Protein AF-A0A9E0TWB9-F1 (afdb_monomer_lite)

Radius of gyration: 27.04 Å; chains: 1; bounding box: 64×50×82 Å

Sequence (435 aa):
MATITLNRIALSAQNINKALKDGFDVDKARQEAKQLYQDGACLIKAELKHEPLIKEVVDPVVDELDKAISSRSIQHNFPLHRTLSKAYRVYIELMWYQCWRQRQLATDKGTRNDLINHAKKNLSILPRDSLIAIKFEYRCAQQAAKCLKPSESVWNDYLKSGLKIGESISGKNIPGMILGLGELIQQLRLNFVRPWYPDVHTLRWDSTRIQTEQDFNQLFKTKVENFLKKGHNYTLCLAVICKELIKNKQVDGKARDLAFDHLIRLLDLEDLNIADHKHLSRVFDSFPLSKLKKLAKKLDRYYETRILTIKFLGTLSRKNKYANLRAECLNALKKYASKPRFEPVKKFLESKFAQMQETSEREEALEDVIAALSEQAKSEANEEKLRKAQSEYQAIQEQKEMYKTLKQELLTIESEENKQLDSFLLCDQARSSKA

Secondary structure (DSSP, 8-state):
-PPP-HHHHHHHHHHHHHHHHHS--HHHHHHHHHHHHHHHHHHHHHHHTT--S--S--HHHHHHHHHHHT-GGGTT-HHHHHHHHHHHHHHHHHHHHHHHHHSS-PPPHHHHHHHHHHHHHHHHHS-TTS-HHHHHHHHHHHHHHHTSPPPHHHHHHHHHHHHHHHHHHSSS-HHHHHHHHHHHHHHHHHHPPPTHHHHHHHHHHHHTT--SHHHHIIIIIHHHHHHHHH-HHHHHHHHHHHHHHHH-TTS-HHHHHHHHHHHHHGGG---GGGS-HHHHHHHHTT--GGGHHHHHHHH-TTHHHHHHHHHHHHHHHH-GGGGGGHHHHH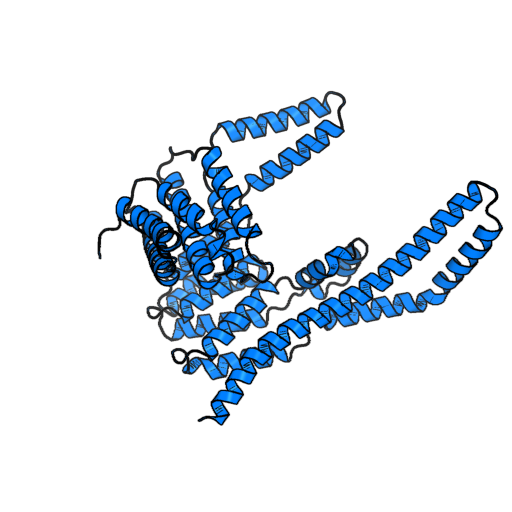HHHHHHHTS-TTHHHHHHHHHHHHHHHTTHHHHHHHHHHHHHHHHT--SHHHHHHHHHHHHHHHHHHHHHHHHHHHHHHHHHHHHHHHHHHHHHHHHHHHHHT--

pLDDT: mean 75.11, std 14.83, range [35.28, 95.12]

Structure (mmCIF, N/CA/C/O backbone):
data_AF-A0A9E0TWB9-F1
#
_entry.id   AF-A0A9E0TWB9-F1
#
loop_
_atom_site.group_PDB
_atom_site.id
_atom_site.type_symbol
_atom_site.label_atom_id
_atom_site.label_alt_id
_atom_site.label_comp_id
_atom_site.label_asym_id
_atom_site.label_entity_id
_atom_site.label_seq_id
_atom_site.pdbx_PDB_ins_code
_atom_site.Cartn_x
_atom_site.Cartn_y
_atom_site.Cartn_z
_atom_site.occupancy
_atom_site.B_iso_or_equiv
_atom_site.auth_seq_id
_atom_site.auth_comp_id
_atom_site.auth_asym_id
_atom_site.auth_atom_id
_atom_site.pdbx_PDB_model_num
ATOM 1 N N . MET A 1 1 ? 15.028 -3.484 -28.469 1.00 47.78 1 MET A N 1
ATOM 2 C CA . MET A 1 1 ? 14.525 -2.529 -27.451 1.00 47.78 1 MET A CA 1
ATOM 3 C C . MET A 1 1 ? 15.349 -1.259 -27.566 1.00 47.78 1 MET A C 1
ATOM 5 O O . MET A 1 1 ? 16.552 -1.385 -27.736 1.00 47.78 1 MET A O 1
ATOM 9 N N . ALA A 1 2 ? 14.739 -0.072 -27.520 1.00 56.88 2 ALA A N 1
ATOM 10 C CA . ALA A 1 2 ? 15.496 1.183 -27.527 1.00 56.88 2 ALA A CA 1
ATOM 11 C C . ALA A 1 2 ? 16.378 1.283 -26.271 1.00 56.88 2 ALA A C 1
ATOM 13 O O . ALA A 1 2 ? 15.889 1.041 -25.163 1.00 56.88 2 ALA A O 1
ATOM 14 N N . THR A 1 3 ? 17.650 1.646 -26.443 1.00 80.81 3 THR A N 1
ATOM 15 C CA . THR A 1 3 ? 18.624 1.793 -25.353 1.00 80.81 3 THR A CA 1
ATOM 16 C C . THR A 1 3 ? 18.101 2.774 -24.298 1.00 80.81 3 THR A C 1
ATOM 18 O O . THR A 1 3 ? 17.630 3.869 -24.623 1.00 80.81 3 THR A O 1
ATOM 21 N N . ILE A 1 4 ? 18.112 2.364 -23.026 1.00 85.00 4 ILE A N 1
ATOM 22 C CA . ILE A 1 4 ? 17.744 3.228 -21.897 1.00 85.00 4 ILE A CA 1
ATOM 23 C C . ILE A 1 4 ? 19.004 3.999 -21.492 1.00 85.00 4 ILE A C 1
ATOM 25 O O . ILE A 1 4 ? 19.999 3.385 -21.125 1.00 85.00 4 ILE A O 1
ATOM 29 N N . THR A 1 5 ? 18.967 5.328 -21.573 1.00 89.06 5 THR A N 1
ATOM 30 C CA . THR A 1 5 ? 20.076 6.224 -21.195 1.00 89.06 5 THR A CA 1
ATOM 31 C C . THR A 1 5 ? 19.599 7.245 -20.167 1.00 89.06 5 THR A C 1
ATOM 33 O O . THR A 1 5 ? 18.399 7.537 -20.119 1.00 89.06 5 THR A O 1
ATOM 36 N N . LEU A 1 6 ? 20.516 7.824 -19.376 1.00 88.44 6 LEU A N 1
ATOM 37 C CA . LEU A 1 6 ? 20.178 8.858 -18.386 1.00 88.44 6 LEU A CA 1
ATOM 38 C C . LEU A 1 6 ? 19.462 10.051 -19.038 1.00 88.44 6 LEU A C 1
ATOM 40 O O . LEU A 1 6 ? 18.417 10.481 -18.557 1.00 88.44 6 LEU A O 1
ATOM 44 N N . ASN A 1 7 ? 19.961 10.522 -20.185 1.00 90.06 7 ASN A N 1
ATOM 45 C CA . ASN A 1 7 ? 19.353 11.633 -20.921 1.00 90.06 7 ASN A CA 1
ATOM 46 C C . ASN A 1 7 ? 17.900 11.343 -21.317 1.00 90.06 7 ASN A C 1
ATOM 48 O O . ASN A 1 7 ? 17.045 12.218 -21.205 1.00 90.06 7 ASN A O 1
ATOM 52 N N . ARG A 1 8 ? 17.591 10.106 -21.730 1.00 92.00 8 ARG A N 1
ATOM 53 C CA . ARG A 1 8 ? 16.229 9.717 -22.118 1.00 92.00 8 ARG A CA 1
ATOM 54 C C . ARG A 1 8 ? 15.262 9.757 -20.936 1.00 92.00 8 ARG A C 1
ATOM 56 O O . ARG A 1 8 ? 14.158 10.288 -21.061 1.00 92.00 8 ARG A O 1
ATOM 63 N N . ILE A 1 9 ? 15.658 9.186 -19.798 1.00 93.50 9 ILE A N 1
ATOM 64 C CA . ILE A 1 9 ? 14.805 9.140 -18.600 1.00 93.50 9 ILE A CA 1
ATOM 65 C C . ILE A 1 9 ? 14.682 10.524 -17.946 1.00 93.50 9 ILE A C 1
ATOM 67 O O . ILE A 1 9 ? 13.595 10.886 -17.504 1.00 93.50 9 ILE A O 1
ATOM 71 N N . ALA A 1 10 ? 15.735 11.346 -17.973 1.00 91.94 10 ALA A N 1
ATOM 72 C CA . ALA A 1 10 ? 15.674 12.734 -17.520 1.00 91.94 10 ALA A CA 1
ATOM 73 C C . ALA A 1 10 ? 14.731 13.569 -18.400 1.00 91.94 10 ALA A C 1
ATOM 75 O O . ALA A 1 10 ? 13.865 14.269 -17.879 1.00 91.94 10 ALA A O 1
ATOM 76 N N . LEU A 1 11 ? 14.819 13.428 -19.729 1.00 92.25 11 LEU A N 1
ATOM 77 C CA . LEU A 1 11 ? 13.909 14.096 -20.661 1.00 92.25 11 LEU A CA 1
ATOM 78 C C . LEU A 1 11 ? 12.453 13.658 -20.451 1.00 92.25 11 LEU A C 1
ATOM 80 O O . LEU A 1 11 ? 11.554 14.494 -20.447 1.00 92.25 11 LEU A O 1
ATOM 84 N N . SER A 1 12 ? 12.214 12.364 -20.219 1.00 92.44 12 SER A N 1
ATOM 85 C CA . SER A 1 12 ? 10.867 11.849 -19.932 1.00 92.44 12 SER A CA 1
ATOM 86 C C . SER A 1 12 ? 10.297 12.458 -18.640 1.00 92.44 12 SER A C 1
ATOM 88 O O . SER A 1 12 ? 9.124 12.821 -18.591 1.00 92.44 12 SER A O 1
ATOM 90 N N . ALA A 1 13 ? 11.123 12.652 -17.605 1.00 93.81 13 ALA A N 1
ATOM 91 C CA . ALA A 1 13 ? 10.706 13.327 -16.372 1.00 93.81 13 ALA A CA 1
ATOM 92 C C . ALA A 1 13 ? 10.434 14.826 -16.580 1.00 93.81 13 ALA A C 1
ATOM 94 O O . ALA A 1 13 ? 9.417 15.337 -16.111 1.00 93.81 13 ALA A O 1
ATOM 95 N N . GLN A 1 14 ? 11.265 15.515 -17.365 1.00 93.00 14 GLN A N 1
ATOM 96 C CA . GLN A 1 14 ? 11.017 16.906 -17.758 1.00 93.00 14 GLN A CA 1
ATOM 97 C C . GLN A 1 14 ? 9.724 17.051 -18.570 1.00 93.00 14 GLN A C 1
ATOM 99 O O . GLN A 1 14 ? 8.978 18.010 -18.376 1.00 93.00 14 GLN A O 1
ATOM 104 N N . ASN A 1 15 ? 9.417 16.093 -19.450 1.00 93.12 15 ASN A N 1
ATOM 105 C CA . ASN A 1 15 ? 8.194 16.098 -20.253 1.00 93.12 15 ASN A CA 1
ATOM 106 C C . ASN A 1 15 ? 6.925 16.011 -19.399 1.00 93.12 15 ASN A C 1
ATOM 108 O O . ASN A 1 15 ? 5.909 16.581 -19.791 1.00 93.12 15 ASN A O 1
ATOM 112 N N . ILE A 1 16 ? 6.973 15.372 -18.224 1.00 93.00 16 ILE A N 1
ATOM 113 C CA . ILE A 1 16 ? 5.868 15.410 -17.253 1.00 93.00 16 ILE A CA 1
ATOM 114 C C . ILE A 1 16 ? 5.643 16.850 -16.795 1.00 93.00 16 ILE A C 1
ATOM 116 O O . ILE A 1 16 ? 4.522 17.345 -16.864 1.00 93.00 16 ILE A O 1
ATOM 120 N N . ASN A 1 17 ? 6.700 17.542 -16.362 1.00 90.56 17 ASN A N 1
ATOM 121 C CA . ASN A 1 17 ? 6.595 18.932 -15.920 1.00 90.56 17 ASN A CA 1
ATOM 122 C C . ASN A 1 17 ? 6.136 19.861 -17.049 1.00 90.56 17 ASN A C 1
ATOM 124 O O . ASN A 1 17 ? 5.262 20.691 -16.812 1.00 90.56 17 ASN A O 1
ATOM 128 N N . LYS A 1 18 ? 6.655 19.693 -18.272 1.00 90.12 18 LYS A N 1
ATOM 129 C CA . LYS A 1 18 ? 6.198 20.443 -19.454 1.00 90.12 18 LYS A CA 1
ATOM 130 C C . LYS A 1 18 ? 4.722 20.193 -19.745 1.00 90.12 18 LYS A C 1
ATOM 132 O O . LYS A 1 18 ? 3.962 21.140 -19.896 1.00 90.12 18 LYS A O 1
ATOM 137 N N . ALA A 1 19 ? 4.280 18.934 -19.738 1.00 90.44 19 ALA A N 1
ATOM 138 C CA . ALA A 1 19 ? 2.872 18.598 -19.936 1.00 90.44 19 ALA A CA 1
ATOM 139 C C . ALA A 1 19 ? 1.975 19.262 -18.879 1.00 90.44 19 ALA A C 1
ATOM 141 O O . ALA A 1 19 ? 0.900 19.747 -19.211 1.00 90.44 19 ALA A O 1
ATOM 142 N N . LEU A 1 20 ? 2.430 19.354 -17.627 1.00 88.12 20 LEU A N 1
ATOM 143 C CA . LEU A 1 20 ? 1.677 19.993 -16.546 1.00 88.12 20 LEU A CA 1
ATOM 144 C C . LEU A 1 20 ? 1.726 21.530 -16.559 1.00 88.12 20 LEU A C 1
ATOM 146 O O . LEU A 1 20 ? 0.799 22.143 -16.035 1.00 88.12 20 LEU A O 1
ATOM 150 N N . LYS A 1 21 ? 2.777 22.150 -17.110 1.00 84.81 21 LYS A N 1
ATOM 151 C CA . LYS A 1 21 ? 2.979 23.612 -17.101 1.00 84.81 21 LYS A CA 1
ATOM 152 C C . LYS A 1 21 ? 2.543 24.304 -18.391 1.00 84.81 21 LYS A C 1
ATOM 154 O O . LYS A 1 21 ? 1.916 25.352 -18.313 1.00 84.81 21 LYS A O 1
ATOM 159 N N . ASP A 1 22 ? 2.838 23.709 -19.543 1.00 77.06 22 ASP A N 1
ATOM 160 C CA . ASP A 1 22 ? 2.750 24.390 -20.842 1.00 77.06 22 ASP A CA 1
ATOM 161 C C . ASP A 1 22 ? 1.414 24.123 -21.559 1.00 77.06 22 ASP A C 1
ATOM 163 O O . ASP A 1 22 ? 1.030 24.866 -22.456 1.00 77.06 22 ASP A O 1
ATOM 167 N N . GLY A 1 23 ? 0.678 23.079 -21.157 1.00 63.12 23 GLY A N 1
ATOM 168 C CA . GLY A 1 23 ? -0.626 22.736 -21.749 1.00 63.12 23 GLY A CA 1
ATOM 169 C C . GLY A 1 23 ? -1.606 22.009 -20.824 1.00 63.12 23 GLY A C 1
ATOM 170 O O . GLY A 1 23 ? -2.678 21.619 -21.272 1.00 63.12 23 GLY A O 1
ATOM 171 N N . PHE A 1 24 ? -1.237 21.803 -19.555 1.00 83.50 24 PHE A N 1
ATOM 172 C CA . PHE A 1 24 ? -1.971 21.003 -18.564 1.00 83.50 24 PHE A CA 1
ATOM 173 C C . PHE A 1 24 ? -2.550 19.680 -19.117 1.00 83.50 24 PHE A C 1
ATOM 175 O O . PHE A 1 24 ? -3.709 19.327 -18.900 1.00 83.50 24 PHE A O 1
ATOM 182 N N . ASP A 1 25 ? -1.716 18.911 -19.816 1.00 90.06 25 ASP A N 1
ATOM 183 C CA . ASP A 1 25 ? -2.067 17.607 -20.376 1.00 90.06 25 ASP A CA 1
ATOM 184 C C . ASP A 1 25 ? -1.760 16.485 -19.371 1.00 90.06 25 ASP A C 1
ATOM 186 O O . ASP A 1 25 ? -0.666 15.909 -19.307 1.00 90.06 25 ASP A O 1
ATOM 190 N N . VAL A 1 26 ? -2.760 16.186 -18.542 1.00 90.31 26 VAL A N 1
ATOM 191 C CA . VAL A 1 26 ? -2.694 15.145 -17.509 1.00 90.31 26 VAL A CA 1
ATOM 192 C C . VAL A 1 26 ? -2.464 13.756 -18.106 1.00 90.31 26 VAL A C 1
ATOM 194 O O . VAL A 1 26 ? -1.771 12.938 -17.493 1.00 90.31 26 VAL A O 1
ATOM 197 N N . ASP A 1 27 ? -3.054 13.456 -19.261 1.00 91.12 27 ASP A N 1
ATOM 198 C CA . ASP A 1 27 ? -2.976 12.120 -19.849 1.00 91.12 27 ASP A CA 1
ATOM 199 C C . ASP A 1 27 ? -1.587 11.860 -20.423 1.00 91.12 27 ASP A C 1
ATOM 201 O O . ASP A 1 27 ? -1.004 10.804 -20.145 1.00 91.12 27 ASP A O 1
ATOM 205 N N . LYS A 1 28 ? -0.998 12.854 -21.093 1.00 93.19 28 LYS A N 1
ATOM 206 C CA . LYS A 1 28 ? 0.404 12.810 -21.512 1.00 93.19 28 LYS A CA 1
ATOM 207 C C . LYS A 1 28 ? 1.341 12.693 -20.315 1.00 93.19 28 LYS A C 1
ATOM 209 O O . LYS A 1 28 ? 2.172 11.786 -20.286 1.00 93.19 28 LYS A O 1
ATOM 214 N N . ALA A 1 29 ? 1.160 13.516 -19.277 1.00 93.50 29 ALA A N 1
ATOM 215 C CA . ALA A 1 29 ? 1.951 13.425 -18.045 1.00 93.50 29 ALA A CA 1
ATOM 216 C C . ALA A 1 29 ? 1.862 12.027 -17.405 1.00 93.50 29 ALA A C 1
ATOM 218 O O . ALA A 1 29 ? 2.852 11.462 -16.933 1.00 93.50 29 ALA A O 1
ATOM 219 N N . ARG A 1 30 ? 0.672 11.420 -17.421 1.00 93.94 30 ARG A N 1
ATOM 220 C CA . ARG A 1 30 ? 0.445 10.072 -16.897 1.00 93.94 30 ARG A CA 1
ATOM 221 C C . ARG A 1 30 ? 1.089 8.993 -17.765 1.00 93.94 30 ARG A C 1
ATOM 223 O O . ARG A 1 30 ? 1.542 7.985 -17.215 1.00 93.94 30 ARG A O 1
ATOM 230 N N . GLN A 1 31 ? 1.101 9.161 -19.083 1.00 94.31 31 GLN A N 1
ATOM 231 C CA . GLN A 1 31 ? 1.743 8.238 -20.015 1.00 94.31 31 GLN A CA 1
ATOM 232 C C . GLN A 1 31 ? 3.266 8.261 -19.846 1.00 94.31 31 GLN A C 1
ATOM 234 O O . GLN A 1 31 ? 3.862 7.197 -19.683 1.00 94.31 31 GLN A O 1
ATOM 239 N N . GLU A 1 32 ? 3.861 9.450 -19.752 1.00 94.56 32 GLU A N 1
ATOM 240 C CA . GLU A 1 32 ? 5.289 9.645 -19.466 1.00 94.56 32 GLU A CA 1
ATOM 241 C C . GLU A 1 32 ? 5.673 9.052 -18.101 1.00 94.56 32 GLU A C 1
ATOM 243 O O . GLU A 1 32 ? 6.597 8.246 -17.993 1.00 94.56 32 GLU A O 1
ATOM 248 N N . ALA A 1 33 ? 4.888 9.323 -17.052 1.00 95.12 33 ALA A N 1
ATOM 249 C CA . ALA A 1 33 ? 5.110 8.733 -15.729 1.00 95.12 33 ALA A CA 1
ATOM 250 C C . ALA A 1 33 ? 5.015 7.195 -15.741 1.00 95.12 33 ALA A C 1
ATOM 252 O O . ALA A 1 33 ? 5.714 6.507 -14.993 1.00 95.12 33 ALA A O 1
ATOM 253 N N . LYS A 1 34 ? 4.139 6.630 -16.581 1.00 93.75 34 LYS A N 1
ATOM 254 C CA . LYS A 1 34 ? 4.005 5.177 -16.734 1.00 93.75 34 LYS A CA 1
ATOM 255 C C . LYS A 1 34 ? 5.223 4.592 -17.447 1.00 93.75 34 LYS A C 1
ATOM 257 O O . LYS A 1 34 ? 5.677 3.527 -17.032 1.00 93.75 34 LYS A O 1
ATOM 262 N N . GLN A 1 35 ? 5.734 5.275 -18.470 1.00 93.81 35 GLN A N 1
ATOM 263 C CA . GLN A 1 35 ? 6.949 4.872 -19.170 1.00 93.81 35 GLN A CA 1
ATOM 264 C C . GLN A 1 35 ? 8.156 4.917 -18.229 1.00 93.81 35 GLN A C 1
ATOM 266 O O . GLN A 1 35 ? 8.859 3.920 -18.110 1.00 93.81 35 GLN A O 1
ATOM 271 N N . LEU A 1 36 ? 8.318 5.996 -17.458 1.00 94.94 36 LEU A N 1
ATOM 272 C CA . LEU A 1 36 ? 9.350 6.103 -16.422 1.00 94.94 36 LEU A CA 1
ATOM 273 C C . LEU A 1 36 ? 9.280 4.967 -15.403 1.00 94.94 36 LEU A C 1
ATOM 275 O O . LEU A 1 36 ? 10.297 4.377 -15.053 1.00 94.94 36 LEU A O 1
ATOM 279 N N . TYR A 1 37 ? 8.083 4.612 -14.933 1.00 93.06 37 TYR A N 1
ATOM 280 C CA . TYR A 1 37 ? 7.929 3.462 -14.043 1.00 93.06 37 TYR A CA 1
ATOM 281 C C . TYR A 1 37 ? 8.412 2.151 -14.693 1.00 93.06 37 TYR A C 1
ATOM 283 O O . TYR A 1 37 ? 9.052 1.339 -14.023 1.00 93.06 37 TYR A O 1
ATOM 291 N N . GLN A 1 38 ? 8.111 1.932 -15.976 1.00 90.50 38 GLN A N 1
ATOM 292 C CA . GLN A 1 38 ? 8.542 0.737 -16.709 1.00 90.50 38 GLN A CA 1
ATOM 293 C C . GLN A 1 38 ? 10.059 0.716 -16.926 1.00 90.50 38 GLN A C 1
ATOM 295 O O . GLN A 1 38 ? 10.692 -0.310 -16.672 1.00 90.50 38 GLN A O 1
ATOM 300 N N . ASP A 1 39 ? 10.636 1.848 -17.325 1.00 91.88 39 ASP A N 1
ATOM 301 C CA . ASP A 1 39 ? 12.073 2.013 -17.530 1.00 91.88 39 ASP A CA 1
ATOM 302 C C . ASP A 1 39 ? 12.834 1.817 -16.220 1.00 91.88 39 ASP A C 1
ATOM 304 O O . ASP A 1 39 ? 13.734 0.985 -16.145 1.00 91.88 39 ASP A O 1
ATOM 308 N N . GLY A 1 40 ? 12.415 2.493 -15.148 1.00 88.31 40 GLY A N 1
ATOM 309 C CA . GLY A 1 40 ? 13.005 2.336 -13.823 1.00 88.31 40 GLY A CA 1
ATOM 310 C C . GLY A 1 40 ? 12.915 0.901 -13.291 1.00 88.31 40 GLY A C 1
ATOM 311 O O . GLY A 1 40 ? 13.869 0.399 -12.701 1.00 88.31 40 GLY A O 1
ATOM 312 N N . ALA A 1 41 ? 11.809 0.190 -13.543 1.00 86.06 41 ALA A N 1
ATOM 313 C CA . ALA A 1 41 ? 11.694 -1.221 -13.173 1.00 86.06 41 ALA A CA 1
ATOM 314 C C . ALA A 1 41 ? 12.667 -2.114 -13.964 1.00 86.06 41 ALA A C 1
ATOM 316 O O . ALA A 1 41 ? 13.191 -3.080 -13.411 1.00 86.06 41 ALA A O 1
ATOM 317 N N . CYS A 1 42 ? 12.924 -1.801 -15.237 1.00 85.56 42 CYS A N 1
ATOM 318 C CA . CYS A 1 42 ? 13.945 -2.477 -16.035 1.00 85.56 42 CYS A CA 1
ATOM 319 C C . CYS A 1 42 ? 15.353 -2.209 -15.479 1.00 85.56 42 CYS A C 1
ATOM 321 O O . CYS A 1 42 ? 16.116 -3.154 -15.283 1.00 85.56 42 CYS A O 1
ATOM 323 N N . LEU A 1 43 ? 15.653 -0.953 -15.136 1.00 85.06 43 LEU A N 1
ATOM 324 C CA . LEU A 1 43 ? 16.933 -0.545 -14.554 1.00 85.06 43 LEU A CA 1
ATOM 325 C C . LEU A 1 43 ? 17.209 -1.239 -13.212 1.00 85.06 43 LEU A C 1
ATOM 327 O O . LEU A 1 43 ? 18.293 -1.785 -13.030 1.00 85.06 43 LEU A O 1
ATOM 331 N N . ILE A 1 44 ? 16.225 -1.316 -12.307 1.00 79.69 44 ILE A N 1
ATOM 332 C CA . ILE A 1 44 ? 16.392 -2.043 -11.036 1.00 79.69 44 ILE A CA 1
ATOM 333 C C . ILE A 1 44 ? 16.651 -3.531 -11.265 1.00 79.69 44 ILE A C 1
ATOM 335 O O . ILE A 1 44 ? 17.515 -4.108 -10.610 1.00 79.69 44 ILE A O 1
ATOM 339 N N . LYS A 1 45 ? 15.933 -4.173 -12.196 1.00 73.12 45 LYS A N 1
ATOM 340 C CA . LYS A 1 45 ? 16.186 -5.586 -12.522 1.00 73.12 45 LYS A CA 1
ATOM 341 C C . LYS A 1 45 ? 17.614 -5.807 -13.020 1.00 73.12 45 LYS A C 1
ATOM 343 O O . LYS A 1 45 ? 18.192 -6.844 -12.716 1.00 73.12 45 LYS A O 1
ATOM 348 N N . ALA A 1 46 ? 18.152 -4.861 -13.783 1.00 76.75 46 ALA A N 1
ATOM 349 C CA . ALA A 1 46 ? 19.513 -4.919 -14.293 1.00 76.75 46 ALA A CA 1
ATOM 350 C C . ALA A 1 46 ? 20.550 -4.735 -13.166 1.00 76.75 46 ALA A C 1
ATOM 352 O O . ALA A 1 46 ? 21.476 -5.534 -13.046 1.00 76.75 46 ALA A O 1
ATOM 353 N N . GLU A 1 47 ? 20.332 -3.775 -12.259 1.00 73.19 47 GLU A N 1
ATOM 354 C CA . GLU A 1 47 ? 21.156 -3.599 -11.049 1.00 73.19 47 GLU A CA 1
ATOM 355 C C . GLU A 1 47 ? 21.137 -4.850 -10.151 1.00 73.19 47 GLU A C 1
ATOM 357 O O . GLU A 1 47 ? 22.184 -5.308 -9.697 1.00 73.19 47 GLU A O 1
ATOM 362 N N . LEU A 1 48 ? 19.967 -5.470 -9.958 1.00 66.56 48 LEU A N 1
ATOM 363 C CA . LEU A 1 48 ? 19.807 -6.719 -9.198 1.00 66.56 48 LEU A CA 1
ATOM 364 C C . LEU A 1 48 ? 20.538 -7.921 -9.814 1.00 66.56 48 LEU A C 1
ATOM 366 O O . LEU A 1 48 ? 20.837 -8.876 -9.102 1.00 66.56 48 LEU A O 1
ATOM 370 N N . LYS A 1 49 ? 20.802 -7.888 -11.123 1.00 68.25 49 LYS A N 1
ATOM 371 C CA . LYS A 1 49 ? 21.590 -8.897 -11.844 1.00 68.25 49 LYS A CA 1
ATOM 372 C C . LYS A 1 49 ? 23.079 -8.557 -11.917 1.00 68.25 49 LYS A C 1
ATOM 374 O O . LYS A 1 49 ? 23.826 -9.299 -12.538 1.00 68.25 49 LYS A O 1
ATOM 379 N N . HIS A 1 50 ? 23.506 -7.455 -11.300 1.00 66.69 50 HIS A N 1
ATOM 380 C CA . HIS A 1 50 ? 24.863 -6.918 -11.413 1.00 66.69 50 HIS A CA 1
ATOM 381 C C . HIS A 1 50 ? 25.267 -6.520 -12.848 1.00 66.69 50 HIS A C 1
ATOM 383 O O . HIS A 1 50 ? 26.452 -6.427 -13.157 1.00 66.69 50 HIS A O 1
ATOM 389 N N . GLU A 1 51 ? 24.288 -6.197 -13.699 1.00 82.50 51 GLU A N 1
ATOM 390 C CA . GLU A 1 51 ? 24.467 -5.766 -15.092 1.00 82.50 51 GLU A CA 1
ATOM 391 C C . GLU A 1 51 ? 23.869 -4.357 -15.296 1.00 82.50 51 GLU A C 1
ATOM 393 O O . GLU A 1 51 ? 22.854 -4.199 -15.977 1.00 82.50 51 GLU A O 1
ATOM 398 N N . PRO A 1 52 ? 24.424 -3.299 -14.673 1.00 80.06 52 PRO A N 1
ATOM 399 C CA . PRO A 1 52 ? 23.820 -1.969 -14.704 1.00 80.06 52 PRO A CA 1
ATOM 400 C C . PRO A 1 52 ? 23.775 -1.392 -16.127 1.00 80.06 52 PRO A C 1
ATOM 402 O O . PRO A 1 52 ? 24.807 -1.257 -16.785 1.00 80.06 52 PRO A O 1
ATOM 405 N N . LEU A 1 53 ? 22.582 -0.983 -16.574 1.00 84.38 53 LEU A N 1
ATOM 406 C CA . LEU A 1 53 ? 22.389 -0.333 -17.881 1.00 84.38 53 LEU A CA 1
ATOM 407 C C . LEU A 1 53 ? 22.773 1.155 -17.871 1.00 84.38 53 LEU A C 1
ATOM 409 O O . LEU A 1 53 ? 23.127 1.702 -18.909 1.00 84.38 53 LEU A O 1
ATOM 413 N N . ILE A 1 54 ? 22.693 1.806 -16.706 1.00 82.81 54 ILE A N 1
ATOM 414 C CA . ILE A 1 54 ? 23.100 3.199 -16.481 1.00 82.81 54 ILE A CA 1
ATOM 415 C C . ILE A 1 54 ? 24.052 3.205 -15.290 1.00 82.81 54 ILE A C 1
ATOM 417 O O . ILE A 1 54 ? 23.724 2.673 -14.227 1.00 82.81 54 ILE A O 1
ATOM 421 N N . LYS A 1 55 ? 25.235 3.797 -15.462 1.00 80.44 55 LYS A N 1
ATOM 422 C CA . LYS A 1 55 ? 26.245 3.865 -14.397 1.00 80.44 55 LYS A CA 1
ATOM 423 C C . LYS A 1 55 ? 26.116 5.151 -13.584 1.00 80.44 55 LYS A C 1
ATOM 425 O O . LYS A 1 55 ? 26.509 5.165 -12.424 1.00 80.44 55 LYS A O 1
ATOM 430 N N . GLU A 1 56 ? 25.572 6.195 -14.185 1.00 82.75 56 GLU A N 1
ATOM 431 C CA . GLU A 1 56 ? 25.368 7.524 -13.628 1.00 82.75 56 GLU A CA 1
ATOM 432 C C . GLU A 1 56 ? 24.207 7.553 -12.625 1.00 82.75 56 GLU A C 1
ATOM 434 O O . GLU A 1 56 ? 23.222 6.825 -12.771 1.00 82.75 56 GLU A O 1
ATOM 439 N N . VAL A 1 57 ? 24.308 8.419 -11.613 1.00 80.56 57 VAL A N 1
ATOM 440 C CA . VAL A 1 57 ? 23.258 8.579 -10.599 1.00 80.56 57 VAL A CA 1
ATOM 441 C C . VAL A 1 57 ? 22.016 9.204 -11.231 1.00 80.56 57 VAL A C 1
ATOM 443 O O . VAL A 1 57 ? 22.095 10.209 -11.934 1.00 80.56 57 VAL A O 1
ATOM 446 N N . VAL A 1 58 ? 20.849 8.631 -10.948 1.00 87.44 58 VAL A N 1
ATOM 447 C CA . VAL A 1 58 ? 19.557 9.085 -11.498 1.00 87.44 58 VAL A CA 1
ATOM 448 C C . VAL A 1 58 ? 18.919 10.264 -10.745 1.00 87.44 58 VAL A C 1
ATOM 450 O O . VAL A 1 58 ? 17.727 10.516 -10.908 1.00 87.44 58 VAL A O 1
ATOM 453 N N . ASP A 1 59 ? 19.697 10.998 -9.949 1.00 85.62 59 ASP A N 1
ATOM 454 C CA . ASP A 1 59 ? 19.245 12.125 -9.116 1.00 85.62 59 ASP A CA 1
ATOM 455 C C . ASP A 1 59 ? 18.420 13.175 -9.895 1.00 85.62 59 ASP A C 1
ATOM 457 O O . ASP A 1 59 ? 17.300 13.476 -9.474 1.00 85.62 59 ASP A O 1
ATOM 461 N N . PRO A 1 60 ? 18.821 13.604 -11.117 1.00 87.75 60 PRO A N 1
ATOM 462 C CA . PRO A 1 60 ? 18.033 14.571 -11.891 1.00 87.75 60 PRO A CA 1
ATOM 463 C C . PRO A 1 60 ? 16.618 14.086 -12.237 1.00 87.75 60 PRO A C 1
ATOM 465 O O . PRO A 1 60 ? 15.701 14.883 -12.423 1.00 87.75 60 PRO A O 1
ATOM 468 N N . VAL A 1 61 ? 16.417 12.768 -12.338 1.00 90.81 61 VAL A N 1
ATOM 469 C CA . VAL A 1 61 ? 15.097 12.178 -12.602 1.00 90.81 61 VAL A CA 1
ATOM 470 C C . VAL A 1 61 ? 14.213 12.282 -11.361 1.00 90.81 61 VAL A C 1
ATOM 472 O O . VAL A 1 61 ? 13.013 12.537 -11.475 1.00 90.81 61 VAL A O 1
ATOM 475 N N . VAL A 1 62 ? 14.794 12.091 -10.175 1.00 89.81 62 VAL A N 1
ATOM 476 C CA . VAL A 1 62 ? 14.074 12.171 -8.900 1.00 89.81 62 VAL A CA 1
ATOM 477 C C . VAL A 1 62 ? 13.650 13.605 -8.604 1.00 89.81 62 VAL A C 1
ATOM 479 O O . VAL A 1 62 ? 12.495 13.813 -8.228 1.00 89.81 62 VAL A O 1
ATOM 482 N N . ASP A 1 63 ? 14.519 14.578 -8.872 1.00 88.31 63 ASP A N 1
ATOM 483 C CA . ASP A 1 63 ? 14.207 16.004 -8.742 1.00 88.31 63 ASP A CA 1
ATOM 484 C C . ASP A 1 63 ? 13.037 16.430 -9.631 1.00 88.31 63 ASP A C 1
ATOM 486 O O . ASP A 1 63 ? 12.102 17.097 -9.183 1.00 88.31 63 ASP A O 1
ATOM 490 N N . GLU A 1 64 ? 13.046 16.022 -10.901 1.00 91.69 64 GLU A N 1
ATOM 491 C CA . GLU A 1 64 ? 11.961 16.346 -11.828 1.00 91.69 64 GLU A CA 1
ATOM 492 C C . GLU A 1 64 ? 10.637 15.681 -11.424 1.00 91.69 64 GLU A C 1
ATOM 494 O O . GLU A 1 64 ? 9.577 16.314 -11.490 1.00 91.69 64 GLU A O 1
ATOM 499 N N . LEU A 1 65 ? 10.678 14.437 -10.939 1.00 91.69 65 LEU A N 1
ATOM 500 C CA . LEU A 1 65 ? 9.493 13.770 -10.398 1.00 91.69 65 LEU A CA 1
ATOM 501 C C . LEU A 1 65 ? 8.956 14.480 -9.149 1.00 91.69 65 LEU A C 1
ATOM 503 O O . LEU A 1 65 ? 7.736 14.603 -9.012 1.00 91.69 65 LEU A O 1
ATOM 507 N N . ASP A 1 66 ? 9.822 14.969 -8.259 1.00 88.88 66 ASP A N 1
ATOM 508 C CA . ASP A 1 66 ? 9.381 15.697 -7.068 1.00 88.88 66 ASP A CA 1
ATOM 509 C C . ASP A 1 66 ? 8.737 17.045 -7.416 1.00 88.88 66 ASP A C 1
ATOM 511 O O . ASP A 1 66 ? 7.668 17.368 -6.888 1.00 88.88 66 ASP A O 1
ATOM 515 N N . LYS A 1 67 ? 9.302 17.783 -8.383 1.00 88.69 67 LYS A N 1
ATOM 516 C CA . LYS A 1 67 ? 8.690 19.010 -8.926 1.00 88.69 67 LYS A CA 1
ATOM 517 C C . LYS A 1 67 ? 7.283 18.744 -9.462 1.00 88.69 67 LYS A C 1
ATOM 519 O O . LYS A 1 67 ? 6.361 19.502 -9.152 1.00 88.69 67 LYS A O 1
ATOM 524 N N . ALA A 1 68 ? 7.103 17.651 -10.207 1.00 89.38 68 ALA A N 1
ATOM 525 C CA . ALA A 1 68 ? 5.802 17.278 -10.752 1.00 89.38 68 ALA A CA 1
ATOM 526 C C . ALA A 1 68 ? 4.802 16.936 -9.637 1.00 89.38 68 ALA A C 1
ATOM 528 O O . ALA A 1 68 ? 3.672 17.424 -9.650 1.00 89.38 68 ALA A O 1
ATOM 529 N N . ILE A 1 69 ? 5.218 16.136 -8.647 1.00 88.50 69 ILE A N 1
ATOM 530 C CA . ILE A 1 69 ? 4.370 15.702 -7.523 1.00 88.50 69 ILE A CA 1
ATOM 531 C C . ILE A 1 69 ? 3.967 16.874 -6.623 1.00 88.50 69 ILE A C 1
ATOM 533 O O . ILE A 1 69 ? 2.823 16.931 -6.169 1.00 88.50 69 ILE A O 1
ATOM 537 N N . SER A 1 70 ? 4.891 17.802 -6.378 1.00 83.50 70 SER A N 1
ATOM 538 C CA . SER A 1 70 ? 4.673 18.984 -5.542 1.00 83.50 70 SER A CA 1
ATOM 539 C C . SER A 1 70 ? 3.756 20.028 -6.190 1.00 83.50 70 SER A C 1
ATOM 541 O O . SER A 1 70 ? 3.368 20.995 -5.525 1.00 83.50 70 SER A O 1
ATOM 543 N N . SER A 1 71 ? 3.389 19.863 -7.465 1.00 82.75 71 SER A N 1
ATOM 544 C CA . SER A 1 71 ? 2.508 20.805 -8.146 1.00 82.75 71 SER A CA 1
ATOM 545 C C . SER A 1 71 ? 1.112 20.827 -7.517 1.00 82.75 71 SER A C 1
ATOM 547 O O . SER A 1 71 ? 0.415 19.813 -7.436 1.00 82.75 71 SER A O 1
ATOM 549 N N . ARG A 1 72 ? 0.656 22.025 -7.126 1.00 77.75 72 ARG A N 1
ATOM 550 C CA . ARG A 1 72 ? -0.702 22.233 -6.593 1.00 77.75 72 ARG A CA 1
ATOM 551 C C . ARG A 1 72 ? -1.784 21.808 -7.587 1.00 77.75 72 ARG A C 1
ATOM 553 O O . ARG A 1 72 ? -2.829 21.317 -7.172 1.00 77.75 72 ARG A O 1
ATOM 560 N N . SER A 1 73 ? -1.514 21.941 -8.886 1.00 75.50 73 SER A N 1
ATOM 561 C CA . SER A 1 73 ? -2.485 21.670 -9.948 1.00 75.50 73 SER A CA 1
ATOM 562 C C . SER A 1 73 ? -2.875 20.194 -10.073 1.00 75.50 73 SER A C 1
ATOM 564 O O . SER A 1 73 ? -3.921 19.889 -10.639 1.00 75.50 73 SER A O 1
ATOM 566 N N . ILE A 1 74 ? -2.088 19.269 -9.512 1.00 80.00 74 ILE A N 1
ATOM 567 C CA . ILE A 1 74 ? -2.367 17.831 -9.613 1.00 80.00 74 ILE A CA 1
ATOM 568 C C . ILE A 1 74 ? -2.860 17.194 -8.311 1.00 80.00 74 ILE A C 1
ATOM 570 O O . ILE A 1 74 ? -3.194 16.012 -8.335 1.00 80.00 74 ILE A O 1
ATOM 574 N N . GLN A 1 75 ? -2.985 17.952 -7.211 1.00 75.50 75 GLN A N 1
ATOM 575 C CA . GLN A 1 75 ? -3.303 17.426 -5.868 1.00 75.50 75 GLN A CA 1
ATOM 576 C C . GLN A 1 75 ? -4.576 16.566 -5.816 1.00 75.50 75 GLN A C 1
ATOM 578 O O . GLN A 1 75 ? -4.663 15.601 -5.052 1.00 75.50 75 GLN A O 1
ATOM 583 N N . HIS A 1 76 ? -5.560 16.886 -6.659 1.00 78.31 76 HIS A N 1
ATOM 584 C CA . HIS A 1 76 ? -6.826 16.155 -6.758 1.00 78.31 76 HIS A CA 1
ATOM 585 C C . HIS A 1 76 ? -6.841 15.097 -7.877 1.00 78.31 76 HIS A C 1
ATOM 587 O O . HIS A 1 76 ? -7.788 14.317 -7.988 1.00 78.31 76 HIS A O 1
ATOM 593 N N . ASN A 1 77 ? -5.781 14.997 -8.685 1.00 85.62 77 ASN A N 1
ATOM 594 C CA . ASN A 1 77 ? -5.673 14.027 -9.768 1.00 85.62 77 ASN A CA 1
ATOM 595 C C . ASN A 1 77 ? -5.089 12.689 -9.281 1.00 85.62 77 ASN A C 1
ATOM 597 O O . ASN A 1 77 ? -3.924 12.346 -9.505 1.00 85.62 77 ASN A O 1
ATOM 601 N N . PHE A 1 78 ? -5.920 11.893 -8.603 1.00 83.31 78 PHE A N 1
ATOM 602 C CA . PHE A 1 78 ? -5.503 10.594 -8.063 1.00 83.31 78 PHE A CA 1
ATOM 603 C C . PHE A 1 78 ? -4.936 9.611 -9.107 1.00 83.31 78 PHE A C 1
ATOM 605 O O . PHE A 1 78 ? -3.991 8.888 -8.769 1.00 83.31 78 PHE A O 1
ATOM 612 N N . PRO A 1 79 ? -5.466 9.521 -10.348 1.00 85.44 79 PRO A N 1
ATOM 613 C CA . PRO A 1 79 ? -4.887 8.658 -11.375 1.00 85.44 79 PRO A CA 1
ATOM 614 C C . PRO A 1 79 ? -3.442 9.014 -11.733 1.00 85.44 79 PRO A C 1
ATOM 616 O O . PRO A 1 79 ? -2.629 8.096 -11.868 1.00 85.44 79 PRO A O 1
ATOM 619 N N . LEU A 1 80 ? -3.120 10.305 -11.858 1.00 89.25 80 LEU A N 1
ATOM 620 C CA . LEU A 1 80 ? -1.763 10.773 -12.129 1.00 89.25 80 LEU A CA 1
ATOM 621 C C . LEU A 1 80 ? -0.852 10.560 -10.915 1.00 89.25 80 LEU A C 1
ATOM 623 O O . LEU A 1 80 ? 0.193 9.924 -11.055 1.00 89.25 80 LEU A O 1
ATOM 627 N N . HIS A 1 81 ? -1.283 10.965 -9.712 1.00 88.62 81 HIS A N 1
ATOM 628 C CA . HIS A 1 81 ? -0.522 10.739 -8.476 1.00 88.62 81 HIS A CA 1
ATOM 629 C C . HIS A 1 81 ? -0.175 9.267 -8.258 1.00 88.62 81 HIS A C 1
ATOM 631 O O . HIS A 1 81 ? 0.930 8.952 -7.832 1.00 88.62 81 HIS A O 1
ATOM 637 N N . ARG A 1 82 ? -1.090 8.348 -8.586 1.00 87.56 82 ARG A N 1
ATOM 638 C CA . ARG A 1 82 ? -0.835 6.906 -8.492 1.00 87.56 82 ARG A CA 1
ATOM 639 C C . ARG A 1 82 ? 0.305 6.447 -9.395 1.00 87.56 82 ARG A C 1
ATOM 641 O O . ARG A 1 82 ? 1.014 5.510 -9.036 1.00 87.56 82 ARG A O 1
ATOM 648 N N . THR A 1 83 ? 0.433 7.024 -10.583 1.00 90.81 83 THR A N 1
ATOM 649 C CA . THR A 1 83 ? 1.517 6.672 -11.503 1.00 90.81 83 THR A CA 1
ATOM 650 C C . THR A 1 83 ? 2.822 7.334 -11.065 1.00 90.81 83 THR A C 1
ATOM 652 O O . THR A 1 83 ? 3.841 6.652 -10.978 1.00 90.81 83 THR A O 1
ATOM 655 N N . LEU A 1 84 ? 2.776 8.620 -10.701 1.00 92.88 84 LEU A N 1
ATOM 656 C CA . LEU A 1 84 ? 3.939 9.369 -10.225 1.00 92.88 84 LEU A CA 1
ATOM 657 C C . LEU A 1 84 ? 4.533 8.774 -8.947 1.00 92.88 84 LEU A C 1
ATOM 659 O O . LEU A 1 84 ? 5.741 8.594 -8.873 1.00 92.88 84 LEU A O 1
ATOM 663 N N . SER A 1 85 ? 3.709 8.393 -7.966 1.00 92.44 85 SER A N 1
ATOM 664 C CA . SER A 1 85 ? 4.194 7.813 -6.707 1.00 92.44 85 SER A CA 1
ATOM 665 C C . SER A 1 85 ? 4.947 6.497 -6.927 1.00 92.44 85 SER A C 1
ATOM 667 O O . SER A 1 85 ? 5.935 6.222 -6.248 1.00 92.44 85 SER A O 1
ATOM 669 N N . LYS A 1 86 ? 4.514 5.694 -7.909 1.00 92.50 86 LYS A N 1
ATOM 670 C CA . LYS A 1 86 ? 5.212 4.470 -8.315 1.00 92.50 86 LYS A CA 1
ATOM 671 C C . LYS A 1 86 ? 6.546 4.769 -8.989 1.00 92.50 86 LYS A C 1
ATOM 673 O O . LYS A 1 86 ? 7.530 4.127 -8.630 1.00 92.50 86 LYS A O 1
ATOM 678 N N . ALA A 1 87 ? 6.565 5.697 -9.950 1.00 94.88 87 ALA A N 1
ATOM 679 C CA . ALA A 1 87 ? 7.787 6.105 -10.640 1.00 94.88 87 ALA A CA 1
ATOM 680 C C . ALA A 1 87 ? 8.803 6.672 -9.639 1.00 94.88 87 ALA A C 1
ATOM 682 O O . ALA A 1 87 ? 9.916 6.169 -9.545 1.00 94.88 87 ALA A O 1
ATOM 683 N N . TYR A 1 88 ? 8.377 7.613 -8.798 1.00 94.62 88 TYR A N 1
ATOM 684 C CA . TYR A 1 88 ? 9.197 8.240 -7.762 1.00 94.62 88 TYR A CA 1
ATOM 685 C C . TYR A 1 88 ? 9.849 7.223 -6.821 1.00 94.62 88 TYR A C 1
ATOM 687 O O . TYR A 1 88 ? 11.066 7.217 -6.657 1.00 94.62 88 TYR A O 1
ATOM 695 N N . ARG A 1 89 ? 9.063 6.286 -6.270 1.00 93.94 89 ARG A N 1
ATOM 696 C CA . ARG A 1 89 ? 9.599 5.199 -5.438 1.00 93.94 89 ARG A CA 1
ATOM 697 C C . ARG A 1 89 ? 10.658 4.378 -6.180 1.00 93.94 89 ARG A C 1
ATOM 699 O O . ARG A 1 89 ? 11.693 4.081 -5.599 1.00 93.94 89 ARG A O 1
ATOM 706 N N . VAL A 1 90 ? 10.386 3.989 -7.429 1.00 91.25 90 VAL A N 1
ATOM 707 C CA . VAL A 1 90 ? 11.313 3.178 -8.235 1.00 91.25 90 VAL A CA 1
ATOM 708 C C . VAL A 1 90 ? 12.635 3.908 -8.449 1.00 91.25 90 VAL A C 1
ATOM 710 O O . VAL A 1 90 ? 13.678 3.294 -8.290 1.00 91.25 90 VAL A O 1
ATOM 713 N N . TYR A 1 91 ? 12.628 5.204 -8.753 1.00 92.06 91 TYR A N 1
ATOM 714 C CA . TYR A 1 91 ? 13.884 5.927 -8.957 1.00 92.06 91 TYR A CA 1
ATOM 715 C C . TYR A 1 91 ? 14.670 6.152 -7.657 1.00 92.06 91 TYR A C 1
ATOM 717 O O . TYR A 1 91 ? 15.893 6.071 -7.687 1.00 92.06 91 TYR A O 1
ATOM 725 N N . ILE A 1 92 ? 14.008 6.300 -6.503 1.00 90.00 92 ILE A N 1
ATOM 726 C CA . ILE A 1 92 ? 14.704 6.307 -5.201 1.00 90.00 92 ILE A CA 1
ATOM 727 C C . ILE A 1 92 ? 15.316 4.932 -4.888 1.00 90.00 92 ILE A C 1
ATOM 729 O O . ILE A 1 92 ? 16.449 4.851 -4.417 1.00 90.00 92 ILE A O 1
ATOM 733 N N . GLU A 1 93 ? 14.594 3.838 -5.150 1.00 83.44 93 GLU A N 1
ATOM 734 C CA . GLU A 1 93 ? 15.135 2.479 -5.000 1.00 83.44 93 GLU A CA 1
ATOM 735 C C . GLU A 1 93 ? 16.324 2.248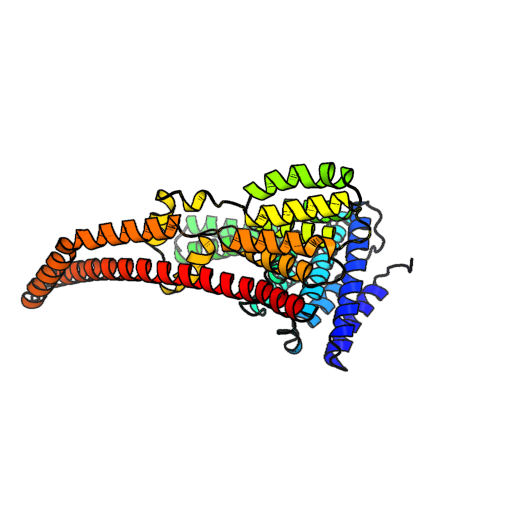 -5.950 1.00 83.44 93 GLU A C 1
ATOM 737 O O . GLU A 1 93 ? 17.323 1.657 -5.550 1.00 83.44 93 GLU A O 1
ATOM 742 N N . LEU A 1 94 ? 16.266 2.774 -7.177 1.00 84.75 94 LEU A N 1
ATOM 743 C CA . LEU A 1 94 ? 17.371 2.712 -8.132 1.00 84.75 94 LEU A CA 1
ATOM 744 C C . LEU A 1 94 ? 18.603 3.480 -7.633 1.00 84.75 94 LEU A C 1
ATOM 746 O O . LEU A 1 94 ? 19.698 2.922 -7.655 1.00 84.75 94 LEU A O 1
ATOM 750 N N . MET A 1 95 ? 18.432 4.704 -7.118 1.00 84.62 95 MET A N 1
ATOM 751 C CA . MET A 1 95 ? 19.525 5.445 -6.471 1.00 84.62 95 MET A CA 1
ATOM 752 C C . MET A 1 95 ? 20.143 4.641 -5.323 1.00 84.62 95 MET A C 1
ATOM 754 O O . MET A 1 95 ? 21.364 4.585 -5.199 1.00 84.62 95 MET A O 1
ATOM 758 N N . TRP A 1 96 ? 19.317 3.971 -4.510 1.00 80.00 96 TRP A N 1
ATOM 759 C CA . TRP A 1 96 ? 19.806 3.109 -3.435 1.00 80.00 96 TRP A CA 1
ATOM 760 C C . TRP A 1 96 ? 20.710 1.986 -3.960 1.00 80.00 96 TRP A C 1
ATOM 762 O O . TRP A 1 96 ? 21.817 1.807 -3.441 1.00 80.00 96 TRP A O 1
ATOM 772 N N . TYR A 1 97 ? 20.300 1.281 -5.015 1.00 73.00 97 TYR A N 1
ATOM 773 C CA . TYR A 1 97 ? 21.128 0.245 -5.632 1.00 73.00 97 TYR A CA 1
ATOM 774 C C . TYR A 1 97 ? 22.426 0.792 -6.240 1.00 73.00 97 TYR A C 1
ATOM 776 O O . TYR A 1 97 ? 23.486 0.196 -6.034 1.00 73.00 97 TYR A O 1
ATOM 784 N N . GLN A 1 98 ? 22.371 1.940 -6.920 1.00 74.75 98 GLN A N 1
ATOM 785 C CA . GLN A 1 98 ? 23.549 2.588 -7.507 1.00 74.75 98 GLN A CA 1
ATOM 786 C C . GLN A 1 98 ? 24.579 2.965 -6.431 1.00 74.75 98 GLN A C 1
ATOM 788 O O . GLN A 1 98 ? 25.751 2.595 -6.543 1.00 74.75 98 GLN A O 1
ATOM 793 N N . CYS A 1 99 ? 24.133 3.589 -5.334 1.00 71.38 99 CYS A N 1
ATOM 794 C CA . CYS A 1 99 ? 24.985 3.914 -4.188 1.00 71.38 99 CYS A CA 1
ATOM 795 C C . CYS A 1 99 ? 25.588 2.661 -3.534 1.00 71.38 99 CYS A C 1
ATOM 797 O O . CYS A 1 99 ? 26.766 2.658 -3.168 1.00 71.38 99 CYS A O 1
ATOM 799 N N . TRP A 1 100 ? 24.808 1.581 -3.396 1.00 66.44 100 TRP A N 1
ATOM 800 C CA . TRP A 1 100 ? 25.307 0.326 -2.830 1.00 66.44 100 TRP A CA 1
ATOM 801 C C . TRP A 1 100 ? 26.392 -0.311 -3.707 1.00 66.44 100 TRP A C 1
ATOM 803 O O . TRP A 1 100 ? 27.458 -0.669 -3.199 1.00 66.44 100 TRP A O 1
ATOM 813 N N . ARG A 1 101 ? 26.156 -0.398 -5.023 1.00 67.12 101 ARG A N 1
ATOM 814 C CA . ARG A 1 101 ? 27.103 -0.957 -5.999 1.00 67.12 101 ARG A CA 1
ATOM 815 C C . ARG A 1 101 ? 28.415 -0.181 -6.033 1.00 67.12 101 ARG A C 1
ATOM 817 O O . ARG A 1 101 ? 29.481 -0.786 -6.081 1.00 67.12 101 ARG A O 1
ATOM 824 N N . GLN A 1 102 ? 28.347 1.147 -6.018 1.00 64.81 102 GLN A N 1
ATOM 825 C CA . GLN A 1 102 ? 29.518 1.999 -6.234 1.00 64.81 102 GLN A CA 1
ATOM 826 C C . GLN A 1 102 ? 30.428 2.128 -5.013 1.00 64.81 102 GLN A C 1
ATOM 828 O O . GLN A 1 102 ? 31.520 2.664 -5.164 1.00 64.81 102 GLN A O 1
ATOM 833 N N . ARG A 1 103 ? 30.020 1.644 -3.826 1.00 54.72 103 ARG A N 1
ATOM 834 C CA . ARG A 1 103 ? 30.771 1.633 -2.544 1.00 54.72 103 ARG A CA 1
ATOM 835 C C . ARG A 1 103 ? 31.396 2.974 -2.089 1.00 54.72 103 ARG A C 1
ATOM 837 O O . ARG A 1 103 ? 31.908 3.028 -0.975 1.00 54.72 103 ARG A O 1
ATOM 844 N N . GLN A 1 104 ? 31.310 4.040 -2.888 1.00 47.12 104 GLN A N 1
ATOM 845 C CA . GLN A 1 104 ? 32.003 5.324 -2.731 1.00 47.12 104 GLN A CA 1
ATOM 846 C C . GLN A 1 104 ? 31.073 6.542 -2.828 1.00 47.12 104 GLN A C 1
ATOM 848 O O . GLN A 1 104 ? 31.399 7.588 -2.279 1.00 47.12 104 GLN A O 1
ATOM 853 N N . LEU A 1 105 ? 29.896 6.427 -3.455 1.00 50.06 105 LEU A N 1
ATOM 854 C CA . LEU A 1 105 ? 28.913 7.513 -3.458 1.00 50.06 105 LEU A CA 1
ATOM 855 C C . LEU A 1 105 ? 28.103 7.462 -2.164 1.00 50.06 105 LEU A C 1
ATOM 857 O O . LEU A 1 105 ? 27.001 6.911 -2.115 1.00 50.06 105 LEU A O 1
ATOM 861 N N . ALA A 1 106 ? 28.672 8.023 -1.096 1.00 51.62 106 ALA A N 1
ATOM 862 C CA . ALA A 1 106 ? 27.838 8.543 -0.026 1.00 51.62 106 ALA A CA 1
ATOM 863 C C . ALA A 1 106 ? 26.878 9.547 -0.672 1.00 51.62 106 ALA A C 1
ATOM 865 O O . ALA A 1 106 ? 27.317 10.504 -1.309 1.00 51.62 106 ALA A O 1
ATOM 866 N N . THR A 1 107 ? 25.574 9.305 -0.571 1.00 57.47 107 THR A N 1
ATOM 867 C CA . THR A 1 107 ? 24.618 10.358 -0.899 1.00 57.47 107 THR A CA 1
ATOM 868 C C . THR A 1 107 ? 24.852 11.469 0.117 1.00 57.47 107 THR A C 1
ATOM 870 O O . THR A 1 107 ? 24.959 11.176 1.314 1.00 57.47 107 THR A O 1
ATOM 873 N N . ASP A 1 108 ? 24.960 12.721 -0.331 1.00 61.97 108 ASP A N 1
ATOM 874 C CA . ASP A 1 108 ? 25.063 13.828 0.612 1.00 61.97 108 ASP A CA 1
ATOM 875 C C . ASP A 1 108 ? 23.890 13.760 1.612 1.00 61.97 108 ASP A C 1
ATOM 877 O O . ASP A 1 108 ? 22.754 13.396 1.274 1.00 61.97 108 ASP A O 1
ATOM 881 N N . LYS A 1 109 ? 24.185 14.063 2.881 1.00 61.78 109 LYS A N 1
ATOM 882 C CA . LYS A 1 109 ? 23.209 14.086 3.975 1.00 61.78 109 LYS A CA 1
ATOM 883 C C . LYS A 1 109 ? 22.028 14.994 3.615 1.00 61.78 109 LYS A C 1
ATOM 885 O O . LYS A 1 109 ? 20.907 14.666 4.010 1.00 61.78 109 LYS A O 1
ATOM 890 N N . GLY A 1 110 ? 22.279 16.078 2.868 1.00 65.12 110 GLY A N 1
ATOM 891 C CA . GLY A 1 110 ? 21.264 16.957 2.281 1.00 65.12 110 GLY A CA 1
ATOM 892 C C . GLY A 1 110 ? 20.281 16.173 1.417 1.00 65.12 110 GLY A C 1
ATOM 893 O O . GLY A 1 110 ? 19.153 15.939 1.845 1.00 65.12 110 GLY A O 1
ATOM 894 N N . THR A 1 111 ? 20.749 15.623 0.296 1.00 70.56 111 THR A N 1
ATOM 895 C CA . THR A 1 111 ? 19.927 14.861 -0.659 1.00 70.56 111 THR A CA 1
ATOM 896 C C . THR A 1 111 ? 19.130 13.735 0.009 1.00 70.56 111 THR A C 1
ATOM 898 O O . THR A 1 111 ? 17.928 13.605 -0.210 1.00 70.56 111 THR A O 1
ATOM 901 N N . ARG A 1 112 ? 19.736 12.930 0.897 1.00 75.81 112 ARG A N 1
ATOM 902 C CA . ARG A 1 112 ? 19.006 11.860 1.611 1.00 75.81 112 ARG A CA 1
ATOM 903 C C . ARG A 1 112 ? 17.857 12.410 2.462 1.00 75.81 112 ARG A C 1
ATOM 905 O O . ARG A 1 112 ? 16.752 11.858 2.449 1.00 75.81 112 ARG A O 1
ATOM 912 N N . ASN A 1 113 ? 18.122 13.449 3.250 1.00 77.75 113 ASN A N 1
ATOM 913 C CA . ASN A 1 113 ? 17.115 14.042 4.126 1.00 77.75 113 ASN A CA 1
ATOM 914 C C . ASN A 1 113 ? 16.030 14.758 3.326 1.00 77.75 113 ASN A C 1
ATOM 916 O O . ASN A 1 113 ? 14.856 14.654 3.690 1.00 77.75 113 ASN A O 1
ATOM 920 N N . ASP A 1 114 ? 16.401 15.400 2.224 1.00 81.38 114 ASP A N 1
ATOM 921 C CA . ASP A 1 114 ? 15.478 16.048 1.302 1.00 81.38 114 ASP A CA 1
ATOM 922 C C . ASP A 1 114 ? 14.527 15.021 0.702 1.00 81.38 114 ASP A C 1
ATOM 924 O O . ASP A 1 114 ? 13.318 15.189 0.818 1.00 81.38 114 ASP A O 1
ATOM 928 N N . LEU A 1 115 ? 15.018 13.870 0.234 1.00 83.88 115 LEU A N 1
ATOM 929 C CA . LEU A 1 115 ? 14.161 12.778 -0.244 1.00 83.88 115 LEU A CA 1
ATOM 930 C C . LEU A 1 115 ? 13.210 12.244 0.840 1.00 83.88 115 LEU A C 1
ATOM 932 O O . LEU A 1 115 ? 12.026 12.002 0.580 1.00 83.88 115 LEU A O 1
ATOM 936 N N . ILE A 1 116 ? 13.683 12.087 2.083 1.00 83.06 116 ILE A N 1
ATOM 937 C CA . ILE A 1 116 ? 12.824 11.682 3.211 1.00 83.06 116 ILE A CA 1
ATOM 938 C C . ILE A 1 116 ? 11.741 12.738 3.473 1.00 83.06 116 ILE A C 1
ATOM 940 O O . ILE A 1 116 ? 10.585 12.387 3.739 1.00 83.06 116 ILE A O 1
ATOM 944 N N . ASN A 1 117 ? 12.104 14.018 3.436 1.00 84.62 117 ASN A N 1
ATOM 945 C CA . ASN A 1 117 ? 11.206 15.134 3.706 1.00 84.62 117 ASN A CA 1
ATOM 946 C C . ASN A 1 117 ? 10.211 15.349 2.563 1.00 84.62 117 ASN A C 1
ATOM 948 O O . ASN A 1 117 ? 9.026 15.531 2.834 1.00 84.62 117 ASN A O 1
ATOM 952 N N . HIS A 1 118 ? 10.641 15.211 1.314 1.00 85.50 118 HIS A N 1
ATOM 953 C CA . HIS A 1 118 ? 9.804 15.218 0.121 1.00 85.50 118 HIS A CA 1
ATOM 954 C C . HIS A 1 118 ? 8.783 14.083 0.169 1.00 85.50 118 HIS A C 1
ATOM 956 O O . HIS A 1 118 ? 7.585 14.335 0.075 1.00 85.50 118 HIS A O 1
ATOM 962 N N . ALA A 1 119 ? 9.193 12.847 0.474 1.00 83.75 119 ALA A N 1
ATOM 963 C CA . ALA A 1 119 ? 8.250 11.741 0.645 1.00 83.75 119 ALA A CA 1
ATOM 964 C C . ALA A 1 119 ? 7.216 12.004 1.764 1.00 83.75 119 ALA A C 1
ATOM 966 O O . ALA A 1 119 ? 6.033 11.690 1.603 1.00 83.75 119 ALA A O 1
ATOM 967 N N . LYS A 1 120 ? 7.624 12.615 2.889 1.00 85.06 120 LYS A N 1
ATOM 968 C CA . LYS A 1 120 ? 6.703 13.023 3.972 1.00 85.06 120 LYS A CA 1
ATOM 969 C C . LYS A 1 120 ? 5.756 14.149 3.550 1.00 85.06 120 LYS A C 1
ATOM 971 O O . LYS A 1 120 ? 4.578 14.101 3.897 1.00 85.06 120 LYS A O 1
ATOM 976 N N . LYS A 1 121 ? 6.257 15.146 2.824 1.00 85.38 121 LYS A N 1
ATOM 977 C CA . LYS A 1 121 ? 5.479 16.274 2.305 1.00 85.38 121 LYS A CA 1
ATOM 978 C C . LYS A 1 121 ? 4.459 15.788 1.275 1.00 85.38 121 LYS A C 1
ATOM 980 O O . LYS A 1 121 ? 3.280 16.104 1.363 1.00 85.38 121 LYS A O 1
ATOM 985 N N . ASN A 1 122 ? 4.872 14.909 0.372 1.00 83.44 122 ASN A N 1
ATOM 986 C CA . ASN A 1 122 ? 3.991 14.290 -0.613 1.00 83.44 122 ASN A CA 1
ATOM 987 C C . ASN A 1 122 ? 2.900 13.447 0.070 1.00 83.44 122 ASN A C 1
ATOM 989 O O . ASN A 1 122 ? 1.753 13.459 -0.364 1.00 83.44 122 ASN A O 1
ATOM 993 N N . LEU A 1 123 ? 3.199 12.796 1.203 1.00 81.75 123 LEU A N 1
ATOM 994 C CA . LEU A 1 123 ? 2.183 12.148 2.043 1.00 81.75 123 LEU A CA 1
ATOM 995 C C . LEU A 1 123 ? 1.190 13.128 2.686 1.00 81.75 123 LEU A C 1
ATOM 997 O O . LEU A 1 123 ? 0.027 12.757 2.852 1.00 81.75 123 LEU A O 1
ATOM 1001 N N . SER A 1 124 ? 1.626 14.327 3.087 1.00 78.69 124 SER A N 1
ATOM 1002 C CA . SER A 1 124 ? 0.777 15.303 3.785 1.00 78.69 124 SER A CA 1
ATOM 1003 C C . SER A 1 124 ? -0.107 16.126 2.851 1.00 78.69 124 SER A C 1
ATOM 1005 O O . SER A 1 124 ? -1.169 16.571 3.278 1.00 78.69 124 SER A O 1
ATOM 1007 N N . ILE A 1 125 ? 0.305 16.304 1.594 1.00 74.50 125 ILE A N 1
ATOM 1008 C CA . ILE A 1 125 ? -0.450 17.048 0.575 1.00 74.50 125 ILE A CA 1
ATOM 1009 C C . ILE A 1 125 ? -1.657 16.246 0.062 1.00 74.50 125 ILE A C 1
ATOM 1011 O O . ILE A 1 125 ? -2.652 16.818 -0.379 1.00 74.50 125 ILE A O 1
ATOM 1015 N N . LEU A 1 126 ? -1.598 14.915 0.120 1.00 71.94 126 LEU A N 1
ATOM 1016 C CA . LEU A 1 126 ? -2.684 14.085 -0.379 1.00 71.94 126 LEU A CA 1
ATOM 1017 C C . LEU A 1 126 ? -3.955 14.237 0.487 1.00 71.94 126 LEU A C 1
ATOM 1019 O O . LEU A 1 126 ? -3.872 14.111 1.714 1.00 71.94 126 LEU A O 1
ATOM 1023 N N . PRO A 1 127 ? -5.150 14.390 -0.124 1.00 64.88 127 PRO A N 1
ATOM 1024 C CA . PRO A 1 127 ? -6.429 14.426 0.590 1.00 64.88 127 PRO A CA 1
ATOM 1025 C C . PRO A 1 127 ? -6.580 13.266 1.580 1.00 64.88 127 PRO A C 1
ATOM 1027 O O . PRO A 1 127 ? -6.053 12.179 1.345 1.00 64.88 127 PRO A O 1
ATOM 1030 N N . ARG A 1 128 ? -7.332 13.418 2.676 1.00 56.97 128 ARG A N 1
ATOM 1031 C CA . ARG A 1 128 ? -7.494 12.320 3.657 1.00 56.97 128 ARG A CA 1
ATOM 1032 C C . ARG A 1 128 ? -8.048 11.039 3.016 1.00 56.97 128 ARG A C 1
ATOM 1034 O O . ARG A 1 128 ? -7.557 9.957 3.351 1.00 56.97 128 ARG A O 1
ATOM 1041 N N . ASP A 1 129 ? -8.908 11.189 2.010 1.00 53.81 129 ASP A N 1
ATOM 1042 C CA . ASP A 1 129 ? -9.540 10.103 1.243 1.00 53.81 129 ASP A CA 1
ATOM 1043 C C . ASP A 1 129 ? -8.688 9.585 0.074 1.00 53.81 129 ASP A C 1
ATOM 1045 O O . ASP A 1 129 ? -9.089 8.664 -0.647 1.00 53.81 129 ASP A O 1
ATOM 1049 N N . SER A 1 130 ? -7.494 10.157 -0.119 1.00 56.72 130 SER A N 1
ATOM 1050 C CA . SER A 1 130 ? -6.555 9.710 -1.144 1.00 56.72 130 SER A CA 1
ATOM 1051 C C . SER A 1 130 ? -6.283 8.210 -1.031 1.00 56.72 130 SER A C 1
ATOM 1053 O O . SER A 1 130 ? -6.184 7.625 0.053 1.00 56.72 130 SER A O 1
ATOM 1055 N N . LEU A 1 131 ? -6.193 7.577 -2.202 1.00 75.06 131 LEU A N 1
ATOM 1056 C CA . LEU A 1 131 ? -6.152 6.128 -2.351 1.00 75.06 131 LEU A CA 1
ATOM 1057 C C . LEU A 1 131 ? -4.996 5.537 -1.531 1.00 75.06 131 LEU A C 1
ATOM 1059 O O . LEU A 1 131 ? -3.837 5.851 -1.781 1.00 75.06 131 LEU A O 1
ATOM 1063 N N . ILE A 1 132 ? -5.319 4.633 -0.603 1.00 84.50 132 ILE A N 1
ATOM 1064 C CA . ILE A 1 132 ? -4.396 3.880 0.272 1.00 84.50 132 ILE A CA 1
ATOM 1065 C C . ILE A 1 132 ? -3.136 3.393 -0.465 1.00 84.50 132 ILE A C 1
ATOM 1067 O O . ILE A 1 132 ? -2.031 3.502 0.056 1.00 84.50 132 ILE A O 1
ATOM 1071 N N . ALA A 1 133 ? -3.284 2.945 -1.717 1.00 84.00 133 ALA A N 1
ATOM 1072 C CA . ALA A 1 133 ? -2.162 2.549 -2.567 1.00 84.00 133 ALA A CA 1
ATOM 1073 C C . ALA A 1 133 ? -1.127 3.666 -2.788 1.00 84.00 133 ALA A C 1
ATOM 1075 O O . ALA A 1 133 ? 0.062 3.397 -2.724 1.00 84.00 133 ALA A O 1
ATOM 1076 N N . ILE A 1 134 ? -1.555 4.906 -3.031 1.00 87.94 134 ILE A N 1
ATOM 1077 C CA . ILE A 1 134 ? -0.656 6.049 -3.260 1.00 87.94 134 ILE A CA 1
ATOM 1078 C C . ILE A 1 134 ? 0.153 6.326 -1.989 1.00 87.94 134 ILE A C 1
ATOM 1080 O O . ILE A 1 134 ? 1.377 6.428 -2.041 1.00 87.94 134 ILE A O 1
ATOM 1084 N N . LYS A 1 135 ? -0.523 6.365 -0.832 1.00 88.00 135 LYS A N 1
ATOM 1085 C CA . LYS A 1 135 ? 0.137 6.537 0.471 1.00 88.00 135 LYS A CA 1
ATOM 1086 C C . LYS A 1 135 ? 1.140 5.418 0.733 1.00 88.00 135 LYS A C 1
ATOM 1088 O O . LYS A 1 135 ? 2.230 5.683 1.229 1.00 88.00 135 LYS A O 1
ATOM 1093 N N . PHE A 1 136 ? 0.795 4.182 0.385 1.00 90.19 136 PHE A N 1
ATOM 1094 C CA . PHE A 1 136 ? 1.703 3.050 0.519 1.00 90.19 136 PHE A CA 1
ATOM 1095 C C . PHE A 1 136 ? 2.970 3.216 -0.334 1.00 90.19 136 PHE A C 1
ATOM 1097 O O . PHE A 1 136 ? 4.064 3.010 0.185 1.00 90.19 136 PHE A O 1
ATOM 1104 N N . GLU A 1 137 ? 2.856 3.678 -1.586 1.00 92.50 137 GLU A N 1
ATOM 1105 C CA . GLU A 1 137 ? 4.035 3.949 -2.425 1.00 92.50 137 GLU A CA 1
ATOM 1106 C C . GLU A 1 137 ? 4.949 5.021 -1.817 1.00 92.50 137 GLU A C 1
ATOM 1108 O O . GLU A 1 137 ? 6.161 4.826 -1.770 1.00 92.50 137 GLU A O 1
ATOM 1113 N N . TYR A 1 138 ? 4.396 6.114 -1.279 1.00 91.69 138 TYR A N 1
ATOM 1114 C CA . TYR A 1 138 ? 5.214 7.145 -0.630 1.00 91.69 138 TYR A CA 1
ATOM 1115 C C . TYR A 1 138 ? 5.815 6.686 0.707 1.00 91.69 138 TYR A C 1
ATOM 1117 O O . TYR A 1 138 ? 6.953 7.039 1.014 1.00 91.69 138 TYR A O 1
ATOM 1125 N N . ARG A 1 139 ? 5.111 5.848 1.488 1.00 90.75 139 ARG A N 1
ATOM 1126 C CA . ARG A 1 139 ? 5.692 5.187 2.674 1.00 90.75 139 ARG A CA 1
ATOM 1127 C C . ARG A 1 139 ? 6.900 4.333 2.269 1.00 90.75 139 ARG A C 1
ATOM 1129 O O . ARG A 1 139 ? 7.919 4.384 2.952 1.00 90.75 139 ARG A O 1
ATOM 1136 N N . CYS A 1 140 ? 6.802 3.584 1.166 1.00 90.00 140 CYS A N 1
ATOM 1137 C CA . CYS A 1 140 ? 7.916 2.816 0.605 1.00 90.00 140 CYS A CA 1
ATOM 1138 C C . CYS A 1 140 ? 9.053 3.722 0.115 1.00 90.00 140 CYS A C 1
ATOM 1140 O O . CYS A 1 140 ? 10.191 3.467 0.480 1.00 90.00 140 CYS A O 1
ATOM 1142 N N . ALA A 1 141 ? 8.760 4.796 -0.625 1.00 91.38 141 ALA A N 1
ATOM 1143 C CA . ALA A 1 141 ? 9.761 5.763 -1.087 1.00 91.38 141 ALA A CA 1
ATOM 1144 C C . ALA A 1 141 ? 10.539 6.381 0.085 1.00 91.38 141 ALA A C 1
ATOM 1146 O O . ALA A 1 141 ? 11.763 6.464 0.058 1.00 91.38 141 ALA A O 1
ATOM 1147 N N . GLN A 1 142 ? 9.837 6.721 1.169 1.00 91.12 142 GLN A N 1
ATOM 1148 C CA . GLN A 1 142 ? 10.463 7.192 2.399 1.00 91.12 142 GLN A CA 1
ATOM 1149 C C . GLN A 1 142 ? 11.407 6.143 3.005 1.00 91.12 142 GLN A C 1
ATOM 1151 O O . GLN A 1 142 ? 12.473 6.501 3.495 1.00 91.12 142 GLN A O 1
ATOM 1156 N N . GLN A 1 143 ? 11.021 4.861 3.031 1.00 86.44 143 GLN A N 1
ATOM 1157 C CA . GLN A 1 143 ? 11.910 3.812 3.544 1.00 86.44 143 GLN A CA 1
ATOM 1158 C C . GLN A 1 143 ? 13.089 3.542 2.602 1.00 86.44 143 GLN A C 1
ATOM 1160 O O . GLN A 1 143 ? 14.191 3.348 3.098 1.00 86.44 143 GLN A O 1
ATOM 1165 N N . ALA A 1 144 ? 12.887 3.617 1.285 1.00 84.00 144 ALA A N 1
ATOM 1166 C CA . ALA A 1 144 ? 13.944 3.508 0.283 1.00 84.00 144 ALA A CA 1
ATOM 1167 C C . ALA A 1 144 ? 15.011 4.596 0.475 1.00 84.00 144 ALA A C 1
ATOM 1169 O O . ALA A 1 144 ? 16.196 4.295 0.556 1.00 84.00 144 ALA A O 1
ATOM 1170 N N . ALA A 1 145 ? 14.587 5.852 0.658 1.00 86.69 145 ALA A N 1
ATOM 1171 C CA . ALA A 1 145 ? 15.494 6.970 0.913 1.00 86.69 145 ALA A CA 1
ATOM 1172 C C . ALA A 1 145 ? 16.316 6.767 2.198 1.00 86.69 145 ALA A C 1
ATOM 1174 O O . ALA A 1 145 ? 17.489 7.122 2.265 1.00 86.69 145 ALA A O 1
ATOM 1175 N N . LYS A 1 146 ? 15.743 6.128 3.224 1.00 80.88 146 LYS A N 1
ATOM 1176 C CA . LYS A 1 146 ? 16.486 5.795 4.448 1.00 80.88 146 LYS A CA 1
ATOM 1177 C C . LYS A 1 146 ? 17.571 4.748 4.239 1.00 80.88 146 LYS A C 1
ATOM 1179 O O . LYS A 1 146 ? 18.527 4.759 5.014 1.00 80.88 146 LYS A O 1
ATOM 1184 N N . CYS A 1 147 ? 17.426 3.882 3.237 1.00 73.19 147 CYS A N 1
ATOM 1185 C CA . CYS A 1 147 ? 18.434 2.895 2.871 1.00 73.19 147 CYS A CA 1
ATOM 1186 C C . CYS A 1 147 ? 19.660 3.512 2.172 1.00 73.19 147 CYS A C 1
ATOM 1188 O O . CYS A 1 147 ? 20.686 2.842 2.067 1.00 73.19 147 CYS A O 1
ATOM 1190 N N . LEU A 1 148 ? 19.585 4.772 1.720 1.00 74.19 148 LEU A N 1
ATOM 1191 C CA . LEU A 1 148 ? 20.747 5.510 1.221 1.00 74.19 148 LEU A CA 1
ATOM 1192 C C . LEU A 1 148 ? 21.761 5.697 2.359 1.00 74.19 148 LEU A C 1
ATOM 1194 O O . LEU A 1 148 ? 21.389 6.096 3.469 1.00 74.19 148 LEU A O 1
ATOM 1198 N N . LYS A 1 149 ? 23.035 5.373 2.093 1.00 61.91 149 LYS A N 1
ATOM 1199 C CA . LYS A 1 149 ? 24.113 5.409 3.091 1.00 61.91 149 LYS A CA 1
ATOM 1200 C C . LYS A 1 149 ? 24.317 6.863 3.550 1.00 61.91 149 LYS A C 1
ATOM 1202 O O . LYS A 1 149 ? 24.633 7.698 2.705 1.00 61.91 149 LYS A O 1
ATOM 1207 N N . PRO A 1 150 ? 24.143 7.191 4.845 1.00 51.09 150 PRO A N 1
ATOM 1208 C CA . PRO A 1 150 ? 24.507 8.512 5.344 1.00 51.09 150 PRO A CA 1
ATOM 1209 C C . PRO A 1 150 ? 26.024 8.727 5.243 1.00 51.09 150 PRO A C 1
ATOM 1211 O O . PRO A 1 150 ? 26.794 7.771 5.358 1.00 51.09 150 PRO A O 1
ATOM 1214 N N . SER A 1 151 ? 26.455 9.976 5.070 1.00 48.44 151 SER A N 1
ATOM 1215 C CA . SER A 1 151 ? 27.862 10.373 5.195 1.00 48.44 151 SER A CA 1
ATOM 1216 C C . SER A 1 151 ? 28.432 10.002 6.577 1.00 48.44 151 SER A C 1
ATOM 1218 O O . SER A 1 151 ? 27.700 9.964 7.570 1.00 48.44 151 SER A O 1
ATOM 1220 N N . GLU A 1 152 ? 29.747 9.769 6.673 1.00 45.81 152 GLU A N 1
ATOM 1221 C CA . GLU A 1 152 ? 30.447 9.451 7.938 1.00 45.81 152 GLU A CA 1
ATOM 1222 C C . GLU A 1 152 ? 30.207 10.505 9.039 1.00 45.81 152 GLU A C 1
ATOM 1224 O O . GLU A 1 152 ? 30.135 10.179 10.224 1.00 45.81 152 GLU A O 1
ATOM 1229 N N . SER A 1 153 ? 29.952 11.759 8.652 1.00 41.88 153 SER A N 1
ATOM 1230 C CA . SER A 1 153 ? 29.589 12.852 9.560 1.00 41.88 153 SER A CA 1
ATOM 1231 C C . SER A 1 153 ? 28.315 12.601 10.380 1.00 41.88 153 SER A C 1
ATOM 1233 O O . SER A 1 153 ? 28.216 13.103 11.493 1.00 41.88 153 SER A O 1
ATOM 1235 N N . VAL A 1 154 ? 27.365 11.789 9.902 1.00 40.03 154 VAL A N 1
ATOM 1236 C CA . VAL A 1 154 ? 26.125 11.464 10.638 1.00 40.03 154 VAL A CA 1
ATOM 1237 C C . VAL A 1 154 ? 26.383 10.511 11.804 1.00 40.03 154 VAL A C 1
ATOM 1239 O O . VAL A 1 154 ? 25.729 10.624 12.838 1.00 40.03 154 VAL A O 1
ATOM 1242 N N . TRP A 1 155 ? 27.342 9.590 11.669 1.00 45.72 155 TRP A N 1
ATOM 1243 C CA . TRP A 1 155 ? 27.779 8.752 12.789 1.00 45.72 155 TRP A CA 1
ATOM 1244 C C . TRP A 1 155 ? 28.538 9.579 13.820 1.00 45.72 155 TRP A C 1
ATOM 1246 O O . TRP A 1 155 ? 28.334 9.391 15.015 1.00 45.72 155 TRP A O 1
ATOM 1256 N N . ASN A 1 156 ? 29.318 10.562 13.366 1.00 48.72 156 ASN A N 1
ATOM 1257 C CA . ASN A 1 156 ? 29.945 11.534 14.256 1.00 48.72 156 ASN A CA 1
ATOM 1258 C C . ASN A 1 156 ? 28.909 12.417 14.966 1.00 48.72 156 ASN A C 1
ATOM 1260 O O . ASN A 1 156 ? 29.069 12.677 16.153 1.00 48.72 156 ASN A O 1
ATOM 1264 N N . ASP A 1 157 ? 27.825 12.828 14.302 1.00 49.44 157 ASP A N 1
ATOM 1265 C CA . ASP A 1 157 ? 26.715 13.550 14.940 1.00 49.44 157 ASP A CA 1
ATOM 1266 C C . ASP A 1 157 ? 25.970 12.664 15.952 1.00 49.44 157 ASP A C 1
ATOM 1268 O O . ASP A 1 157 ? 25.647 13.122 17.042 1.00 49.44 157 ASP A O 1
ATOM 1272 N N . TYR A 1 158 ? 25.761 11.381 15.637 1.00 45.00 158 TYR A N 1
ATOM 1273 C CA . TYR A 1 158 ? 25.165 10.394 16.544 1.00 45.00 158 TYR A CA 1
ATOM 1274 C C . TYR A 1 158 ? 26.027 10.164 17.794 1.00 45.00 158 TYR A C 1
ATOM 1276 O O . TYR A 1 158 ? 25.514 10.180 18.912 1.00 45.00 158 TYR A O 1
ATOM 1284 N N . LEU A 1 159 ? 27.343 10.011 17.615 1.00 48.56 159 LEU A N 1
ATOM 1285 C CA . LEU A 1 159 ? 28.310 9.883 18.705 1.00 48.56 159 LEU A CA 1
ATOM 1286 C C . LEU A 1 159 ? 28.394 11.174 19.529 1.00 48.56 159 LEU A C 1
ATOM 1288 O O . LEU A 1 159 ? 28.395 11.103 20.753 1.00 48.56 159 LEU A O 1
ATOM 1292 N N . LYS A 1 160 ? 28.366 12.353 18.892 1.00 49.75 160 LYS A N 1
ATOM 1293 C CA . LYS A 1 160 ? 28.316 13.660 19.573 1.00 49.75 160 LYS A CA 1
ATOM 1294 C C . LYS A 1 160 ? 27.017 13.864 20.354 1.00 49.75 160 LYS A C 1
ATOM 1296 O O . LYS A 1 160 ? 27.057 14.388 21.460 1.00 49.75 160 LYS A O 1
ATOM 1301 N N . SER A 1 161 ? 25.870 13.445 19.823 1.00 46.44 161 SER A N 1
ATOM 1302 C CA . SER A 1 161 ? 24.585 13.488 20.534 1.00 46.44 161 SER A CA 1
ATOM 1303 C C . SER A 1 161 ? 24.537 12.488 21.696 1.00 46.44 161 SER A C 1
ATOM 1305 O O . SER A 1 161 ? 24.006 12.821 22.751 1.00 46.44 161 SER A O 1
ATOM 1307 N N . GLY A 1 162 ? 25.141 11.303 21.548 1.00 41.84 162 GLY A N 1
ATOM 1308 C CA . GLY A 1 162 ? 25.347 10.352 22.646 1.00 41.84 162 GLY A CA 1
ATOM 1309 C C . GLY A 1 162 ? 26.283 10.891 23.736 1.00 41.84 162 GLY A C 1
ATOM 1310 O O . GLY A 1 162 ? 25.980 10.755 24.920 1.00 41.84 162 GLY A O 1
ATOM 1311 N N . LEU A 1 163 ? 27.360 11.582 23.346 1.00 43.84 163 LEU A N 1
ATOM 1312 C CA . LEU A 1 163 ? 28.286 12.272 24.252 1.00 43.84 163 LEU A CA 1
ATOM 1313 C C . LEU A 1 163 ? 27.601 13.419 25.010 1.00 43.84 163 LEU A C 1
ATOM 1315 O O . LEU A 1 163 ? 27.739 13.484 26.223 1.00 43.84 163 LEU A O 1
ATOM 1319 N N . LYS A 1 164 ? 26.768 14.240 24.354 1.00 43.06 164 LYS A N 1
ATOM 1320 C CA . LYS A 1 164 ? 25.974 15.300 25.013 1.00 43.06 164 LYS A CA 1
ATOM 1321 C C . LYS A 1 164 ? 24.990 14.763 26.061 1.00 43.06 164 LYS A C 1
ATOM 1323 O O . LYS A 1 164 ? 24.740 15.422 27.070 1.00 43.06 164 LYS A O 1
ATOM 1328 N N . ILE A 1 165 ? 24.428 13.570 25.843 1.00 42.62 165 ILE A N 1
ATOM 1329 C CA . ILE A 1 165 ? 23.585 12.875 26.832 1.00 42.62 165 ILE A CA 1
ATOM 1330 C C . ILE A 1 165 ? 24.442 12.389 28.012 1.00 42.62 165 ILE A C 1
ATOM 1332 O O . ILE A 1 165 ? 24.032 12.552 29.158 1.00 42.62 165 ILE A O 1
ATOM 1336 N N . GLY A 1 166 ? 25.643 11.862 27.746 1.00 35.28 166 GLY A N 1
ATOM 1337 C CA . GLY A 1 166 ? 26.615 11.482 28.778 1.00 35.28 166 GLY A CA 1
ATOM 1338 C C . GLY A 1 166 ? 27.110 12.666 29.619 1.00 35.28 166 GLY A C 1
ATOM 1339 O O . GLY A 1 166 ? 27.135 12.582 30.843 1.00 35.28 166 GLY A O 1
ATOM 1340 N N . GLU A 1 167 ? 27.404 13.803 28.987 1.00 42.94 167 GLU A N 1
ATOM 1341 C CA . GLU A 1 167 ? 27.796 15.054 29.654 1.00 42.94 167 GLU A CA 1
ATOM 1342 C C . GLU A 1 167 ? 26.640 15.650 30.481 1.00 42.94 167 GLU A C 1
ATOM 1344 O O . GLU A 1 167 ? 26.855 16.147 31.585 1.00 42.94 167 GLU A O 1
ATOM 1349 N N . SER A 1 168 ? 25.388 15.517 30.028 1.00 42.31 168 SER A N 1
ATOM 1350 C CA . SER A 1 168 ? 24.205 15.984 30.777 1.00 42.31 168 SER A CA 1
ATOM 1351 C C . SER A 1 168 ? 23.906 15.148 32.032 1.00 42.31 168 SER A C 1
ATOM 1353 O O . SER A 1 168 ? 23.347 15.670 32.998 1.00 42.31 168 SER A O 1
ATOM 1355 N N . ILE A 1 169 ? 24.304 13.869 32.047 1.00 42.22 169 ILE A N 1
ATOM 1356 C CA . ILE A 1 169 ? 24.256 12.998 33.237 1.00 42.22 169 ILE A CA 1
ATOM 1357 C C . ILE A 1 169 ? 25.350 13.398 34.245 1.00 42.22 169 ILE A C 1
ATOM 1359 O O . ILE A 1 169 ? 25.184 13.189 35.445 1.00 42.22 169 ILE A O 1
ATOM 1363 N N . SER A 1 170 ? 26.423 14.050 33.781 1.00 41.28 170 SER A N 1
ATOM 1364 C CA . SER A 1 170 ? 27.516 14.537 34.632 1.00 41.28 170 SER A CA 1
ATOM 1365 C C . SER A 1 170 ? 27.283 15.921 35.266 1.00 41.28 170 SER A C 1
ATOM 1367 O O . SER A 1 170 ? 28.049 16.313 36.144 1.00 41.28 170 SER A O 1
ATOM 1369 N N . GLY A 1 171 ? 26.212 16.651 34.915 1.00 43.03 171 GLY A N 1
ATOM 1370 C CA . GLY A 1 171 ? 25.913 17.936 35.563 1.00 43.03 171 GLY A CA 1
ATOM 1371 C C . GLY A 1 171 ? 24.695 18.705 35.030 1.00 43.03 171 GLY A C 1
ATOM 1372 O O . GLY A 1 171 ? 24.784 19.410 34.035 1.00 43.03 171 GLY A O 1
ATOM 1373 N N . LYS A 1 172 ? 23.572 18.617 35.763 1.00 48.59 172 LYS A N 1
ATOM 1374 C CA . LYS A 1 172 ? 22.425 19.558 35.850 1.00 48.59 172 LYS A CA 1
ATOM 1375 C C . LYS A 1 172 ? 21.914 20.225 34.549 1.00 48.59 172 LYS A C 1
ATOM 1377 O O . LYS A 1 172 ? 22.083 21.428 34.375 1.00 48.59 172 LYS A O 1
ATOM 1382 N N . ASN A 1 173 ? 21.127 19.507 33.731 1.00 43.03 173 ASN A N 1
ATOM 1383 C CA . ASN A 1 173 ? 20.007 20.119 32.979 1.00 43.03 173 ASN A CA 1
ATOM 1384 C C . ASN A 1 173 ? 18.993 19.082 32.431 1.00 43.03 173 ASN A C 1
ATOM 1386 O O . ASN A 1 173 ? 19.090 18.613 31.297 1.00 43.03 173 ASN A O 1
ATOM 1390 N N . ILE A 1 174 ? 17.974 18.738 33.230 1.00 44.62 174 ILE A N 1
ATOM 1391 C CA . ILE A 1 174 ? 16.896 17.787 32.871 1.00 44.62 174 ILE A CA 1
ATOM 1392 C C . ILE A 1 174 ? 16.134 18.194 31.583 1.00 44.62 174 ILE A C 1
ATOM 1394 O O . ILE A 1 174 ? 15.870 17.319 30.754 1.00 44.62 174 ILE A O 1
ATOM 1398 N N . PRO A 1 175 ? 15.842 19.487 31.321 1.00 48.88 175 PRO A N 1
ATOM 1399 C CA . PRO A 1 175 ? 15.238 19.908 30.052 1.00 48.88 175 PRO A CA 1
ATOM 1400 C C . PRO A 1 175 ? 16.139 19.651 28.831 1.00 48.88 175 PRO A C 1
ATOM 1402 O O . PRO A 1 175 ? 15.645 19.257 27.776 1.00 48.88 175 PRO A O 1
ATOM 1405 N N . GLY A 1 176 ? 17.460 19.802 28.982 1.00 39.06 176 GLY A N 1
ATOM 1406 C CA . GLY A 1 176 ? 18.446 19.509 27.933 1.00 39.06 176 GLY A CA 1
ATOM 1407 C C . GLY A 1 176 ? 18.541 18.016 27.605 1.00 39.06 176 GLY A C 1
ATOM 1408 O O . GLY A 1 176 ? 18.674 17.647 26.441 1.00 39.06 176 GLY A O 1
ATOM 1409 N N . MET A 1 177 ? 18.363 17.149 28.607 1.00 37.50 177 MET A N 1
ATOM 1410 C CA . MET A 1 177 ? 18.287 15.696 28.427 1.00 37.50 177 MET A CA 1
ATOM 1411 C C . MET A 1 177 ? 17.012 15.273 27.680 1.00 37.50 177 MET A C 1
ATOM 1413 O O . MET A 1 177 ? 17.083 14.441 26.780 1.00 37.50 177 MET A O 1
ATOM 1417 N N . ILE A 1 178 ? 15.853 15.868 27.991 1.00 45.00 178 ILE A N 1
ATOM 1418 C CA . ILE A 1 178 ? 14.577 15.588 27.304 1.00 45.00 178 ILE A CA 1
ATOM 1419 C C . ILE A 1 178 ? 14.610 16.075 25.850 1.00 45.00 178 ILE A C 1
ATOM 1421 O O . ILE A 1 178 ? 14.174 15.350 24.953 1.00 45.00 178 ILE A O 1
ATOM 1425 N N . LEU A 1 179 ? 15.160 17.267 25.598 1.00 50.06 179 LEU A N 1
ATOM 1426 C CA . LEU A 1 179 ? 15.369 17.783 24.243 1.00 50.06 179 LEU A CA 1
ATOM 1427 C C . LEU A 1 179 ? 16.367 16.912 23.466 1.00 50.06 179 LEU A C 1
ATOM 1429 O O . LEU A 1 179 ? 16.058 16.498 22.352 1.00 50.06 179 LEU A O 1
ATOM 1433 N N . GLY A 1 180 ? 17.486 16.521 24.084 1.00 36.62 180 GLY A N 1
ATOM 1434 C CA . GLY A 1 180 ? 18.483 15.625 23.490 1.00 36.62 180 GLY A CA 1
ATOM 1435 C C . GLY A 1 180 ? 17.953 14.216 23.195 1.00 36.62 180 GLY A C 1
ATOM 1436 O O . GLY A 1 180 ? 18.254 13.654 22.145 1.00 36.62 180 GLY A O 1
ATOM 1437 N N . LEU A 1 181 ? 17.096 13.654 24.056 1.00 43.66 181 LEU A N 1
ATOM 1438 C CA . LEU A 1 181 ? 16.374 12.399 23.801 1.00 43.66 181 LEU A CA 1
ATOM 1439 C C . LEU A 1 181 ? 15.313 12.559 22.710 1.00 43.66 181 LEU A C 1
ATOM 1441 O O . LEU A 1 181 ? 15.137 11.658 21.893 1.00 43.66 181 LEU A O 1
ATOM 1445 N N . GLY A 1 182 ? 14.614 13.693 22.665 1.00 46.50 182 GLY A N 1
ATOM 1446 C CA . GLY A 1 182 ? 13.676 14.027 21.596 1.00 46.50 182 GLY A CA 1
ATOM 1447 C C . GLY A 1 182 ? 14.370 14.100 20.237 1.00 46.50 182 GLY A C 1
ATOM 1448 O O . GLY A 1 182 ? 13.912 13.475 19.278 1.00 46.50 182 GLY A O 1
ATOM 1449 N N . GLU A 1 183 ? 15.508 14.789 20.172 1.00 51.94 183 GLU A N 1
ATOM 1450 C CA . GLU A 1 183 ? 16.378 14.880 19.000 1.00 51.94 183 GLU A CA 1
ATOM 1451 C C . GLU A 1 183 ? 16.961 13.514 18.627 1.00 51.94 183 GLU A C 1
ATOM 1453 O O . GLU A 1 183 ? 16.882 13.127 17.463 1.00 51.94 183 GLU A O 1
ATOM 1458 N N . LEU A 1 184 ? 17.434 12.721 19.593 1.00 42.88 184 LEU A N 1
ATOM 1459 C CA . LEU A 1 184 ? 17.925 11.359 19.367 1.00 42.88 184 LEU A CA 1
ATOM 1460 C C . LEU A 1 184 ? 16.816 10.448 18.829 1.00 42.88 184 LEU A C 1
ATOM 1462 O O . LEU A 1 184 ? 17.016 9.758 17.837 1.00 42.88 184 LEU A O 1
ATOM 1466 N N . ILE A 1 185 ? 15.615 10.464 19.411 1.00 52.59 185 ILE A N 1
ATOM 1467 C CA . ILE A 1 185 ? 14.466 9.682 18.930 1.00 52.59 185 ILE A CA 1
ATOM 1468 C C . ILE A 1 185 ? 14.053 10.139 17.527 1.00 52.59 185 ILE A C 1
ATOM 1470 O O . ILE A 1 185 ? 13.700 9.303 16.690 1.00 52.59 185 ILE A O 1
ATOM 1474 N N . GLN A 1 186 ? 14.091 11.440 17.235 1.00 58.59 186 GLN A N 1
ATOM 1475 C CA . GLN A 1 186 ? 13.840 11.954 15.890 1.00 58.59 186 GLN A CA 1
ATOM 1476 C C . GLN A 1 186 ? 14.921 11.500 14.903 1.00 58.59 186 GLN A C 1
ATOM 1478 O O . GLN A 1 186 ? 14.572 11.004 13.832 1.00 58.59 186 GLN A O 1
ATOM 1483 N N . GLN A 1 187 ? 16.202 11.567 15.268 1.00 50.25 187 GLN A N 1
ATOM 1484 C CA . GLN A 1 187 ? 17.320 11.113 14.440 1.00 50.25 187 GLN A CA 1
ATOM 1485 C C . GLN A 1 187 ? 17.314 9.590 14.235 1.00 50.25 187 GLN A C 1
ATOM 1487 O O . GLN A 1 187 ? 17.471 9.125 13.108 1.00 50.25 187 GLN A O 1
ATOM 1492 N N . LEU A 1 188 ? 17.007 8.796 15.262 1.00 54.16 188 LEU A N 1
ATOM 1493 C CA . LEU A 1 188 ? 16.775 7.351 15.160 1.00 54.16 188 LEU A CA 1
ATOM 1494 C C . LEU A 1 188 ? 15.592 7.060 14.222 1.00 54.16 188 LEU A C 1
ATOM 1496 O O . LEU A 1 188 ? 15.680 6.234 13.315 1.00 54.16 188 LEU A O 1
ATOM 1500 N N . ARG A 1 189 ? 14.477 7.787 14.356 1.00 59.88 189 ARG A N 1
ATOM 1501 C CA . ARG A 1 189 ? 13.328 7.649 13.443 1.00 59.88 189 ARG A CA 1
ATOM 1502 C C . ARG A 1 189 ? 13.648 8.071 12.012 1.00 59.88 189 ARG A C 1
ATOM 1504 O O . ARG A 1 189 ? 12.994 7.557 11.102 1.00 59.88 189 ARG A O 1
ATOM 1511 N N . LEU A 1 190 ? 14.584 8.993 11.800 1.00 62.00 190 LEU A N 1
ATOM 1512 C CA . LEU A 1 190 ? 15.051 9.418 10.480 1.00 62.00 190 LEU A CA 1
ATOM 1513 C C . LEU A 1 190 ? 16.011 8.395 9.868 1.00 62.00 190 LEU A C 1
ATOM 1515 O O . LEU A 1 190 ? 15.890 8.117 8.682 1.00 62.00 190 LEU A O 1
ATOM 1519 N N . ASN A 1 191 ? 16.872 7.767 10.670 1.00 61.59 191 ASN A N 1
ATOM 1520 C CA . ASN A 1 191 ? 17.941 6.901 10.175 1.00 61.59 191 ASN A CA 1
ATOM 1521 C C . ASN A 1 191 ? 17.571 5.416 10.070 1.00 61.59 191 ASN A C 1
ATOM 1523 O O . ASN A 1 191 ? 18.135 4.722 9.230 1.00 61.59 191 ASN A O 1
ATOM 1527 N N . PHE A 1 192 ? 16.613 4.924 10.862 1.00 69.31 192 PHE A N 1
ATOM 1528 C CA . PHE A 1 192 ? 16.247 3.507 10.847 1.00 69.31 192 PHE A CA 1
ATOM 1529 C C . PHE A 1 192 ? 15.180 3.187 9.795 1.00 69.31 192 PHE A C 1
ATOM 1531 O O . PHE A 1 192 ? 14.068 3.742 9.799 1.00 69.31 192 PHE A O 1
ATOM 1538 N N . VAL A 1 193 ? 15.518 2.241 8.918 1.00 70.69 193 VAL A N 1
ATOM 1539 C CA . VAL A 1 193 ? 14.585 1.574 8.004 1.00 70.69 193 VAL A CA 1
ATOM 1540 C C . VAL A 1 193 ? 13.615 0.741 8.838 1.00 70.69 193 VAL A C 1
ATOM 1542 O O . VAL A 1 193 ? 14.013 0.013 9.747 1.00 70.69 193 VAL A O 1
ATOM 1545 N N . ARG A 1 194 ? 12.312 0.864 8.572 1.00 78.44 194 ARG A N 1
ATOM 1546 C CA . ARG A 1 194 ? 11.310 0.085 9.309 1.00 78.44 194 ARG A CA 1
ATOM 1547 C C . ARG A 1 194 ? 11.479 -1.416 9.010 1.00 78.44 194 ARG A C 1
ATOM 1549 O O . ARG A 1 194 ? 11.608 -1.756 7.836 1.00 78.44 194 ARG A O 1
ATOM 1556 N N . PRO A 1 195 ? 11.340 -2.312 10.010 1.00 71.69 195 PRO A N 1
ATOM 1557 C CA . PRO A 1 195 ? 11.579 -3.751 9.828 1.00 71.69 195 PRO A CA 1
ATOM 1558 C C . PRO A 1 195 ? 10.763 -4.416 8.711 1.00 71.69 195 PRO A C 1
ATOM 1560 O O . PRO A 1 195 ? 11.195 -5.403 8.138 1.00 71.69 195 PRO A O 1
ATOM 1563 N N . TRP A 1 196 ? 9.588 -3.871 8.381 1.00 79.50 196 TRP A N 1
ATOM 1564 C CA . TRP A 1 196 ? 8.725 -4.420 7.332 1.00 79.50 196 TRP A CA 1
ATOM 1565 C C . TRP A 1 196 ? 9.189 -4.123 5.908 1.00 79.50 196 TRP A C 1
ATOM 1567 O O . TRP A 1 196 ? 8.761 -4.806 4.979 1.00 79.50 196 TRP A O 1
ATOM 1577 N N . TYR A 1 197 ? 10.001 -3.084 5.706 1.00 78.62 197 TYR A N 1
ATOM 1578 C CA . TYR A 1 197 ? 10.310 -2.606 4.363 1.00 78.62 197 TYR A CA 1
ATOM 1579 C C . TYR A 1 197 ? 11.220 -3.548 3.567 1.00 78.62 197 TYR A C 1
ATOM 1581 O O . TYR A 1 197 ? 10.852 -3.824 2.427 1.00 78.62 197 TYR A O 1
ATOM 1589 N N . PRO A 1 198 ? 12.321 -4.099 4.123 1.00 74.56 198 PRO A N 1
ATOM 1590 C CA . PRO A 1 198 ? 13.166 -5.048 3.394 1.00 74.56 198 PRO A CA 1
ATOM 1591 C C . PRO A 1 198 ? 12.378 -6.248 2.855 1.00 74.56 198 PRO A C 1
ATOM 1593 O O . PRO A 1 198 ? 12.450 -6.550 1.667 1.00 74.56 198 PRO A O 1
ATOM 1596 N N . ASP A 1 199 ? 11.537 -6.857 3.693 1.00 72.06 199 ASP A N 1
ATOM 1597 C CA . ASP A 1 199 ? 10.671 -7.974 3.309 1.00 72.06 199 ASP A CA 1
ATOM 1598 C C . ASP A 1 199 ? 9.713 -7.587 2.167 1.00 72.06 199 ASP A C 1
ATOM 1600 O O . ASP A 1 199 ? 9.631 -8.271 1.143 1.00 72.06 199 ASP A O 1
ATOM 1604 N N . VAL A 1 200 ? 8.986 -6.474 2.331 1.00 82.88 200 VAL A N 1
ATOM 1605 C CA . VAL A 1 200 ? 8.025 -5.956 1.341 1.00 82.88 200 VAL A CA 1
ATOM 1606 C C . VAL A 1 200 ? 8.698 -5.631 0.010 1.00 82.88 200 VAL A C 1
ATOM 1608 O O . VAL A 1 200 ? 8.131 -5.907 -1.049 1.00 82.88 200 VAL A O 1
ATOM 1611 N N . HIS A 1 201 ? 9.888 -5.045 0.065 1.00 80.25 201 HIS A N 1
ATOM 1612 C CA . HIS A 1 201 ? 10.689 -4.695 -1.094 1.00 80.25 201 HIS A CA 1
ATOM 1613 C C . HIS A 1 201 ? 11.139 -5.944 -1.860 1.00 80.25 201 HIS A C 1
ATOM 1615 O O . HIS A 1 201 ? 10.881 -6.043 -3.060 1.00 80.25 201 HIS A O 1
ATOM 1621 N N . THR A 1 202 ? 11.708 -6.932 -1.164 1.00 75.69 202 THR A N 1
ATOM 1622 C CA . THR A 1 202 ? 12.120 -8.206 -1.768 1.00 75.69 202 THR A CA 1
ATOM 1623 C C . THR A 1 202 ? 10.938 -8.915 -2.421 1.00 75.69 202 THR A C 1
ATOM 1625 O O . THR A 1 202 ? 11.010 -9.267 -3.596 1.00 75.69 202 THR A O 1
ATOM 1628 N N . LEU A 1 203 ? 9.807 -9.057 -1.715 1.00 79.94 203 LEU A N 1
ATOM 1629 C CA . LEU A 1 203 ? 8.620 -9.712 -2.275 1.00 79.94 203 LEU A CA 1
ATOM 1630 C C . LEU A 1 203 ? 8.110 -9.009 -3.540 1.00 79.94 203 LEU A C 1
ATOM 1632 O O . LEU A 1 203 ? 7.681 -9.657 -4.494 1.00 79.94 203 LEU A O 1
ATOM 1636 N N . ARG A 1 204 ? 8.157 -7.675 -3.565 1.00 82.56 204 ARG A N 1
ATOM 1637 C CA . ARG A 1 204 ? 7.705 -6.902 -4.719 1.00 82.56 204 ARG A CA 1
ATOM 1638 C C . ARG A 1 204 ? 8.565 -7.175 -5.944 1.00 82.56 204 ARG A C 1
ATOM 1640 O O . ARG A 1 204 ? 8.005 -7.384 -7.018 1.00 82.56 204 ARG A O 1
ATOM 1647 N N . TRP A 1 205 ? 9.885 -7.198 -5.804 1.00 78.81 205 TRP A N 1
ATOM 1648 C CA . TRP A 1 205 ? 10.772 -7.473 -6.933 1.00 78.81 205 TRP A CA 1
ATOM 1649 C C . TRP A 1 205 ? 10.730 -8.936 -7.363 1.00 78.81 205 TRP A C 1
ATOM 1651 O O . TRP A 1 205 ? 10.675 -9.204 -8.565 1.00 78.81 205 TRP A O 1
ATOM 1661 N N . ASP A 1 206 ? 10.610 -9.865 -6.416 1.00 77.12 206 ASP A N 1
ATOM 1662 C CA . ASP A 1 206 ? 10.368 -11.278 -6.711 1.00 77.12 206 ASP A CA 1
ATOM 1663 C C . ASP A 1 206 ? 9.100 -11.471 -7.537 1.00 77.12 206 ASP A C 1
ATOM 1665 O O . ASP A 1 206 ? 9.113 -12.201 -8.527 1.00 77.12 206 ASP A O 1
ATOM 1669 N N . SER A 1 207 ? 8.033 -10.734 -7.212 1.00 81.00 207 SER A N 1
ATOM 1670 C CA . SER A 1 207 ? 6.765 -10.844 -7.936 1.00 81.00 207 SER A CA 1
ATOM 1671 C C . SER A 1 207 ? 6.861 -10.468 -9.416 1.00 81.00 207 SER A C 1
ATOM 1673 O O . SER A 1 207 ? 6.076 -10.941 -10.230 1.00 81.00 207 SER A O 1
ATOM 1675 N N . THR A 1 208 ? 7.860 -9.667 -9.802 1.00 79.31 208 THR A N 1
ATOM 1676 C CA . THR A 1 208 ? 8.082 -9.284 -11.204 1.00 79.31 208 THR A CA 1
ATOM 1677 C C . THR A 1 208 ? 8.657 -10.401 -12.077 1.00 79.31 208 THR A C 1
ATOM 1679 O O . THR A 1 208 ? 8.794 -10.196 -13.288 1.00 79.31 208 THR A O 1
ATOM 1682 N N . ARG A 1 209 ? 9.041 -11.529 -11.464 1.00 79.38 209 ARG A N 1
ATOM 1683 C CA . ARG A 1 209 ? 9.533 -12.745 -12.124 1.00 79.38 209 ARG A CA 1
ATOM 1684 C C . ARG A 1 209 ? 8.448 -13.808 -12.282 1.00 79.38 209 ARG A C 1
ATOM 1686 O O . ARG A 1 209 ? 8.674 -14.770 -12.996 1.00 79.38 209 ARG A O 1
ATOM 1693 N N . ILE A 1 210 ? 7.292 -13.629 -11.646 1.00 84.75 210 ILE A N 1
ATOM 1694 C CA . ILE A 1 210 ? 6.188 -14.582 -11.732 1.00 84.75 210 ILE A CA 1
ATOM 1695 C C . ILE A 1 210 ? 5.573 -14.496 -13.126 1.00 84.75 210 ILE A C 1
ATOM 1697 O O . ILE A 1 210 ? 5.048 -13.445 -13.498 1.00 84.75 210 ILE A O 1
ATOM 1701 N N . GLN A 1 211 ? 5.640 -15.592 -13.877 1.00 90.69 211 GLN A N 1
ATOM 1702 C CA . GLN A 1 211 ? 4.954 -15.765 -15.160 1.00 90.69 211 GLN A CA 1
ATOM 1703 C C . GLN A 1 211 ? 4.044 -16.996 -15.143 1.00 90.69 211 GLN A C 1
ATOM 1705 O O . GLN A 1 211 ? 3.013 -16.991 -15.810 1.00 90.69 211 GLN A O 1
ATOM 1710 N N . THR A 1 212 ? 4.391 -18.006 -14.346 1.00 93.06 212 THR A N 1
ATOM 1711 C CA . THR A 1 212 ? 3.708 -19.300 -14.281 1.00 93.06 212 THR A CA 1
ATOM 1712 C C . THR A 1 212 ? 3.194 -19.640 -12.881 1.00 93.06 212 THR A C 1
ATOM 1714 O O . THR A 1 212 ? 3.600 -19.038 -11.880 1.00 93.06 212 THR A O 1
ATOM 1717 N N . GLU A 1 213 ? 2.326 -20.653 -12.793 1.00 94.06 213 GLU A N 1
ATOM 1718 C CA . GLU A 1 213 ? 1.905 -21.268 -11.523 1.00 94.06 213 GLU A CA 1
ATOM 1719 C C . GLU A 1 213 ? 3.104 -21.703 -10.657 1.00 94.06 213 GLU A C 1
ATOM 1721 O O . GLU A 1 213 ? 3.110 -21.509 -9.436 1.00 94.06 213 GLU A O 1
ATOM 1726 N N . GLN A 1 214 ? 4.141 -22.272 -11.276 1.00 91.69 214 GLN A N 1
ATOM 1727 C CA . GLN A 1 214 ? 5.329 -22.734 -10.563 1.00 91.69 214 GLN A CA 1
ATOM 1728 C C . GLN A 1 214 ? 6.089 -21.563 -9.927 1.00 91.69 214 GLN A C 1
ATOM 1730 O O . GLN A 1 214 ? 6.424 -21.630 -8.741 1.00 91.69 214 GLN A O 1
ATOM 1735 N N . ASP A 1 215 ? 6.288 -20.468 -10.669 1.00 88.50 215 ASP A N 1
ATOM 1736 C CA . ASP A 1 215 ? 6.932 -19.261 -10.139 1.00 88.50 215 ASP A CA 1
ATOM 1737 C C . ASP A 1 215 ? 6.148 -18.695 -8.955 1.00 88.50 215 ASP A C 1
ATOM 1739 O O . ASP A 1 215 ? 6.728 -18.276 -7.951 1.00 88.50 215 ASP A O 1
ATOM 1743 N N . PHE A 1 216 ? 4.814 -18.697 -9.054 1.00 90.44 216 PHE A N 1
ATOM 1744 C CA . PHE A 1 216 ? 3.938 -18.228 -7.988 1.00 90.44 216 PHE A CA 1
ATOM 1745 C C . PHE A 1 216 ? 4.128 -19.056 -6.713 1.00 90.44 216 PHE A C 1
ATOM 1747 O O . PHE A 1 216 ? 4.331 -18.513 -5.622 1.00 90.44 216 PHE A O 1
ATOM 1754 N N . ASN A 1 217 ? 4.110 -20.381 -6.839 1.00 87.88 217 ASN A N 1
ATOM 1755 C CA . ASN A 1 217 ? 4.282 -21.279 -5.703 1.00 87.88 217 ASN A CA 1
ATOM 1756 C C . ASN A 1 217 ? 5.670 -21.139 -5.056 1.00 87.88 217 ASN A C 1
ATOM 1758 O O . ASN A 1 217 ? 5.771 -21.124 -3.829 1.00 87.88 217 ASN A O 1
ATOM 1762 N N . GLN A 1 218 ? 6.724 -20.976 -5.858 1.00 81.75 218 GLN A N 1
ATOM 1763 C CA . GLN A 1 218 ? 8.098 -20.860 -5.364 1.00 81.75 218 GLN A CA 1
ATOM 1764 C C . GLN A 1 218 ? 8.403 -19.490 -4.743 1.00 81.75 218 GLN A C 1
ATOM 1766 O O . GLN A 1 218 ? 8.992 -19.411 -3.664 1.00 81.75 218 GLN A O 1
ATOM 1771 N N . LEU A 1 219 ? 8.013 -18.400 -5.409 1.00 74.44 219 LEU A N 1
ATOM 1772 C CA . LEU A 1 219 ? 8.427 -17.041 -5.044 1.00 74.44 219 LEU A CA 1
ATOM 1773 C C . LEU A 1 219 ? 7.422 -16.324 -4.141 1.00 74.44 219 LEU A C 1
ATOM 1775 O O . LEU A 1 219 ? 7.795 -15.381 -3.437 1.00 74.44 219 LEU A O 1
ATOM 1779 N N . PHE A 1 220 ? 6.154 -16.738 -4.170 1.00 76.69 220 PHE A N 1
ATOM 1780 C CA . PHE A 1 220 ? 5.061 -15.989 -3.558 1.00 76.69 220 PHE A CA 1
ATOM 1781 C C . PHE A 1 220 ? 4.368 -16.759 -2.433 1.00 76.69 220 PHE A C 1
ATOM 1783 O O . PHE A 1 220 ? 4.277 -16.238 -1.322 1.00 76.69 220 PHE A O 1
ATOM 1790 N N . LYS A 1 221 ? 3.930 -18.003 -2.663 1.00 76.06 221 LYS A N 1
ATOM 1791 C CA . LYS A 1 221 ? 3.060 -18.752 -1.729 1.00 76.06 221 LYS A CA 1
ATOM 1792 C C . LYS A 1 221 ? 3.625 -18.875 -0.308 1.00 76.06 221 LYS A C 1
ATOM 1794 O O . LYS A 1 221 ? 2.922 -18.590 0.660 1.00 76.06 221 LYS A O 1
ATOM 1799 N N . THR A 1 222 ? 4.902 -19.227 -0.169 1.00 71.12 222 THR A N 1
ATOM 1800 C CA . THR A 1 222 ? 5.577 -19.353 1.140 1.00 71.12 222 THR A CA 1
ATOM 1801 C C . THR A 1 222 ? 5.693 -18.015 1.878 1.00 71.12 222 THR A C 1
ATOM 1803 O O . THR A 1 222 ? 5.591 -17.957 3.105 1.00 71.12 222 THR A O 1
ATOM 1806 N N . LYS A 1 223 ? 5.848 -16.910 1.139 1.00 73.19 223 LYS A N 1
ATOM 1807 C CA . LYS A 1 223 ? 5.936 -15.553 1.697 1.00 73.19 223 LYS A CA 1
ATOM 1808 C C . LYS A 1 223 ? 4.567 -14.985 2.059 1.00 73.19 223 LYS A C 1
ATOM 1810 O O . LYS A 1 223 ? 4.479 -14.239 3.033 1.00 73.19 223 LYS A O 1
ATOM 1815 N N . VAL A 1 224 ? 3.509 -15.361 1.334 1.00 76.62 224 VAL A N 1
ATOM 1816 C CA . VAL A 1 224 ? 2.131 -14.923 1.602 1.00 76.62 224 VAL A CA 1
ATOM 1817 C C . VAL A 1 224 ? 1.714 -15.294 3.018 1.00 76.62 224 VAL A C 1
ATOM 1819 O O . VAL A 1 224 ? 1.395 -14.396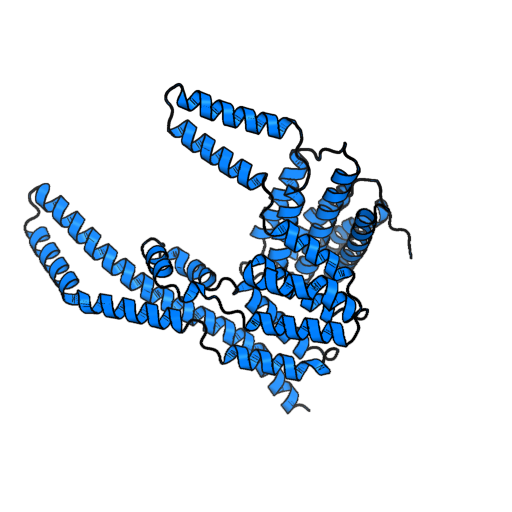 3.788 1.00 76.62 224 VAL A O 1
ATOM 1822 N N . GLU A 1 225 ? 1.778 -16.575 3.391 1.00 77.50 225 GLU A N 1
ATOM 1823 C CA . GLU A 1 225 ? 1.371 -17.058 4.725 1.00 77.50 225 GLU A CA 1
ATOM 1824 C C . GLU A 1 225 ? 2.076 -16.293 5.858 1.00 77.50 225 GLU A C 1
ATOM 1826 O O . GLU A 1 225 ? 1.455 -15.876 6.838 1.00 77.50 225 GLU A O 1
ATOM 1831 N N . ASN A 1 226 ? 3.374 -16.028 5.694 1.00 78.19 226 ASN A N 1
ATOM 1832 C CA . ASN A 1 226 ? 4.147 -15.245 6.653 1.00 78.19 226 ASN A CA 1
ATOM 1833 C C . ASN A 1 226 ? 3.677 -13.776 6.701 1.00 78.19 226 ASN A C 1
ATOM 1835 O O . ASN A 1 226 ? 3.459 -13.204 7.769 1.00 78.19 226 ASN A O 1
ATOM 1839 N N . PHE A 1 227 ? 3.458 -13.160 5.539 1.00 80.62 227 PHE A N 1
ATOM 1840 C CA . PHE A 1 227 ? 3.024 -11.766 5.423 1.00 80.62 227 PHE A CA 1
ATOM 1841 C C . PHE A 1 227 ? 1.619 -11.534 5.985 1.00 80.62 227 PHE A C 1
ATOM 1843 O O . PHE A 1 227 ? 1.376 -10.473 6.566 1.00 80.62 227 PHE A O 1
ATOM 1850 N N . LEU A 1 228 ? 0.726 -12.523 5.877 1.00 79.56 228 LEU A N 1
ATOM 1851 C CA . LEU A 1 228 ? -0.596 -12.480 6.505 1.00 79.56 228 LEU A CA 1
ATOM 1852 C C . LEU A 1 228 ? -0.482 -12.317 8.030 1.00 79.56 228 LEU A C 1
ATOM 1854 O O . LEU A 1 228 ? -1.207 -11.514 8.607 1.00 79.56 228 LEU A O 1
ATOM 1858 N N . LYS A 1 229 ? 0.485 -12.984 8.677 1.00 75.50 229 LYS A N 1
ATOM 1859 C CA . LYS A 1 229 ? 0.714 -12.901 10.135 1.00 75.50 229 LYS A CA 1
ATOM 1860 C C . LYS A 1 229 ? 1.435 -11.611 10.561 1.00 75.50 229 LYS A C 1
ATOM 1862 O O . LYS A 1 229 ? 1.153 -11.040 11.621 1.00 75.50 229 LYS A O 1
ATOM 1867 N N . LYS A 1 230 ? 2.359 -11.110 9.730 1.00 74.25 230 LYS A N 1
ATOM 1868 C CA . LYS A 1 230 ? 3.213 -9.945 10.044 1.00 74.25 230 LYS A CA 1
ATOM 1869 C C . LYS A 1 230 ? 2.502 -8.583 9.970 1.00 74.25 230 LYS A C 1
ATOM 1871 O O . LYS A 1 230 ? 3.014 -7.603 10.522 1.00 74.25 230 LYS A O 1
ATOM 1876 N N . GLY A 1 231 ? 1.313 -8.496 9.365 1.00 75.75 231 GLY A N 1
ATOM 1877 C CA . GLY A 1 231 ? 0.386 -7.374 9.564 1.00 75.75 231 GLY A CA 1
ATOM 1878 C C . GLY A 1 231 ? 0.198 -6.384 8.417 1.00 75.75 231 GLY A C 1
ATOM 1879 O O . GLY A 1 231 ? 0.391 -6.680 7.242 1.00 75.75 231 GLY A O 1
ATOM 1880 N N . HIS A 1 232 ? -0.210 -5.168 8.784 1.00 83.12 232 HIS A N 1
ATOM 1881 C CA . HIS A 1 232 ? -0.765 -4.148 7.891 1.00 83.12 232 HIS A CA 1
ATOM 1882 C C . HIS A 1 232 ? 0.045 -3.867 6.602 1.00 83.12 232 HIS A C 1
ATOM 1884 O O . HIS A 1 232 ? -0.460 -4.086 5.504 1.00 83.12 232 HIS A O 1
ATOM 1890 N N . ASN A 1 233 ? 1.306 -3.419 6.693 1.00 85.25 233 ASN A N 1
ATOM 1891 C CA . ASN A 1 233 ? 2.082 -3.051 5.492 1.00 85.25 233 ASN A CA 1
ATOM 1892 C C . ASN A 1 233 ? 2.410 -4.258 4.593 1.00 85.25 233 ASN A C 1
ATOM 1894 O O . ASN A 1 233 ? 2.546 -4.108 3.379 1.00 85.25 233 ASN A O 1
ATOM 1898 N N . TYR A 1 234 ? 2.518 -5.451 5.180 1.00 86.81 234 TYR A N 1
ATOM 1899 C CA . TYR A 1 234 ? 2.760 -6.694 4.452 1.00 86.81 234 TYR A CA 1
ATOM 1900 C C . TYR A 1 234 ? 1.536 -7.076 3.618 1.00 86.81 234 TYR A C 1
ATOM 1902 O O . TYR A 1 234 ? 1.650 -7.305 2.416 1.00 86.81 234 TYR A O 1
ATOM 1910 N N . THR A 1 235 ? 0.350 -7.050 4.227 1.00 90.19 235 THR A N 1
ATOM 1911 C CA . THR A 1 235 ? -0.912 -7.355 3.534 1.00 90.19 235 THR A CA 1
ATOM 1912 C C . THR A 1 235 ? -1.291 -6.301 2.489 1.00 90.19 235 THR A C 1
ATOM 1914 O O . THR A 1 235 ? -1.797 -6.658 1.426 1.00 90.19 235 THR A O 1
ATOM 1917 N N . LEU A 1 236 ? -0.947 -5.023 2.704 1.00 90.94 236 LEU A N 1
ATOM 1918 C CA . LEU A 1 236 ? -1.030 -4.001 1.653 1.00 90.94 236 LEU A CA 1
ATOM 1919 C C . LEU A 1 236 ? -0.150 -4.337 0.444 1.00 90.94 236 LEU A C 1
ATOM 1921 O O . LEU A 1 236 ? -0.597 -4.194 -0.696 1.00 90.94 236 LEU A O 1
ATOM 1925 N N . CYS A 1 237 ? 1.088 -4.785 0.679 1.00 90.44 237 CYS A N 1
ATOM 1926 C CA . CYS A 1 237 ? 1.977 -5.218 -0.397 1.00 90.44 237 CYS A CA 1
ATOM 1927 C C . CYS A 1 237 ? 1.361 -6.377 -1.187 1.00 90.44 237 CYS A C 1
ATOM 1929 O O . CYS A 1 237 ? 1.311 -6.311 -2.415 1.00 90.44 237 CYS A O 1
ATOM 1931 N N . LEU A 1 238 ? 0.824 -7.383 -0.488 1.00 92.25 238 LEU A N 1
ATOM 1932 C CA . LEU A 1 238 ? 0.149 -8.522 -1.111 1.00 92.25 238 LEU A CA 1
ATOM 1933 C C . LEU A 1 238 ? -1.010 -8.077 -2.005 1.00 92.25 238 LEU A C 1
ATOM 1935 O O . LEU A 1 238 ? -1.046 -8.456 -3.172 1.00 92.25 238 LEU A O 1
ATOM 1939 N N . ALA A 1 239 ? -1.898 -7.206 -1.513 1.00 92.25 239 ALA A N 1
ATOM 1940 C CA . ALA A 1 239 ? -3.016 -6.692 -2.306 1.00 92.25 239 ALA A CA 1
ATOM 1941 C C . ALA A 1 239 ? -2.540 -6.004 -3.598 1.00 92.25 239 ALA A C 1
ATOM 1943 O O . ALA A 1 239 ? -3.120 -6.193 -4.671 1.00 92.25 239 ALA A O 1
ATOM 1944 N N . VAL A 1 240 ? -1.475 -5.196 -3.505 1.00 91.75 240 VAL A N 1
ATOM 1945 C CA . VAL A 1 240 ? -0.887 -4.505 -4.660 1.00 91.75 240 VAL A CA 1
ATOM 1946 C C . VAL A 1 240 ? -0.281 -5.499 -5.649 1.00 91.75 240 VAL A C 1
ATOM 1948 O O . VAL A 1 240 ? -0.559 -5.377 -6.842 1.00 91.75 240 VAL A O 1
ATOM 1951 N N . ILE A 1 241 ? 0.496 -6.477 -5.179 1.00 91.00 241 ILE A N 1
ATOM 1952 C CA . ILE A 1 241 ? 1.128 -7.484 -6.039 1.00 91.00 241 ILE A CA 1
ATOM 1953 C C . ILE A 1 241 ? 0.073 -8.344 -6.733 1.00 91.00 241 ILE A C 1
ATOM 1955 O O . ILE A 1 241 ? 0.090 -8.419 -7.960 1.00 91.00 241 ILE A O 1
ATOM 1959 N N . CYS A 1 242 ? -0.885 -8.910 -5.990 1.00 93.56 242 CYS A N 1
ATOM 1960 C CA . CYS A 1 242 ? -1.950 -9.737 -6.558 1.00 93.56 242 CYS A CA 1
ATOM 1961 C C . CYS A 1 242 ? -2.687 -8.996 -7.678 1.00 93.56 242 CYS A C 1
ATOM 1963 O O . CYS A 1 242 ? -2.860 -9.523 -8.775 1.00 93.56 242 CYS A O 1
ATOM 1965 N N . LYS A 1 243 ? -3.039 -7.722 -7.453 1.00 92.50 243 LYS A N 1
ATOM 1966 C CA . LYS A 1 243 ? -3.651 -6.890 -8.494 1.00 92.50 243 LYS A CA 1
ATOM 1967 C C . LYS A 1 243 ? -2.781 -6.756 -9.742 1.00 92.50 243 LYS A C 1
ATOM 1969 O O . LYS A 1 243 ? -3.324 -6.741 -10.848 1.00 92.50 243 LYS A O 1
ATOM 1974 N N . GLU A 1 244 ? -1.482 -6.517 -9.594 1.00 90.44 244 GLU A N 1
ATOM 1975 C CA . GLU A 1 244 ? -0.614 -6.352 -10.761 1.00 90.44 244 GLU A CA 1
ATOM 1976 C C . GLU A 1 244 ? -0.422 -7.677 -11.508 1.00 90.44 244 GLU A C 1
ATOM 1978 O O . GLU A 1 244 ? -0.471 -7.651 -12.736 1.00 90.44 244 GLU A O 1
ATOM 1983 N N . LEU A 1 245 ? -0.338 -8.813 -10.804 1.00 92.75 245 LEU A N 1
ATOM 1984 C CA . LEU A 1 245 ? -0.300 -10.151 -11.408 1.00 92.75 245 LEU A CA 1
ATOM 1985 C C . LEU A 1 245 ? -1.570 -10.441 -12.219 1.00 92.75 245 LEU A C 1
ATOM 1987 O O . LEU A 1 245 ? -1.466 -10.692 -13.416 1.00 92.75 245 LEU A O 1
ATOM 1991 N N . ILE A 1 246 ? -2.765 -10.265 -11.635 1.00 93.50 246 ILE A N 1
ATOM 1992 C CA . ILE A 1 246 ? -4.062 -10.430 -12.332 1.00 93.50 246 ILE A CA 1
ATOM 1993 C C . ILE A 1 246 ? -4.124 -9.583 -13.614 1.00 93.50 246 ILE A C 1
ATOM 1995 O O . ILE A 1 246 ? -4.711 -9.964 -14.630 1.00 93.50 246 ILE A O 1
ATOM 1999 N N . LYS A 1 247 ? -3.533 -8.384 -13.577 1.00 89.88 247 LYS A N 1
ATOM 2000 C CA . LYS A 1 247 ? -3.556 -7.443 -14.700 1.00 89.88 247 LYS A CA 1
ATOM 2001 C C . LYS A 1 247 ? -2.497 -7.720 -15.764 1.00 89.88 247 LYS A C 1
ATOM 2003 O O . LYS A 1 247 ? -2.623 -7.143 -16.851 1.00 89.88 247 LYS A O 1
ATOM 2008 N N . ASN A 1 248 ? -1.467 -8.501 -15.460 1.00 87.38 248 ASN A N 1
ATOM 2009 C CA . ASN A 1 248 ? -0.338 -8.715 -16.347 1.00 87.38 248 ASN A CA 1
ATOM 2010 C C . ASN A 1 248 ? -0.657 -9.816 -17.365 1.00 87.38 248 ASN A C 1
ATOM 2012 O O . ASN A 1 248 ? -0.897 -10.959 -17.004 1.00 87.38 248 ASN A O 1
ATOM 2016 N N . LYS A 1 249 ? -0.633 -9.466 -18.656 1.00 87.06 249 LYS A N 1
ATOM 2017 C CA . LYS A 1 249 ? -0.903 -10.406 -19.755 1.00 87.06 249 LYS A CA 1
ATOM 2018 C C . LYS A 1 249 ? 0.203 -11.449 -19.954 1.00 87.06 249 LYS A C 1
ATOM 2020 O O . LYS A 1 249 ? -0.041 -12.435 -20.629 1.00 87.06 249 LYS A O 1
ATOM 2025 N N . GLN A 1 250 ? 1.399 -11.202 -19.419 1.00 87.69 250 GLN A N 1
ATOM 2026 C CA . GLN A 1 250 ? 2.526 -12.139 -19.481 1.00 87.69 250 GLN A CA 1
ATOM 2027 C C . GLN A 1 250 ? 2.450 -13.227 -18.403 1.00 87.69 250 GLN A C 1
ATOM 2029 O O . GLN A 1 250 ? 3.244 -14.157 -18.436 1.00 87.69 250 GLN A O 1
ATOM 2034 N N . VAL A 1 251 ? 1.534 -13.091 -17.439 1.00 91.00 251 VAL A N 1
ATOM 2035 C CA . VAL A 1 251 ? 1.274 -14.113 -16.423 1.00 91.00 251 VAL A CA 1
ATOM 2036 C C . VAL A 1 251 ? 0.212 -15.059 -16.973 1.00 91.00 251 VAL A C 1
ATOM 2038 O O . VAL A 1 251 ? -0.807 -14.605 -17.508 1.00 91.00 251 VAL A O 1
ATOM 2041 N N . ASP A 1 252 ? 0.446 -16.363 -16.860 1.00 92.19 252 ASP A N 1
ATOM 2042 C CA . ASP A 1 252 ? -0.487 -17.392 -17.312 1.00 92.19 252 ASP A CA 1
ATOM 2043 C C . ASP A 1 252 ? -1.849 -17.311 -16.586 1.00 92.19 252 ASP A C 1
ATOM 2045 O O . ASP A 1 252 ? -2.073 -16.488 -15.695 1.00 92.19 252 ASP A O 1
ATOM 2049 N N . GLY A 1 253 ? -2.833 -18.092 -17.044 1.00 90.25 253 GLY A N 1
ATOM 2050 C CA . GLY A 1 253 ? -4.163 -18.112 -16.417 1.00 90.25 253 GLY A CA 1
ATOM 2051 C C . GLY A 1 253 ? -4.102 -18.547 -14.952 1.00 90.25 253 GLY A C 1
ATOM 2052 O O . GLY A 1 253 ? -4.569 -17.827 -14.078 1.00 90.25 253 GLY A O 1
ATOM 2053 N N . LYS A 1 254 ? -3.416 -19.659 -14.676 1.00 93.00 254 LYS A N 1
ATOM 2054 C CA . LYS A 1 254 ? -3.391 -20.287 -13.351 1.00 93.00 254 LYS A CA 1
ATOM 2055 C C . LYS A 1 254 ? -2.744 -19.420 -12.270 1.00 93.00 254 LYS A C 1
ATOM 2057 O O . LYS A 1 254 ? -3.276 -19.308 -11.172 1.00 93.00 254 LYS A O 1
ATOM 2062 N N . ALA A 1 255 ? -1.620 -18.764 -12.551 1.00 92.88 255 ALA A N 1
ATOM 2063 C CA . ALA A 1 255 ? -0.994 -17.841 -11.610 1.00 92.88 255 ALA A CA 1
ATOM 2064 C C . ALA A 1 255 ? -1.837 -16.577 -11.392 1.00 92.88 255 ALA A C 1
ATOM 2066 O O . ALA A 1 255 ? -1.802 -15.999 -10.302 1.00 92.88 255 ALA A O 1
ATOM 2067 N N . ARG A 1 256 ? -2.617 -16.145 -12.395 1.00 92.94 256 ARG A N 1
ATOM 2068 C CA . ARG A 1 256 ? -3.601 -15.067 -12.213 1.00 92.94 256 ARG A CA 1
ATOM 2069 C C . ARG A 1 256 ? -4.756 -15.505 -11.319 1.00 92.94 256 ARG A C 1
ATOM 2071 O O . ARG A 1 256 ? -5.147 -14.708 -10.468 1.00 92.94 256 ARG A O 1
ATOM 2078 N N . ASP A 1 257 ? -5.229 -16.738 -11.463 1.00 92.44 257 ASP A N 1
ATOM 2079 C CA . ASP A 1 257 ? -6.284 -17.312 -10.623 1.00 92.44 257 ASP A CA 1
ATOM 2080 C C . ASP A 1 257 ? -5.800 -17.449 -9.168 1.00 92.44 257 ASP A C 1
ATOM 2082 O O . ASP A 1 257 ? -6.430 -16.924 -8.256 1.00 92.44 257 ASP A O 1
ATOM 2086 N N . LEU A 1 258 ? -4.587 -17.969 -8.942 1.00 93.38 258 LEU A N 1
ATOM 2087 C CA . LEU A 1 258 ? -3.973 -18.006 -7.605 1.00 93.38 258 LEU A CA 1
ATOM 2088 C C . LEU A 1 258 ? -3.816 -16.606 -6.990 1.00 93.38 258 LEU A C 1
ATOM 2090 O O . LEU A 1 258 ? -4.099 -16.389 -5.808 1.00 93.38 258 LEU A O 1
ATOM 2094 N N . ALA A 1 259 ? -3.368 -15.622 -7.776 1.00 93.44 259 ALA A N 1
ATOM 2095 C CA . ALA A 1 259 ? -3.277 -14.240 -7.313 1.00 93.44 259 ALA A CA 1
ATOM 2096 C C . ALA A 1 259 ? -4.655 -13.669 -6.937 1.00 93.44 259 ALA A C 1
ATOM 2098 O O . ALA A 1 259 ? -4.754 -12.880 -5.991 1.00 93.44 259 ALA A O 1
ATOM 2099 N N . PHE A 1 260 ? -5.703 -14.059 -7.664 1.00 94.06 260 PHE A N 1
ATOM 2100 C CA . PHE A 1 260 ? -7.085 -13.678 -7.407 1.00 94.06 260 PHE A CA 1
ATOM 2101 C C . PHE A 1 260 ? -7.639 -14.320 -6.130 1.00 94.06 260 PHE A C 1
ATOM 2103 O O . PHE A 1 260 ? -8.145 -13.590 -5.273 1.00 94.06 260 PHE A O 1
ATOM 2110 N N . ASP A 1 261 ? -7.420 -15.616 -5.920 1.00 92.44 261 ASP A N 1
ATOM 2111 C CA . ASP A 1 261 ? -7.791 -16.320 -4.688 1.00 92.44 261 ASP A CA 1
ATOM 2112 C C . ASP A 1 261 ? -7.141 -15.681 -3.460 1.00 92.44 261 ASP A C 1
ATOM 2114 O O . ASP A 1 261 ? -7.790 -15.393 -2.448 1.00 92.44 261 ASP A O 1
ATOM 2118 N N . HIS A 1 262 ? -5.847 -15.373 -3.559 1.00 91.38 262 HIS A N 1
ATOM 2119 C CA . HIS A 1 262 ? -5.138 -14.682 -2.492 1.00 91.38 262 HIS A CA 1
ATOM 2120 C C . HIS A 1 262 ? -5.664 -13.266 -2.257 1.00 91.38 262 HIS A C 1
ATOM 2122 O O . HIS A 1 262 ? -5.733 -12.842 -1.104 1.00 91.38 262 HIS A O 1
ATOM 2128 N N . LEU A 1 263 ? -6.061 -12.540 -3.308 1.00 91.75 263 LEU A N 1
ATOM 2129 C CA . LEU A 1 263 ? -6.684 -11.225 -3.171 1.00 91.75 263 LEU A CA 1
ATOM 2130 C C . LEU A 1 263 ? -8.016 -11.325 -2.416 1.00 91.75 263 LEU A C 1
ATOM 2132 O O . LEU A 1 263 ? -8.248 -10.524 -1.514 1.00 91.75 263 LEU A O 1
ATOM 2136 N N . ILE A 1 264 ? -8.857 -12.316 -2.727 1.00 91.75 264 ILE A N 1
ATOM 2137 C CA . ILE A 1 264 ? -10.108 -12.569 -1.995 1.00 91.75 264 ILE A CA 1
ATOM 2138 C C . ILE A 1 264 ? -9.816 -12.920 -0.536 1.00 91.75 264 ILE A C 1
ATOM 2140 O O . ILE A 1 264 ? -10.446 -12.362 0.359 1.00 91.75 264 ILE A O 1
ATOM 2144 N N . ARG A 1 265 ? -8.817 -13.769 -0.265 1.00 90.00 265 ARG A N 1
ATOM 2145 C CA . ARG A 1 265 ? -8.438 -14.157 1.104 1.00 90.00 265 ARG A CA 1
ATOM 2146 C C . ARG A 1 265 ? -8.065 -12.958 1.985 1.00 90.00 265 ARG A C 1
ATOM 2148 O O . ARG A 1 265 ? -8.285 -13.007 3.193 1.00 90.00 265 ARG A O 1
ATOM 2155 N N . LEU A 1 266 ? -7.567 -11.857 1.411 1.00 89.75 266 LEU A N 1
ATOM 2156 C CA . LEU A 1 266 ? -7.299 -10.622 2.164 1.00 89.75 266 LEU A CA 1
ATOM 2157 C C . LEU A 1 266 ? -8.569 -9.973 2.741 1.00 89.75 266 LEU A C 1
ATOM 2159 O O . LEU A 1 266 ? -8.475 -9.260 3.742 1.00 89.75 266 LEU A O 1
ATOM 2163 N N . LEU A 1 267 ? -9.745 -10.228 2.153 1.00 85.00 267 LEU A N 1
ATOM 2164 C CA . LEU A 1 267 ? -11.030 -9.794 2.706 1.00 85.00 267 LEU A CA 1
ATOM 2165 C C . LEU A 1 267 ? -11.458 -10.593 3.930 1.00 85.00 267 LEU A C 1
ATOM 2167 O O . LEU A 1 267 ? -12.311 -10.107 4.661 1.00 85.00 267 LEU A O 1
ATOM 2171 N N . ASP A 1 268 ? -10.893 -11.774 4.164 1.00 82.62 268 ASP A N 1
ATOM 2172 C CA . ASP A 1 268 ? -11.308 -12.687 5.231 1.00 82.62 268 ASP A CA 1
ATOM 2173 C C . ASP A 1 268 ? -10.310 -12.717 6.403 1.00 82.62 268 ASP A C 1
ATOM 2175 O O . ASP A 1 268 ? -10.479 -13.495 7.333 1.00 82.62 268 ASP A O 1
ATOM 2179 N N . LEU A 1 269 ? -9.285 -11.852 6.404 1.00 79.44 269 LEU A N 1
ATOM 2180 C CA . LEU A 1 269 ? -8.255 -11.832 7.451 1.00 79.44 269 LEU A CA 1
ATOM 2181 C C . LEU A 1 269 ? -8.793 -11.407 8.813 1.00 79.44 269 LEU A C 1
ATOM 2183 O O . LEU A 1 269 ? -8.945 -10.215 9.074 1.00 79.44 269 LEU A O 1
ATOM 2187 N N . GLU A 1 270 ? -9.025 -12.361 9.699 1.00 71.38 270 GLU A N 1
ATOM 2188 C CA . GLU A 1 270 ? -9.409 -12.088 11.079 1.00 71.38 270 GLU A CA 1
ATOM 2189 C C . GLU A 1 270 ? -8.279 -11.385 11.837 1.00 71.38 270 GLU A C 1
ATOM 2191 O O . GLU A 1 270 ? -7.111 -11.779 11.782 1.00 71.38 270 GLU A O 1
ATOM 2196 N N . ASP A 1 271 ? -8.630 -10.311 12.539 1.00 65.00 271 ASP A N 1
ATOM 2197 C CA . ASP A 1 271 ? -7.728 -9.675 13.488 1.00 65.00 271 ASP A CA 1
ATOM 2198 C C . ASP A 1 271 ? -8.061 -10.206 14.882 1.00 65.00 271 ASP A C 1
ATOM 2200 O O . ASP A 1 271 ? -8.938 -9.692 15.571 1.00 65.00 271 ASP A O 1
ATOM 2204 N N . LEU A 1 272 ? -7.381 -11.285 15.274 1.00 50.19 272 LEU A N 1
ATOM 2205 C CA . LEU A 1 272 ? -7.589 -11.952 16.565 1.00 50.19 272 LEU A CA 1
ATOM 2206 C C . LEU A 1 272 ? -7.305 -11.026 17.765 1.00 50.19 272 LEU A C 1
ATOM 2208 O O . LEU A 1 272 ? -7.815 -11.271 18.852 1.00 50.19 272 LEU A O 1
ATOM 2212 N N . ASN A 1 273 ? -6.566 -9.924 17.574 1.00 49.09 273 ASN A N 1
ATOM 2213 C CA . ASN A 1 273 ? -6.311 -8.939 18.633 1.00 49.09 273 ASN A CA 1
ATOM 2214 C C . ASN A 1 273 ? -7.527 -8.060 18.958 1.00 49.09 273 ASN A C 1
ATOM 2216 O O . ASN A 1 273 ? -7.536 -7.400 19.993 1.00 49.09 273 ASN A O 1
ATOM 2220 N N . ILE A 1 274 ? -8.556 -8.056 18.106 1.00 49.62 274 ILE A N 1
ATOM 2221 C CA . ILE A 1 274 ? -9.843 -7.416 18.398 1.00 49.62 274 ILE A CA 1
ATOM 2222 C C . ILE A 1 274 ? -10.587 -8.165 19.516 1.00 49.62 274 ILE A C 1
ATOM 2224 O O . ILE A 1 274 ? -11.379 -7.565 20.237 1.00 49.62 274 ILE A O 1
ATOM 2228 N N . ALA A 1 275 ? -10.321 -9.463 19.686 1.00 42.66 275 ALA A N 1
ATOM 2229 C CA . ALA A 1 275 ? -10.973 -10.302 20.687 1.00 42.66 275 ALA A CA 1
ATOM 2230 C C . ALA A 1 275 ? -10.242 -10.335 22.044 1.00 42.66 275 ALA A C 1
ATOM 2232 O O . ALA A 1 275 ? -10.801 -10.830 23.020 1.00 42.66 275 ALA A O 1
ATOM 2233 N N . ASP A 1 276 ? -9.015 -9.806 22.145 1.00 49.09 276 ASP A N 1
ATOM 2234 C CA . ASP A 1 276 ? -8.280 -9.803 23.413 1.00 49.09 276 ASP A CA 1
ATOM 2235 C C . ASP A 1 276 ? -8.716 -8.617 24.292 1.00 49.09 276 ASP A C 1
ATOM 2237 O O . ASP A 1 276 ? -8.152 -7.516 24.274 1.00 49.09 276 ASP A O 1
ATOM 2241 N N . HIS A 1 277 ? -9.781 -8.853 25.063 1.00 48.22 277 HIS A N 1
ATOM 2242 C CA . HIS A 1 277 ? -10.447 -7.887 25.941 1.00 48.22 277 HIS A CA 1
ATOM 2243 C C . HIS A 1 277 ? -9.496 -7.111 26.876 1.00 48.22 277 HIS A C 1
ATOM 2245 O O . HIS A 1 277 ? -9.802 -5.976 27.250 1.00 48.22 277 HIS A O 1
ATOM 2251 N N . LYS A 1 278 ? -8.328 -7.674 27.229 1.00 50.09 278 LYS A N 1
ATOM 2252 C CA . LYS A 1 278 ? -7.329 -7.030 28.105 1.00 50.09 278 LYS A CA 1
ATOM 2253 C C . LYS A 1 278 ? -6.585 -5.865 27.451 1.00 50.09 278 LYS A C 1
ATOM 2255 O O . LYS A 1 278 ? -6.159 -4.946 28.152 1.00 50.09 278 LYS A O 1
ATOM 2260 N N . HIS A 1 279 ? -6.390 -5.892 26.134 1.00 53.12 279 HIS A N 1
ATOM 2261 C CA . HIS A 1 279 ? -5.719 -4.801 25.426 1.00 53.12 279 HIS A CA 1
ATOM 2262 C C . HIS A 1 279 ? -6.670 -3.653 25.099 1.00 53.12 279 HIS A C 1
ATOM 2264 O O . HIS A 1 279 ? -6.252 -2.497 25.114 1.00 53.12 279 HIS A O 1
ATOM 2270 N N . LEU A 1 280 ? -7.944 -3.963 24.870 1.00 56.19 280 LEU A N 1
ATOM 2271 C CA . LEU A 1 280 ? -8.973 -2.974 24.581 1.00 56.19 280 LEU A CA 1
ATOM 2272 C C . LEU A 1 280 ? -9.215 -2.026 25.763 1.00 56.19 280 LEU A C 1
ATOM 2274 O O . LEU A 1 280 ? -9.158 -0.817 25.559 1.00 56.19 280 LEU A O 1
ATOM 2278 N N . SER A 1 281 ? -9.378 -2.529 26.995 1.00 55.56 281 SER A N 1
ATOM 2279 C CA . SER A 1 281 ? -9.642 -1.663 28.161 1.00 55.56 281 SER A CA 1
ATOM 2280 C C . SER A 1 281 ? -8.533 -0.627 28.388 1.00 55.56 281 SER A C 1
ATOM 2282 O O . SER A 1 281 ? -8.799 0.567 28.410 1.00 55.56 281 SER A O 1
ATOM 2284 N N . ARG A 1 282 ? -7.261 -1.055 28.391 1.00 57.66 282 ARG A N 1
ATOM 2285 C CA . ARG A 1 282 ? -6.107 -0.152 28.575 1.00 57.66 282 ARG A CA 1
ATOM 2286 C C . ARG A 1 282 ? -5.987 0.916 27.489 1.00 57.66 282 ARG A C 1
ATOM 2288 O O . ARG A 1 282 ? -5.481 2.006 27.744 1.00 57.66 282 ARG A O 1
ATOM 2295 N N . VAL A 1 283 ? -6.379 0.583 26.260 1.00 57.19 283 VAL A N 1
ATOM 2296 C CA . VAL A 1 283 ? -6.352 1.527 25.139 1.00 57.19 283 VAL A CA 1
ATOM 2297 C C . VAL A 1 283 ? -7.491 2.537 25.259 1.00 57.19 283 VAL A C 1
ATOM 2299 O O . VAL A 1 283 ? -7.303 3.681 24.860 1.00 57.19 283 VAL A O 1
ATOM 2302 N N . PHE A 1 284 ? -8.636 2.155 25.823 1.00 59.66 284 PHE A N 1
ATOM 2303 C CA . PHE A 1 284 ? -9.775 3.052 25.996 1.00 59.66 284 PHE A CA 1
ATOM 2304 C C . PHE A 1 284 ? -9.620 3.977 27.210 1.00 59.66 284 PHE A C 1
ATOM 2306 O O . PHE A 1 284 ? -9.872 5.166 27.070 1.00 59.66 284 PHE A O 1
ATOM 2313 N N . ASP A 1 285 ? -9.058 3.512 28.328 1.00 55.81 285 ASP A N 1
ATOM 2314 C CA . ASP A 1 285 ? -8.941 4.298 29.573 1.00 55.81 285 ASP A CA 1
ATOM 2315 C C . ASP A 1 285 ? -8.070 5.575 29.469 1.00 55.81 285 ASP A C 1
ATOM 2317 O O . ASP A 1 285 ? -8.029 6.380 30.394 1.00 55.81 285 ASP A O 1
ATOM 2321 N N . SER A 1 286 ? -7.352 5.784 28.358 1.00 55.03 286 SER A N 1
ATOM 2322 C CA . SER A 1 286 ? -6.411 6.905 28.174 1.00 55.03 286 SER A CA 1
ATOM 2323 C C . SER A 1 286 ? -6.526 7.628 26.825 1.00 55.03 286 SER A C 1
ATOM 2325 O O . SER A 1 286 ? -5.687 8.477 26.498 1.00 55.03 286 SER A O 1
ATOM 2327 N N . PHE A 1 287 ? -7.527 7.297 25.998 1.00 58.00 287 PHE A N 1
ATOM 2328 C CA . PHE A 1 287 ? -7.615 7.842 24.641 1.00 58.00 287 PHE A CA 1
ATOM 2329 C C . PHE A 1 287 ? -8.501 9.092 24.564 1.00 58.00 287 PHE A C 1
ATOM 2331 O O . PHE A 1 287 ? -9.685 9.026 24.874 1.00 58.00 287 PHE A O 1
ATOM 2338 N N . PRO A 1 288 ? -7.990 10.230 24.056 1.00 62.78 288 PRO A N 1
ATOM 2339 C CA . PRO A 1 288 ? -8.798 11.436 23.937 1.00 62.78 288 PRO A CA 1
ATOM 2340 C C . PRO A 1 288 ? -9.915 11.253 22.900 1.00 62.78 288 PRO A C 1
ATOM 2342 O O . PRO A 1 288 ? -9.654 10.790 21.780 1.00 62.78 288 PRO A O 1
ATOM 2345 N N . LEU A 1 289 ? -11.124 11.715 23.243 1.00 57.81 289 LEU A N 1
ATOM 2346 C CA . LEU A 1 289 ? -12.339 11.701 22.409 1.00 57.81 289 LEU A CA 1
ATOM 2347 C C . LEU A 1 289 ? -12.076 12.168 20.964 1.00 57.81 289 LEU A C 1
ATOM 2349 O O . LEU A 1 289 ? -12.472 11.521 19.993 1.00 57.81 289 LEU A O 1
ATOM 2353 N N . SER A 1 290 ? -11.278 13.228 20.798 1.00 57.22 290 SER A N 1
ATOM 2354 C CA . SER A 1 290 ? -10.901 13.803 19.494 1.00 57.22 290 SER A CA 1
ATOM 2355 C C . SER A 1 290 ? -10.121 12.860 18.560 1.00 57.22 290 SER A C 1
ATOM 2357 O O . SER A 1 290 ? -9.928 13.159 17.376 1.00 57.22 290 SER A O 1
ATOM 2359 N N . LYS A 1 291 ? -9.639 11.713 19.057 1.00 66.31 291 LYS A N 1
ATOM 2360 C CA . LYS A 1 291 ? -8.889 10.711 18.284 1.00 66.31 291 LYS A CA 1
ATOM 2361 C C . LYS A 1 291 ? -9.653 9.396 18.086 1.00 66.31 291 LYS A C 1
ATOM 2363 O O . LYS A 1 291 ? -9.081 8.486 17.480 1.00 66.31 291 LYS A O 1
ATOM 2368 N N . LEU A 1 292 ? -10.923 9.298 18.486 1.00 61.34 292 LEU A N 1
ATOM 2369 C CA . LEU A 1 292 ? -11.697 8.050 18.418 1.00 61.34 292 LEU A CA 1
ATOM 2370 C C . LEU A 1 292 ? -11.903 7.517 16.998 1.00 61.34 292 LEU A C 1
ATOM 2372 O O . LEU A 1 292 ? -11.678 6.334 16.765 1.00 61.34 292 LEU A O 1
ATOM 2376 N N . LYS A 1 293 ? -12.151 8.372 15.999 1.00 63.44 293 LYS A N 1
ATOM 2377 C CA . LYS A 1 293 ? -12.204 7.941 14.585 1.00 63.44 293 LYS A CA 1
ATOM 2378 C C . LYS A 1 293 ? -10.898 7.292 14.100 1.00 63.44 293 LYS A C 1
ATOM 2380 O O . LYS A 1 293 ? -10.897 6.374 13.280 1.00 63.44 293 LYS A O 1
ATOM 2385 N N . LYS A 1 294 ? -9.746 7.758 14.605 1.00 66.88 294 LYS A N 1
ATOM 2386 C CA . LYS A 1 294 ? -8.437 7.138 14.321 1.00 66.88 294 LYS A CA 1
ATOM 2387 C C . LYS A 1 294 ? -8.258 5.834 15.090 1.00 66.88 294 LYS A C 1
ATOM 2389 O O . LYS A 1 294 ? -7.560 4.957 14.593 1.00 66.88 294 LYS A O 1
ATOM 2394 N N . LEU A 1 295 ? -8.835 5.729 16.284 1.00 66.25 295 LEU A N 1
ATOM 2395 C CA . LEU A 1 295 ? -8.808 4.520 17.094 1.00 66.25 295 LEU A CA 1
ATOM 2396 C C . LEU A 1 295 ? -9.667 3.420 16.463 1.00 66.25 295 LEU A C 1
ATOM 2398 O O . LEU A 1 295 ? -9.150 2.336 16.240 1.00 66.25 295 LEU A O 1
ATOM 2402 N N . ALA A 1 296 ? -10.893 3.727 16.040 1.00 61.47 296 ALA A N 1
ATOM 2403 C CA . ALA A 1 296 ? -11.790 2.799 15.352 1.00 61.47 296 ALA A CA 1
ATOM 2404 C C . ALA A 1 296 ? -11.139 2.154 14.111 1.00 61.47 296 ALA A C 1
ATOM 2406 O O . ALA A 1 296 ? -11.161 0.939 13.948 1.00 61.47 296 ALA A O 1
ATOM 2407 N N . LYS A 1 297 ? -10.431 2.946 13.291 1.00 65.50 297 LYS A N 1
ATOM 2408 C CA . LYS A 1 297 ? -9.646 2.431 12.148 1.00 65.50 297 LYS A CA 1
ATOM 2409 C C . LYS A 1 297 ? -8.402 1.630 12.545 1.00 65.50 297 LYS A C 1
ATOM 2411 O O . LYS A 1 297 ? -7.887 0.883 11.725 1.00 65.50 297 LYS A O 1
ATOM 2416 N N . LYS A 1 298 ? -7.873 1.829 13.756 1.00 67.56 298 LYS A N 1
ATOM 2417 C CA . LYS A 1 298 ? -6.733 1.071 14.297 1.00 67.56 298 LYS A CA 1
ATOM 2418 C C . LYS A 1 298 ? -7.151 -0.233 14.964 1.00 67.56 298 LYS A C 1
ATOM 2420 O O . LYS A 1 298 ? -6.296 -1.103 15.083 1.00 67.56 298 LYS A O 1
ATOM 2425 N N . LEU A 1 299 ? -8.408 -0.342 15.400 1.00 67.38 299 LEU A N 1
ATOM 2426 C CA . LEU A 1 299 ? -8.955 -1.587 15.935 1.00 67.38 299 LEU A CA 1
ATOM 2427 C C . LEU A 1 299 ? -8.917 -2.684 14.877 1.00 67.38 299 LEU A C 1
ATOM 2429 O O . LEU A 1 299 ? -8.644 -3.822 15.206 1.00 67.38 299 LEU A O 1
ATOM 2433 N N . ASP A 1 300 ? -9.086 -2.332 13.605 1.00 73.12 300 ASP A N 1
ATOM 2434 C CA . ASP A 1 300 ? -8.861 -3.246 12.495 1.00 73.12 300 ASP A CA 1
ATOM 2435 C C . ASP A 1 300 ? -7.481 -3.036 11.851 1.00 73.12 300 ASP A C 1
ATOM 2437 O O . ASP A 1 300 ? -7.286 -2.165 10.994 1.00 73.12 300 ASP A O 1
ATOM 2441 N N . ARG A 1 301 ? -6.512 -3.891 12.201 1.00 76.31 301 ARG A N 1
ATOM 2442 C CA . ARG A 1 301 ? -5.152 -3.876 11.633 1.00 76.31 301 ARG A CA 1
ATOM 2443 C C . ARG A 1 301 ? -5.132 -4.020 10.108 1.00 76.31 301 ARG A C 1
ATOM 2445 O O . ARG A 1 301 ? -4.158 -3.604 9.471 1.00 76.31 301 ARG A O 1
ATOM 2452 N N . TYR A 1 302 ? -6.170 -4.601 9.506 1.00 81.81 302 TYR A N 1
ATOM 2453 C CA . TYR A 1 302 ? -6.257 -4.877 8.071 1.00 81.81 302 TYR A CA 1
ATOM 2454 C C . TYR A 1 302 ? -7.208 -3.934 7.323 1.00 81.81 302 TYR A C 1
ATOM 2456 O O . TYR A 1 302 ? -7.415 -4.131 6.125 1.00 81.81 302 TYR A O 1
ATOM 2464 N N . TYR A 1 303 ? -7.726 -2.882 7.965 1.00 79.94 303 TYR A N 1
ATOM 2465 C CA . TYR A 1 303 ? -8.706 -1.950 7.387 1.00 79.94 303 TYR A CA 1
ATOM 2466 C C . TYR A 1 303 ? -8.289 -1.424 6.016 1.00 79.94 303 TYR A C 1
ATOM 2468 O O . TYR A 1 303 ? -8.962 -1.631 5.007 1.00 79.94 303 TYR A O 1
ATOM 2476 N N . GLU A 1 304 ? -7.112 -0.802 5.951 1.00 83.06 304 GLU A N 1
ATOM 2477 C CA . GLU A 1 304 ? -6.575 -0.247 4.709 1.00 83.06 304 GLU A CA 1
ATOM 2478 C C . GLU A 1 304 ? -6.405 -1.337 3.622 1.00 83.06 304 GLU A C 1
ATOM 2480 O O . GLU A 1 304 ? -6.649 -1.081 2.440 1.00 83.06 304 GLU A O 1
ATOM 2485 N N . THR A 1 305 ? -6.049 -2.569 4.003 1.00 88.12 305 THR A N 1
ATOM 2486 C CA . THR A 1 305 ? -5.943 -3.710 3.078 1.00 88.12 305 THR A CA 1
ATOM 2487 C C . THR A 1 305 ? -7.306 -4.102 2.517 1.00 88.12 305 THR A C 1
ATOM 2489 O O . THR A 1 305 ? -7.425 -4.307 1.306 1.00 88.12 305 THR A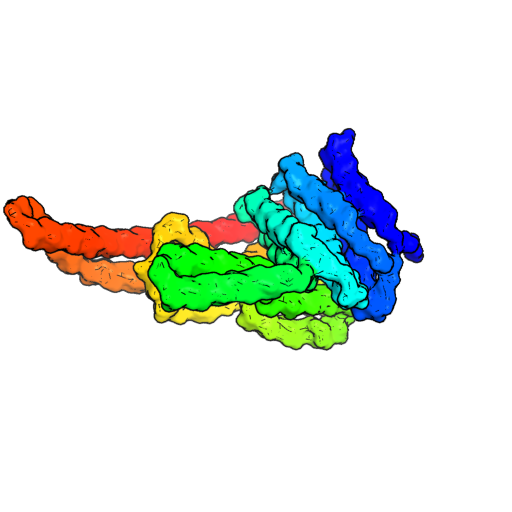 O 1
ATOM 2492 N N . ARG A 1 306 ? -8.351 -4.163 3.347 1.00 85.31 306 ARG A N 1
ATOM 2493 C CA . ARG A 1 306 ? -9.697 -4.541 2.897 1.00 85.31 306 ARG A CA 1
ATOM 2494 C C . ARG A 1 306 ? -10.315 -3.480 2.000 1.00 85.31 306 ARG A C 1
ATOM 2496 O O . ARG A 1 306 ? -10.724 -3.813 0.893 1.00 85.31 306 ARG A O 1
ATOM 2503 N N . ILE A 1 307 ? -10.244 -2.200 2.374 1.00 83.38 307 ILE A N 1
ATOM 2504 C CA . ILE A 1 307 ? -10.699 -1.095 1.509 1.00 83.38 307 ILE A CA 1
ATOM 2505 C C . ILE A 1 307 ? -9.989 -1.129 0.153 1.00 83.38 307 ILE A C 1
ATOM 2507 O O . ILE A 1 307 ? -10.605 -0.928 -0.898 1.00 83.38 307 ILE A O 1
ATOM 2511 N N . LEU A 1 308 ? -8.679 -1.384 0.152 1.00 86.00 308 LEU A N 1
ATOM 2512 C CA . LEU A 1 308 ? -7.923 -1.485 -1.089 1.00 86.00 308 LEU A CA 1
ATOM 2513 C C . LEU A 1 308 ? -8.385 -2.674 -1.943 1.00 86.00 308 LEU A C 1
ATOM 2515 O O . LEU A 1 308 ? -8.556 -2.526 -3.155 1.00 86.00 308 LEU A O 1
ATOM 2519 N N . THR A 1 309 ? -8.620 -3.818 -1.306 1.00 88.62 309 THR A N 1
ATOM 2520 C CA . THR A 1 309 ? -9.089 -5.055 -1.937 1.00 88.62 309 THR A CA 1
ATOM 2521 C C . THR A 1 309 ? -10.490 -4.888 -2.524 1.00 88.62 309 THR A C 1
ATOM 2523 O O . THR A 1 309 ? -10.680 -5.181 -3.703 1.00 88.62 309 THR A O 1
ATOM 2526 N N . ILE A 1 310 ? -11.430 -4.292 -1.783 1.00 84.31 310 ILE A N 1
ATOM 2527 C CA . ILE A 1 310 ? -12.783 -3.949 -2.254 1.00 84.31 310 ILE A CA 1
ATOM 2528 C C . ILE A 1 310 ? -12.706 -3.095 -3.519 1.00 84.31 310 ILE A C 1
ATOM 2530 O O . ILE A 1 310 ? -13.298 -3.426 -4.546 1.00 84.31 310 ILE A O 1
ATOM 2534 N N . LYS A 1 311 ? -11.896 -2.027 -3.495 1.00 83.19 311 LYS A N 1
ATOM 2535 C CA . LYS A 1 311 ? -11.696 -1.157 -4.666 1.00 83.19 311 LYS A CA 1
ATOM 2536 C C . LYS A 1 311 ? -11.096 -1.911 -5.851 1.00 83.19 311 LYS A C 1
ATOM 2538 O O . LYS A 1 311 ? -11.367 -1.567 -7.004 1.00 83.19 311 LYS A O 1
ATOM 2543 N N . PHE A 1 312 ? -10.240 -2.899 -5.605 1.00 87.75 312 PHE A N 1
ATOM 2544 C CA . PHE A 1 312 ? -9.632 -3.705 -6.658 1.00 87.75 312 PHE A CA 1
ATOM 2545 C C . PHE A 1 312 ? -10.640 -4.661 -7.283 1.00 87.75 312 PHE A C 1
ATOM 2547 O O . PHE A 1 312 ? -10.810 -4.592 -8.500 1.00 87.75 312 PHE A O 1
ATOM 2554 N N . LEU A 1 313 ? -11.356 -5.446 -6.479 1.00 87.06 313 LEU A N 1
ATOM 2555 C CA . LEU A 1 313 ? -12.410 -6.350 -6.942 1.00 87.06 313 LEU A CA 1
ATOM 2556 C C . LEU A 1 313 ? -13.529 -5.588 -7.660 1.00 87.06 313 LEU A C 1
ATOM 2558 O O . LEU A 1 313 ? -13.886 -5.946 -8.777 1.00 87.06 313 LEU A O 1
ATOM 2562 N N . GLY A 1 314 ? -13.984 -4.457 -7.111 1.00 81.62 314 GLY A N 1
ATOM 2563 C CA . GLY A 1 314 ? -14.973 -3.591 -7.762 1.00 81.62 314 GLY A CA 1
ATOM 2564 C C . GLY A 1 314 ? -14.488 -2.981 -9.087 1.00 81.62 314 GLY A C 1
ATOM 2565 O O . GLY A 1 314 ? -15.276 -2.704 -9.988 1.00 81.62 314 GLY A O 1
ATOM 2566 N N . THR A 1 315 ? -13.172 -2.790 -9.256 1.00 83.12 315 THR A N 1
ATOM 2567 C CA . THR A 1 315 ? -12.600 -2.381 -10.551 1.00 83.12 315 THR A CA 1
ATOM 2568 C C . THR A 1 315 ? -12.539 -3.547 -11.538 1.00 83.12 315 THR A C 1
ATOM 2570 O O . THR A 1 315 ? -12.713 -3.326 -12.737 1.00 83.12 315 THR A O 1
ATOM 2573 N N . LEU A 1 316 ? -12.224 -4.757 -11.064 1.00 85.06 316 LEU A N 1
ATOM 2574 C CA . LEU A 1 316 ? -12.158 -5.957 -11.898 1.00 85.06 316 LEU A CA 1
ATOM 2575 C C . LEU A 1 316 ? -13.556 -6.322 -12.414 1.00 85.06 316 LEU A C 1
ATOM 2577 O O . LEU A 1 316 ? -13.714 -6.450 -13.624 1.00 85.06 316 LEU A O 1
ATOM 2581 N N . SER A 1 317 ? -14.575 -6.331 -11.547 1.00 81.81 317 SER A N 1
ATOM 2582 C CA . SER A 1 317 ? -15.959 -6.678 -11.909 1.00 81.81 317 SER A CA 1
ATOM 2583 C C . SER A 1 317 ? -16.577 -5.763 -12.973 1.00 81.81 317 SER A C 1
ATOM 2585 O O . SER A 1 317 ? -17.400 -6.198 -13.774 1.00 81.81 317 SER A O 1
ATOM 2587 N N . ARG A 1 318 ? -16.169 -4.490 -13.032 1.00 78.56 318 ARG A N 1
ATOM 2588 C CA . ARG A 1 318 ? -16.728 -3.503 -13.973 1.00 78.56 318 ARG A CA 1
ATOM 2589 C C . ARG A 1 318 ? -16.074 -3.498 -15.357 1.00 78.56 318 ARG A C 1
ATOM 2591 O O . ARG A 1 318 ? -16.637 -2.891 -16.272 1.00 78.56 318 ARG A O 1
ATOM 2598 N N . LYS A 1 319 ? -14.882 -4.085 -15.517 1.00 79.12 319 LYS A N 1
ATOM 2599 C CA . LYS A 1 319 ? -14.091 -4.003 -16.757 1.00 79.12 319 LYS A CA 1
ATOM 2600 C C . LYS A 1 319 ? -14.307 -5.230 -17.636 1.00 79.12 319 LYS A C 1
ATOM 2602 O O . LYS A 1 319 ? -13.911 -6.320 -17.250 1.00 79.12 319 LYS A O 1
ATOM 2607 N N . ASN A 1 320 ? -14.777 -5.024 -18.870 1.00 77.44 320 ASN A N 1
ATOM 2608 C CA . ASN A 1 320 ? -15.068 -6.105 -19.830 1.00 77.44 320 ASN A CA 1
ATOM 2609 C C . ASN A 1 320 ? -13.900 -7.076 -20.050 1.00 77.44 320 ASN A C 1
ATOM 2611 O O . ASN A 1 320 ? -14.109 -8.274 -20.178 1.00 77.44 320 ASN A O 1
ATOM 2615 N N . LYS A 1 321 ? -12.655 -6.587 -20.015 1.00 82.38 321 LYS A N 1
ATOM 2616 C CA . LYS A 1 321 ? -11.462 -7.442 -20.138 1.00 82.38 321 LYS A CA 1
ATOM 2617 C C . LYS A 1 321 ? -11.259 -8.463 -19.002 1.00 82.38 321 LYS A C 1
ATOM 2619 O O . LYS A 1 321 ? -10.321 -9.245 -19.083 1.00 82.38 321 LYS A O 1
ATOM 2624 N N . TYR A 1 322 ? -12.065 -8.401 -17.943 1.00 82.75 322 TYR A N 1
ATOM 2625 C CA . TYR A 1 322 ? -12.082 -9.333 -16.812 1.00 82.75 322 TYR A CA 1
ATOM 2626 C C . TYR A 1 322 ? -13.488 -9.912 -16.599 1.00 82.75 322 TYR A C 1
ATOM 2628 O O . TYR A 1 322 ? -13.864 -10.220 -15.471 1.00 82.75 322 TYR A O 1
ATOM 2636 N N . ALA A 1 323 ? -14.291 -10.017 -17.666 1.00 80.25 323 ALA A N 1
ATOM 2637 C CA . ALA A 1 323 ? -15.664 -10.514 -17.584 1.00 80.25 323 ALA A CA 1
ATOM 2638 C C . ALA A 1 323 ? -15.750 -11.909 -16.944 1.00 80.25 323 ALA A C 1
ATOM 2640 O O . ALA A 1 323 ? -16.667 -12.155 -16.165 1.00 80.25 323 ALA A O 1
ATOM 2641 N N . ASN A 1 324 ? -14.756 -12.769 -17.190 1.00 81.94 324 ASN A N 1
ATOM 2642 C CA . ASN A 1 324 ? -14.651 -14.098 -16.588 1.00 81.94 324 ASN A CA 1
ATOM 2643 C C . ASN A 1 324 ? -14.545 -14.066 -15.051 1.00 81.94 324 ASN A C 1
ATOM 2645 O O . ASN A 1 324 ? -15.039 -14.971 -14.401 1.00 81.94 324 ASN A O 1
ATOM 2649 N N . LEU A 1 325 ? -13.975 -13.007 -14.465 1.00 84.31 325 LEU A N 1
ATOM 2650 C CA . LEU A 1 325 ? -13.823 -12.860 -13.009 1.00 84.31 325 LEU A CA 1
ATOM 2651 C C . LEU A 1 325 ? -14.987 -12.096 -12.356 1.00 84.31 325 LEU A C 1
ATOM 2653 O O . LEU A 1 325 ? -14.998 -11.895 -11.139 1.00 84.31 325 LEU A O 1
ATOM 2657 N N . ARG A 1 326 ? -15.953 -11.594 -13.140 1.00 84.00 326 ARG A N 1
ATOM 2658 C CA . ARG A 1 326 ? -16.991 -10.671 -12.646 1.00 84.00 326 ARG A CA 1
ATOM 2659 C C . ARG A 1 326 ? -17.859 -11.308 -11.567 1.00 84.00 326 ARG A C 1
ATOM 2661 O O . ARG A 1 326 ? -18.035 -10.693 -10.517 1.00 84.00 326 ARG A O 1
ATOM 2668 N N . ALA A 1 327 ? -18.372 -12.511 -11.817 1.00 83.56 327 ALA A N 1
ATOM 2669 C CA . ALA A 1 327 ? -19.247 -13.214 -10.881 1.00 83.56 327 ALA A CA 1
ATOM 2670 C C . ALA A 1 327 ? -18.533 -13.494 -9.550 1.00 83.56 327 ALA A C 1
ATOM 2672 O O . ALA A 1 327 ? -19.051 -13.162 -8.486 1.00 83.56 327 ALA A O 1
ATOM 2673 N N . GLU A 1 328 ? -17.303 -14.003 -9.610 1.00 88.19 328 GLU A N 1
ATOM 2674 C CA . GLU A 1 328 ? -16.490 -14.295 -8.427 1.00 88.19 328 GLU A CA 1
ATOM 2675 C C . GLU A 1 328 ? -16.152 -13.031 -7.628 1.00 88.19 328 GLU A C 1
ATOM 2677 O O . GLU A 1 328 ? -16.291 -13.020 -6.404 1.00 88.19 328 GLU A O 1
ATOM 2682 N N . CYS A 1 329 ? -15.803 -11.925 -8.302 1.00 85.62 329 CYS A N 1
ATOM 2683 C CA . CYS A 1 329 ? -15.594 -10.632 -7.644 1.00 85.62 329 CYS A CA 1
ATOM 2684 C C . CYS A 1 329 ? -16.840 -10.191 -6.868 1.00 85.62 329 CYS A C 1
ATOM 2686 O O . CYS A 1 329 ? -16.737 -9.771 -5.717 1.00 85.62 329 CYS A O 1
ATOM 2688 N N . LEU A 1 330 ? -18.017 -10.253 -7.497 1.00 83.44 330 LEU A N 1
ATOM 2689 C CA . LEU A 1 330 ? -19.269 -9.818 -6.878 1.00 83.44 330 LEU A CA 1
ATOM 2690 C C . LEU A 1 330 ? -19.668 -10.734 -5.720 1.00 83.44 330 LEU A C 1
ATOM 2692 O O . LEU A 1 330 ? -20.093 -10.234 -4.682 1.00 83.44 330 LEU A O 1
ATOM 2696 N N . ASN A 1 331 ? -19.477 -12.047 -5.856 1.00 86.56 331 ASN A N 1
ATOM 2697 C CA . ASN A 1 331 ? -19.732 -13.009 -4.785 1.00 86.56 331 ASN A CA 1
ATOM 2698 C C . ASN A 1 331 ? -18.813 -12.771 -3.581 1.00 86.56 331 ASN A C 1
ATOM 2700 O O . ASN A 1 331 ? -19.293 -12.738 -2.448 1.00 86.56 331 ASN A O 1
ATOM 2704 N N . ALA A 1 332 ? -17.520 -12.521 -3.808 1.00 85.88 332 ALA A N 1
ATOM 2705 C CA . ALA A 1 332 ? -16.582 -12.172 -2.744 1.00 85.88 332 ALA A CA 1
ATOM 2706 C C . ALA A 1 332 ? -16.984 -10.872 -2.023 1.00 85.88 332 ALA A C 1
ATOM 2708 O O . ALA A 1 332 ? -16.969 -10.817 -0.794 1.00 85.88 332 ALA A O 1
ATOM 2709 N N . LEU A 1 333 ? -17.400 -9.841 -2.770 1.00 82.50 333 LEU A N 1
ATOM 2710 C CA . LEU A 1 333 ? -17.868 -8.575 -2.196 1.00 82.50 333 LEU A CA 1
ATOM 2711 C C . LEU A 1 333 ? -19.173 -8.737 -1.403 1.00 82.50 333 LEU A C 1
ATOM 2713 O O . LEU A 1 333 ? -19.277 -8.188 -0.311 1.00 82.50 333 LEU A O 1
ATOM 2717 N N . LYS A 1 334 ? -20.139 -9.519 -1.905 1.00 81.06 334 LYS A N 1
ATOM 2718 C CA . LYS A 1 334 ? -21.391 -9.831 -1.192 1.00 81.06 334 LYS A CA 1
ATOM 2719 C C . LYS A 1 334 ? -21.123 -10.592 0.107 1.00 81.06 334 LYS A C 1
ATOM 2721 O O . LYS A 1 334 ? -21.634 -10.209 1.153 1.00 81.06 334 LYS A O 1
ATOM 2726 N N . LYS A 1 335 ? -20.274 -11.625 0.053 1.00 84.25 335 LYS A N 1
ATOM 2727 C CA . LYS A 1 335 ? -19.856 -12.403 1.230 1.00 84.25 335 LYS A CA 1
ATOM 2728 C C . LYS A 1 335 ? -19.127 -11.535 2.258 1.00 84.25 335 LYS A C 1
ATOM 2730 O O . LYS A 1 335 ? -19.260 -11.765 3.454 1.00 84.25 335 LYS A O 1
ATOM 2735 N N . TYR A 1 336 ? -18.339 -10.560 1.806 1.00 81.00 336 TYR A N 1
ATOM 2736 C CA . TYR A 1 336 ? -17.705 -9.592 2.698 1.00 81.00 336 TYR A CA 1
ATOM 2737 C C . TYR A 1 336 ? -18.739 -8.664 3.351 1.00 81.00 336 TYR A C 1
ATOM 2739 O O . TYR A 1 336 ? -18.707 -8.498 4.566 1.00 81.00 336 TYR A O 1
ATOM 2747 N N . ALA A 1 337 ? -19.679 -8.120 2.571 1.00 75.31 337 ALA A N 1
ATOM 2748 C CA . ALA A 1 337 ? -20.725 -7.213 3.054 1.00 75.31 337 ALA A CA 1
ATOM 2749 C C . ALA A 1 337 ? -21.639 -7.852 4.115 1.00 75.31 337 ALA A C 1
ATOM 2751 O O . ALA A 1 337 ? -22.124 -7.168 5.010 1.00 75.31 337 ALA A O 1
ATOM 2752 N N . SER A 1 338 ? -21.860 -9.168 4.045 1.00 76.69 338 SER A N 1
ATOM 2753 C CA . SER A 1 338 ? -22.724 -9.887 4.988 1.00 76.69 338 SER A CA 1
ATOM 2754 C C . SER A 1 338 ? -22.073 -10.200 6.343 1.00 76.69 338 SER A C 1
ATOM 2756 O O . SER A 1 338 ? -22.728 -10.795 7.195 1.00 76.69 338 SER A O 1
ATOM 2758 N N . LYS A 1 339 ? -20.787 -9.880 6.557 1.00 74.25 339 LYS A N 1
ATOM 2759 C CA . LYS A 1 339 ? -20.068 -10.218 7.798 1.00 74.25 339 LYS A CA 1
ATOM 2760 C C . LYS A 1 339 ? -20.099 -9.055 8.802 1.00 74.25 339 LYS A C 1
ATOM 2762 O O . LYS A 1 339 ? -19.529 -8.005 8.507 1.00 74.25 339 LYS A O 1
ATOM 2767 N N . PRO A 1 340 ? -20.663 -9.236 10.012 1.00 69.12 340 PRO A N 1
ATOM 2768 C CA . PRO A 1 340 ? -20.709 -8.185 11.025 1.00 69.12 340 PRO A CA 1
ATOM 2769 C C . PRO A 1 340 ? -19.340 -8.080 11.720 1.00 69.12 340 PRO A C 1
ATOM 2771 O O . PRO A 1 340 ? -18.987 -8.851 12.612 1.00 69.12 340 PRO A O 1
ATOM 2774 N N . ARG A 1 341 ? -18.503 -7.162 11.234 1.00 65.00 341 ARG A N 1
ATOM 2775 C CA . ARG A 1 341 ? -17.050 -7.195 11.452 1.00 65.00 341 ARG A CA 1
ATOM 2776 C C . ARG A 1 341 ? -16.617 -6.648 12.804 1.00 65.00 341 ARG A C 1
ATOM 2778 O O . ARG A 1 341 ? -15.718 -7.207 13.428 1.00 65.00 341 ARG A O 1
ATOM 2785 N N . PHE A 1 342 ? -17.253 -5.572 13.254 1.00 66.06 342 PHE A N 1
ATOM 2786 C CA . PHE A 1 342 ? -17.001 -5.018 14.581 1.00 66.06 342 PHE A CA 1
ATOM 2787 C C . PHE A 1 342 ? -17.941 -5.590 15.638 1.00 66.06 342 PHE A C 1
ATOM 2789 O O . PHE A 1 342 ? -17.934 -5.104 16.762 1.00 66.06 342 PHE A O 1
ATOM 2796 N N . GLU A 1 343 ? -18.720 -6.625 15.318 1.00 70.50 343 GLU A N 1
ATOM 2797 C CA . GLU A 1 343 ? -19.683 -7.227 16.243 1.00 70.50 343 GLU A CA 1
ATOM 2798 C C . GLU A 1 343 ? -19.068 -7.634 17.590 1.00 70.50 343 GLU A C 1
ATOM 2800 O O . GLU A 1 343 ? -19.627 -7.254 18.618 1.00 70.50 343 GLU A O 1
ATOM 2805 N N . PRO A 1 344 ? -17.886 -8.285 17.651 1.00 65.19 344 PRO A N 1
ATOM 2806 C CA . PRO A 1 344 ? -17.257 -8.595 18.937 1.00 65.19 344 PRO A CA 1
ATOM 2807 C C . PRO A 1 344 ? -16.891 -7.338 19.744 1.00 65.19 344 PRO A C 1
ATOM 2809 O O . PRO A 1 344 ? -17.055 -7.313 20.962 1.00 65.19 344 PRO A O 1
ATOM 2812 N N . VAL A 1 345 ? -16.442 -6.269 19.073 1.00 62.47 345 VAL A N 1
ATOM 2813 C CA . VAL A 1 345 ? -16.113 -4.984 19.721 1.00 62.47 345 VAL A CA 1
ATOM 2814 C C . VAL A 1 345 ? -17.369 -4.287 20.201 1.00 62.47 345 VAL A C 1
ATOM 2816 O O . VAL A 1 345 ? -17.390 -3.781 21.313 1.00 62.47 345 VAL A O 1
ATOM 2819 N N . LYS A 1 346 ? -18.422 -4.257 19.383 1.00 67.50 346 LYS A N 1
ATOM 2820 C CA . LYS A 1 346 ? -19.706 -3.658 19.746 1.00 67.50 346 LYS A CA 1
ATOM 2821 C C . LYS A 1 346 ? -20.294 -4.357 20.963 1.00 67.50 346 LYS A C 1
ATOM 2823 O O . LYS A 1 346 ? -20.628 -3.667 21.916 1.00 67.50 346 LYS A O 1
ATOM 2828 N N . LYS A 1 347 ? -20.296 -5.694 20.985 1.00 72.12 347 LYS A N 1
ATOM 2829 C CA . LYS A 1 347 ? -20.719 -6.486 22.149 1.00 72.12 347 LYS A CA 1
ATOM 2830 C C . LYS A 1 347 ? -19.868 -6.207 23.386 1.00 72.12 347 LYS A C 1
ATOM 2832 O O . LYS A 1 347 ? -20.403 -6.086 24.482 1.00 72.12 347 LYS A O 1
ATOM 2837 N N . PHE A 1 348 ? -18.551 -6.053 23.230 1.00 68.12 348 PHE A N 1
ATOM 2838 C CA . PHE A 1 348 ? -17.677 -5.646 24.334 1.00 68.12 348 PHE A CA 1
ATOM 2839 C C . PHE A 1 348 ? -18.009 -4.241 24.853 1.00 68.12 348 PHE A C 1
ATOM 2841 O O . PHE A 1 348 ? -18.102 -4.048 26.061 1.00 68.12 348 PHE A O 1
ATOM 2848 N N . LEU A 1 349 ? -18.210 -3.270 23.958 1.00 62.62 349 LEU A N 1
ATOM 2849 C CA . LEU A 1 349 ? -18.588 -1.903 24.318 1.00 62.62 349 LEU A CA 1
ATOM 2850 C C . LEU A 1 349 ? -19.958 -1.865 25.002 1.00 62.62 349 LEU A C 1
ATOM 2852 O O . LEU A 1 349 ? -20.119 -1.143 25.975 1.00 62.62 349 LEU A O 1
ATOM 2856 N N . GLU A 1 350 ? -20.918 -2.664 24.539 1.00 71.69 350 GLU A N 1
ATOM 2857 C CA . GLU A 1 350 ? -22.239 -2.815 25.159 1.00 71.69 350 GLU A CA 1
ATOM 2858 C C . GLU A 1 350 ? -22.145 -3.453 26.542 1.00 71.69 350 GLU A C 1
ATOM 2860 O O . GLU A 1 350 ? -22.734 -2.934 27.481 1.00 71.69 350 GLU A O 1
ATOM 2865 N N . SER A 1 351 ? -21.351 -4.515 26.700 1.00 74.75 351 SER A N 1
ATOM 2866 C CA . SER A 1 351 ? -21.098 -5.134 28.004 1.00 74.75 351 SER A CA 1
ATOM 2867 C C . SER A 1 351 ? -20.417 -4.164 28.971 1.00 74.75 351 SER A C 1
ATOM 2869 O O . SER A 1 351 ? -20.789 -4.108 30.140 1.00 74.75 351 SER A O 1
ATOM 2871 N N . LYS A 1 352 ? -19.456 -3.358 28.498 1.00 66.69 352 LYS A N 1
ATOM 2872 C CA . LYS A 1 352 ? -18.810 -2.326 29.318 1.00 66.69 352 LYS A CA 1
ATOM 2873 C C . LYS A 1 352 ? -19.748 -1.185 29.669 1.00 66.69 352 LYS A C 1
ATOM 2875 O O . LYS A 1 352 ? -19.736 -0.733 30.806 1.00 66.69 352 LYS A O 1
ATOM 2880 N N . PHE A 1 353 ? -20.585 -0.764 28.730 1.00 67.38 353 PHE A N 1
ATOM 2881 C CA . PHE A 1 353 ? -21.600 0.244 28.986 1.00 67.38 353 PHE A CA 1
ATOM 2882 C C . PHE A 1 353 ? -22.639 -0.254 29.998 1.00 67.38 353 PHE A C 1
ATOM 2884 O O . PHE A 1 353 ? -22.947 0.473 30.931 1.00 67.38 353 PHE A O 1
ATOM 2891 N N . ALA A 1 354 ? -23.093 -1.506 29.888 1.00 70.19 354 ALA A N 1
ATOM 2892 C CA . ALA A 1 354 ? -24.000 -2.129 30.852 1.00 70.19 354 ALA A CA 1
ATOM 2893 C C . ALA A 1 354 ? -23.372 -2.223 32.255 1.00 70.19 354 ALA A C 1
ATOM 2895 O O . ALA A 1 354 ? -23.988 -1.788 33.221 1.00 70.19 354 ALA A O 1
ATOM 2896 N N . GLN A 1 355 ? -22.108 -2.661 32.360 1.00 67.12 355 GLN A N 1
ATOM 2897 C CA . GLN A 1 355 ? -21.351 -2.658 33.626 1.00 67.12 355 GLN A CA 1
ATOM 2898 C C . GLN A 1 355 ? -21.226 -1.253 34.242 1.00 67.12 355 GLN A C 1
ATOM 2900 O O . GLN A 1 355 ? -21.168 -1.119 35.458 1.00 67.12 355 GLN A O 1
ATOM 2905 N N . MET A 1 356 ? -21.171 -0.201 33.416 1.00 60.97 356 MET A N 1
ATOM 2906 C CA . MET A 1 356 ? -21.118 1.190 33.885 1.00 60.97 356 MET A CA 1
ATOM 2907 C C . MET A 1 356 ? -22.497 1.793 34.186 1.00 60.97 356 MET A C 1
ATOM 2909 O O . MET A 1 356 ? -22.590 2.751 34.953 1.00 60.97 356 MET A O 1
ATOM 2913 N N . GLN A 1 357 ? -23.565 1.265 33.589 1.00 58.03 357 GLN A N 1
ATOM 2914 C CA . GLN A 1 357 ? -24.940 1.607 33.951 1.00 58.03 357 GLN A CA 1
ATOM 2915 C C . GLN A 1 357 ? -25.339 0.962 35.283 1.00 58.03 357 GLN A C 1
ATOM 2917 O O . GLN A 1 357 ? -26.048 1.590 36.055 1.00 58.03 357 GLN A O 1
ATOM 2922 N N . GLU A 1 358 ? -24.814 -0.223 35.610 1.00 53.34 358 GLU A N 1
ATOM 2923 C CA . GLU A 1 358 ? -24.973 -0.837 36.939 1.00 53.34 358 GLU A CA 1
ATOM 2924 C C . GLU A 1 358 ? -24.247 -0.053 38.052 1.00 53.34 358 GLU A C 1
ATOM 2926 O O . GLU A 1 358 ? -24.639 -0.131 39.209 1.00 53.34 358 GLU A O 1
ATOM 2931 N N . THR A 1 359 ? -23.259 0.793 37.726 1.00 57.25 359 THR A N 1
ATOM 2932 C CA . THR A 1 359 ? -22.675 1.772 38.669 1.00 57.25 359 THR A CA 1
ATOM 2933 C C . THR A 1 359 ? -23.487 3.070 38.830 1.00 57.25 359 THR A C 1
ATOM 2935 O O . THR A 1 359 ? -22.938 4.042 39.345 1.00 57.25 359 THR A O 1
ATOM 2938 N N . SER A 1 360 ? -24.771 3.101 38.432 1.00 59.94 360 SER A N 1
ATOM 2939 C CA . SER A 1 360 ? -25.715 4.221 38.674 1.00 59.94 360 SER A CA 1
ATOM 2940 C C . SER A 1 360 ? -25.651 4.724 40.117 1.00 59.94 360 SER A C 1
ATOM 2942 O O . SER A 1 360 ? -25.547 5.920 40.356 1.00 59.94 360 SER A O 1
ATOM 2944 N N . GLU A 1 361 ? -25.557 3.796 41.072 1.00 62.53 361 GLU A N 1
ATOM 2945 C CA . GLU A 1 361 ? -25.457 4.092 42.505 1.00 62.53 361 GLU A CA 1
ATOM 2946 C C . GLU A 1 361 ? -24.198 4.897 42.870 1.00 62.53 361 GLU A C 1
ATOM 2948 O O . GLU A 1 361 ? -24.210 5.700 43.796 1.00 62.53 361 GLU A O 1
ATOM 2953 N N . ARG A 1 362 ? -23.088 4.710 42.144 1.00 66.94 362 ARG A N 1
ATOM 2954 C CA . ARG A 1 362 ? -21.832 5.439 42.385 1.00 66.94 362 ARG A CA 1
ATOM 2955 C C . ARG A 1 362 ? -21.854 6.841 41.781 1.00 66.94 362 ARG A C 1
ATOM 2957 O O . ARG A 1 362 ? -21.180 7.724 42.300 1.00 66.94 362 ARG A O 1
ATOM 2964 N N . GLU A 1 363 ? -22.579 7.029 40.684 1.00 70.75 363 GLU A N 1
ATOM 2965 C CA . GLU A 1 363 ? -22.807 8.346 40.082 1.00 70.75 363 GLU A CA 1
ATOM 2966 C C . GLU A 1 363 ? -23.755 9.177 40.941 1.00 70.75 363 GLU A C 1
ATOM 2968 O O . GLU A 1 363 ? -23.397 10.294 41.293 1.00 70.75 363 GLU A O 1
ATOM 2973 N N . GLU A 1 364 ? -24.885 8.596 41.353 1.00 75.62 364 GLU A N 1
ATOM 2974 C CA . GLU A 1 364 ? -25.832 9.218 42.285 1.00 75.62 364 GLU A CA 1
ATOM 2975 C C . GLU A 1 364 ? -25.136 9.574 43.607 1.00 75.62 364 GLU A C 1
ATOM 2977 O O . GLU A 1 364 ? -25.190 10.719 44.048 1.00 75.62 364 GLU A O 1
ATOM 2982 N N . ALA A 1 365 ? -24.346 8.655 44.176 1.00 72.38 365 ALA A N 1
ATOM 2983 C CA . ALA A 1 365 ? -23.567 8.945 45.379 1.00 72.38 365 ALA A CA 1
ATOM 2984 C C . ALA A 1 365 ? -22.525 10.062 45.177 1.00 72.38 365 ALA A C 1
ATOM 2986 O O . ALA A 1 365 ? -22.242 10.816 46.108 1.00 72.38 365 ALA A O 1
ATOM 2987 N N . LEU A 1 366 ? -21.920 10.179 43.988 1.00 77.56 366 LEU A N 1
ATOM 2988 C CA . LEU A 1 366 ? -20.992 11.271 43.677 1.00 77.56 366 LEU A CA 1
ATOM 2989 C C . LEU A 1 366 ? -21.728 12.603 43.490 1.00 77.56 366 LEU A C 1
ATOM 2991 O O . LEU A 1 366 ? -21.203 13.621 43.932 1.00 77.56 366 LEU A O 1
ATOM 2995 N N . GLU A 1 367 ? -22.917 12.612 42.886 1.00 81.19 367 GLU A N 1
ATOM 2996 C CA . GLU A 1 367 ? -23.765 13.805 42.774 1.00 81.19 367 GLU A CA 1
ATOM 2997 C C . GLU A 1 367 ? -24.197 14.310 44.151 1.00 81.19 367 GLU A C 1
ATOM 2999 O O . GLU A 1 367 ? -24.019 15.495 44.441 1.00 81.19 367 GLU A O 1
ATOM 3004 N N . ASP A 1 368 ? -24.640 13.413 45.032 1.00 81.69 368 ASP A N 1
ATOM 3005 C CA . ASP A 1 368 ? -25.008 13.738 46.412 1.00 81.69 368 ASP A CA 1
ATOM 3006 C C . ASP A 1 368 ? -23.811 14.292 47.202 1.00 81.69 368 ASP A C 1
ATOM 3008 O O . ASP A 1 368 ? -23.924 15.290 47.919 1.00 81.69 368 ASP A O 1
ATOM 3012 N N . VAL A 1 369 ? -22.626 13.690 47.037 1.00 79.50 369 VAL A N 1
ATOM 3013 C CA . VAL A 1 369 ? -21.379 14.167 47.659 1.00 79.50 369 VAL A CA 1
ATOM 3014 C C . VAL A 1 369 ? -20.961 15.531 47.105 1.00 79.50 369 VAL A C 1
ATOM 3016 O O . VAL A 1 369 ? -20.540 16.394 47.875 1.00 79.50 369 VAL A O 1
ATOM 3019 N N . ILE A 1 370 ? -21.074 15.755 45.793 1.00 84.12 370 ILE A N 1
ATOM 3020 C CA . ILE A 1 370 ? -20.773 17.045 45.159 1.00 84.12 370 ILE A CA 1
ATOM 3021 C C . ILE A 1 370 ? -21.744 18.116 45.663 1.00 84.12 370 ILE A C 1
ATOM 3023 O O . ILE A 1 370 ? -21.291 19.209 46.007 1.00 84.12 370 ILE A O 1
ATOM 3027 N N . ALA A 1 371 ? -23.040 17.815 45.757 1.00 81.00 371 ALA A N 1
ATOM 3028 C CA . ALA A 1 371 ? -24.050 18.732 46.277 1.00 81.00 371 ALA A CA 1
ATOM 3029 C C . ALA A 1 371 ? -23.768 19.104 47.743 1.00 81.00 371 ALA A C 1
ATOM 3031 O O . ALA A 1 371 ? -23.631 20.286 48.064 1.00 81.00 371 ALA A O 1
ATOM 3032 N N . ALA A 1 372 ? -23.555 18.107 48.609 1.00 77.94 372 ALA A N 1
ATOM 3033 C CA . ALA A 1 372 ? -23.267 18.322 50.026 1.00 77.94 372 ALA A CA 1
ATOM 3034 C C . ALA A 1 372 ? -21.957 19.101 50.260 1.00 77.94 372 ALA A C 1
ATOM 3036 O O . ALA A 1 372 ? -21.895 19.994 51.108 1.00 77.94 372 ALA A O 1
ATOM 3037 N N . LEU A 1 373 ? -20.899 18.799 49.498 1.00 78.56 373 LEU A N 1
ATOM 3038 C CA . LEU A 1 373 ? -19.621 19.513 49.593 1.00 78.56 373 LEU A CA 1
ATOM 3039 C C . LEU A 1 373 ? -19.698 20.935 49.024 1.00 78.56 373 LEU A C 1
ATOM 3041 O O . LEU A 1 373 ? -19.005 21.814 49.535 1.00 78.56 373 LEU A O 1
ATOM 3045 N N . SER A 1 374 ? -20.543 21.180 48.018 1.00 77.44 374 SER A N 1
ATOM 3046 C CA . SER A 1 374 ? -20.762 22.520 47.451 1.00 77.44 374 SER A CA 1
ATOM 3047 C C . SER A 1 374 ? -21.471 23.450 48.439 1.00 77.44 374 SER A C 1
ATOM 3049 O O . SER A 1 374 ? -21.152 24.635 48.500 1.00 77.44 374 SER A O 1
ATOM 3051 N N . GLU A 1 375 ? -22.370 22.919 49.274 1.00 76.50 375 GLU A N 1
ATOM 3052 C CA . GLU A 1 375 ? -23.015 23.675 50.359 1.00 76.50 375 GLU A CA 1
ATOM 3053 C C . GLU A 1 375 ? -22.074 23.936 51.553 1.00 76.50 375 GLU A C 1
ATOM 3055 O O . GLU A 1 375 ? -22.224 24.924 52.277 1.00 76.50 375 GLU A O 1
ATOM 3060 N N . GLN A 1 376 ? -21.070 23.074 51.754 1.00 68.00 376 GLN A N 1
ATOM 3061 C CA . GLN A 1 376 ? -20.113 23.131 52.870 1.00 68.00 376 GLN A CA 1
ATOM 3062 C C . GLN A 1 376 ? -18.732 23.705 52.499 1.00 68.00 376 GLN A C 1
ATOM 3064 O O . GLN A 1 376 ? -17.808 23.668 53.325 1.00 68.00 376 GLN A O 1
ATOM 3069 N N . ALA A 1 377 ? -18.560 24.235 51.284 1.00 61.59 377 ALA A N 1
ATOM 3070 C CA . ALA A 1 377 ? -17.297 24.771 50.770 1.00 61.59 377 ALA A CA 1
ATOM 3071 C C . ALA A 1 377 ? -16.907 26.098 51.455 1.00 61.59 377 ALA A C 1
ATOM 3073 O O . ALA A 1 377 ? -17.052 27.185 50.904 1.00 61.59 377 ALA A O 1
ATOM 3074 N N . LYS A 1 378 ? -16.439 26.013 52.705 1.00 63.16 378 LYS A N 1
ATOM 3075 C CA . LYS A 1 378 ? -15.882 27.139 53.479 1.00 63.16 378 LYS A CA 1
ATOM 3076 C C . LYS A 1 378 ? -14.429 26.915 53.918 1.00 63.16 378 LYS A C 1
ATOM 3078 O O . LYS A 1 378 ? -13.847 27.801 54.533 1.00 63.16 378 LYS A O 1
ATOM 3083 N N . SER A 1 379 ? -13.846 25.744 53.644 1.00 71.62 379 SER A N 1
ATOM 3084 C CA . SER A 1 379 ? -12.463 25.397 53.999 1.00 71.62 379 SER A CA 1
ATOM 3085 C C . SER A 1 379 ? -11.731 24.749 52.820 1.00 71.62 379 SER A C 1
ATOM 3087 O O . SER A 1 379 ? -12.335 23.982 52.068 1.00 71.62 379 SER A O 1
ATOM 3089 N N . GLU A 1 380 ? -10.420 24.992 52.699 1.00 71.56 380 GLU A N 1
ATOM 3090 C CA . GLU A 1 380 ? -9.560 24.407 51.647 1.00 71.56 380 GLU A CA 1
ATOM 3091 C C . GLU A 1 380 ? -9.650 22.868 51.595 1.00 71.56 380 GLU A C 1
ATOM 3093 O O . GLU A 1 380 ? -9.583 22.258 50.529 1.00 71.56 380 GLU A O 1
ATOM 3098 N N . ALA A 1 381 ? -9.864 22.214 52.742 1.00 74.31 381 ALA A N 1
ATOM 3099 C CA . ALA A 1 381 ? -10.016 20.762 52.818 1.00 74.31 381 ALA A CA 1
ATOM 3100 C C . ALA A 1 381 ? -11.311 20.250 52.156 1.00 74.31 381 ALA A C 1
ATOM 3102 O O . ALA A 1 381 ? -11.331 19.135 51.630 1.00 74.31 381 ALA A O 1
ATOM 3103 N N . ASN A 1 382 ? -12.389 21.040 52.181 1.00 76.38 382 ASN A N 1
ATOM 3104 C CA . ASN A 1 382 ? -13.644 20.709 51.505 1.00 76.38 382 ASN A CA 1
ATOM 3105 C C . ASN A 1 382 ? -13.578 21.042 50.010 1.00 76.38 382 ASN A C 1
ATOM 3107 O O . ASN A 1 382 ? -14.106 20.276 49.207 1.00 76.38 382 ASN A O 1
ATOM 3111 N N . GLU A 1 383 ? -12.866 22.106 49.626 1.00 78.88 383 GLU A N 1
ATOM 3112 C CA . GLU A 1 383 ? -12.617 22.442 48.217 1.00 78.88 383 GLU A CA 1
ATOM 3113 C C . GLU A 1 383 ? -11.796 21.362 47.498 1.00 78.88 383 GLU A C 1
ATOM 3115 O O . GLU A 1 383 ? -12.146 20.960 46.389 1.00 78.88 383 GLU A O 1
ATOM 3120 N N . GLU A 1 384 ? -10.757 20.809 48.135 1.00 82.44 384 GLU A N 1
ATOM 3121 C CA . GLU A 1 384 ? -9.961 19.734 47.524 1.00 82.44 384 GLU A CA 1
ATOM 3122 C C . GLU A 1 384 ? -10.764 18.430 47.371 1.00 82.44 384 GLU A C 1
ATOM 3124 O O . GLU A 1 384 ? -10.651 17.735 46.357 1.00 82.44 384 GLU A O 1
ATOM 3129 N N . LYS A 1 385 ? -11.629 18.107 48.343 1.00 82.38 385 LYS A N 1
ATOM 3130 C CA . LYS A 1 385 ? -12.552 16.963 48.239 1.00 82.38 385 LYS A CA 1
ATOM 3131 C C . LYS A 1 385 ? -13.583 17.167 47.132 1.00 82.38 385 LYS A C 1
ATOM 3133 O O . LYS A 1 385 ? -13.832 16.228 46.377 1.00 82.38 385 LYS A O 1
ATOM 3138 N N . LEU A 1 386 ? -14.133 18.377 47.007 1.00 80.12 386 LEU A N 1
ATOM 3139 C CA . LEU A 1 386 ? -15.063 18.742 45.939 1.00 80.12 386 LEU A CA 1
ATOM 3140 C C . LEU A 1 386 ? -14.392 18.604 44.569 1.00 80.12 386 LEU A C 1
ATOM 3142 O O . LEU A 1 386 ? -14.936 17.944 43.688 1.00 80.12 386 LEU A O 1
ATOM 3146 N N . ARG A 1 387 ? -13.172 19.132 44.412 1.00 83.50 387 ARG A N 1
ATOM 3147 C CA . ARG A 1 387 ? -12.395 19.028 43.170 1.00 83.50 387 ARG A CA 1
ATOM 3148 C C . ARG A 1 387 ? -12.128 17.574 42.785 1.00 83.50 387 ARG A C 1
ATOM 3150 O O . ARG A 1 387 ? -12.251 17.210 41.616 1.00 83.50 387 ARG A O 1
ATOM 3157 N N . LYS A 1 388 ? -11.786 16.729 43.761 1.00 83.62 388 LYS A N 1
ATOM 3158 C CA . LYS A 1 388 ? -11.566 15.298 43.533 1.00 83.62 388 LYS A CA 1
ATOM 3159 C C . LYS A 1 388 ? -12.857 14.584 43.118 1.00 83.62 388 LYS A C 1
ATOM 3161 O O . LYS A 1 388 ? -12.836 13.859 42.130 1.00 83.62 388 LYS A O 1
ATOM 3166 N N . ALA A 1 389 ? -13.971 14.831 43.811 1.00 78.12 389 ALA A N 1
ATOM 3167 C CA . ALA A 1 389 ? -15.271 14.245 43.478 1.00 78.12 389 ALA A CA 1
ATOM 3168 C C . ALA A 1 389 ? -15.766 14.690 42.089 1.00 78.12 389 ALA A C 1
ATOM 3170 O O . ALA A 1 389 ? -16.176 13.853 41.290 1.00 78.12 389 ALA A O 1
ATOM 3171 N N . GLN A 1 390 ? -15.635 15.979 41.757 1.00 82.62 390 GLN A N 1
ATOM 3172 C CA . GLN A 1 390 ? -15.947 16.517 40.428 1.00 82.62 390 GLN A CA 1
ATOM 3173 C C . GLN A 1 390 ? -15.064 15.901 39.339 1.00 82.62 390 GLN A C 1
ATOM 3175 O O . GLN A 1 390 ? -15.567 15.526 38.284 1.00 82.62 390 GLN A O 1
ATOM 3180 N N . SER A 1 391 ? -13.761 15.742 39.595 1.00 82.31 391 SER A N 1
ATOM 3181 C CA . SER A 1 391 ? -12.847 15.087 38.654 1.00 82.31 391 SER A CA 1
ATOM 3182 C C . SER A 1 391 ? -13.195 13.613 38.438 1.00 82.31 391 SER A C 1
ATOM 3184 O O . SER A 1 391 ? -13.074 13.128 37.315 1.00 82.31 391 SER A O 1
ATOM 3186 N N . GLU A 1 392 ? -13.593 12.891 39.487 1.00 78.94 392 GLU A N 1
ATOM 3187 C CA . GLU A 1 392 ? -14.011 11.490 39.387 1.00 78.94 392 GLU A CA 1
ATOM 3188 C C . GLU A 1 392 ? -15.340 11.359 38.629 1.00 78.94 392 GLU A C 1
ATOM 3190 O O . GLU A 1 392 ? -15.433 10.549 37.707 1.00 78.94 392 GLU A O 1
ATOM 3195 N N . TYR A 1 393 ? -16.330 12.202 38.940 1.00 78.06 393 TYR A N 1
ATOM 3196 C CA . TYR A 1 393 ? -17.610 12.256 38.227 1.00 78.06 393 TYR A CA 1
ATOM 3197 C C . TYR A 1 393 ? -17.417 12.594 36.742 1.00 78.06 393 TYR A C 1
ATOM 3199 O O . TYR A 1 393 ? -17.920 11.896 35.860 1.00 78.06 393 TYR A O 1
ATOM 3207 N N . GLN A 1 394 ? -16.604 13.610 36.440 1.00 80.50 394 GLN A N 1
ATOM 3208 C CA . GLN A 1 394 ? -16.312 14.011 35.067 1.00 80.50 394 GLN A CA 1
ATOM 3209 C C . GLN A 1 394 ? -15.566 12.918 34.289 1.00 80.50 394 GLN A C 1
ATOM 3211 O O . GLN A 1 394 ? -15.883 12.681 33.125 1.00 80.50 394 GLN A O 1
ATOM 3216 N N . ALA A 1 395 ? -14.643 12.186 34.922 1.00 74.06 395 ALA A N 1
ATOM 3217 C CA . ALA A 1 395 ? -13.963 11.056 34.288 1.00 74.06 395 ALA A CA 1
ATOM 3218 C C . ALA A 1 395 ? -14.930 9.913 33.921 1.00 74.06 395 ALA A C 1
ATOM 3220 O O . ALA A 1 395 ? -14.792 9.315 32.851 1.00 74.06 395 ALA A O 1
ATOM 3221 N N . ILE A 1 396 ? -15.925 9.624 34.769 1.00 73.88 396 ILE A N 1
ATOM 3222 C CA . ILE A 1 396 ? -16.964 8.620 34.483 1.00 73.88 396 ILE A CA 1
ATOM 3223 C C . ILE A 1 396 ? -17.817 9.060 33.282 1.00 73.88 396 ILE A C 1
ATOM 3225 O O . ILE A 1 396 ? -18.014 8.272 32.349 1.00 73.88 396 ILE A O 1
ATOM 3229 N N . GLN A 1 397 ? -18.256 10.323 33.254 1.00 77.88 397 GLN A N 1
ATOM 3230 C CA . GLN A 1 397 ? -19.024 10.889 32.137 1.00 77.88 397 GLN A CA 1
ATOM 3231 C C . GLN A 1 397 ? -18.229 10.865 30.821 1.00 77.88 397 GLN A C 1
ATOM 3233 O O . GLN A 1 397 ? -18.737 10.432 29.783 1.00 77.88 397 GLN A O 1
ATOM 3238 N N . GLU A 1 398 ? -16.950 11.251 30.859 1.00 74.94 398 GLU A N 1
ATOM 3239 C CA . GLU A 1 398 ? -16.061 11.213 29.694 1.00 74.94 398 GLU A CA 1
ATOM 3240 C C . GLU A 1 398 ? -15.867 9.788 29.157 1.00 74.94 398 GLU A C 1
ATOM 3242 O O . GLU A 1 398 ? -15.879 9.580 27.940 1.00 74.94 398 GLU A O 1
ATOM 3247 N N . GLN A 1 399 ? -15.744 8.786 30.034 1.00 71.69 399 GLN A N 1
ATOM 3248 C CA . GLN A 1 399 ? -15.658 7.383 29.624 1.00 71.69 399 GLN A CA 1
ATOM 3249 C C . GLN A 1 399 ? -16.958 6.875 28.981 1.00 71.69 399 GLN A C 1
ATOM 3251 O O . GLN A 1 399 ? -16.903 6.196 27.950 1.00 71.69 399 GLN A O 1
ATOM 3256 N N . LYS A 1 400 ? -18.130 7.226 29.531 1.00 74.31 400 LYS A N 1
ATOM 3257 C CA . LYS A 1 400 ? -19.435 6.867 28.944 1.00 74.31 400 LYS A CA 1
ATOM 3258 C C . LYS A 1 400 ? -19.602 7.457 27.545 1.00 74.31 400 LYS A C 1
ATOM 3260 O O . LYS A 1 400 ? -19.924 6.728 26.599 1.00 74.31 400 LYS A O 1
ATOM 3265 N N . GLU A 1 401 ? -19.324 8.750 27.390 1.00 76.44 401 GLU A N 1
ATOM 3266 C CA . GLU A 1 401 ? -19.393 9.419 26.088 1.00 76.44 401 GLU A CA 1
ATOM 3267 C C . GLU A 1 401 ? -18.345 8.885 25.105 1.00 76.44 401 GLU A C 1
ATOM 3269 O O . GLU A 1 401 ? -18.631 8.731 23.914 1.00 76.44 401 GLU A O 1
ATOM 3274 N N . MET A 1 402 ? -17.162 8.491 25.582 1.00 74.00 402 MET A N 1
ATOM 3275 C CA . MET A 1 402 ? -16.154 7.827 24.757 1.00 74.00 402 MET A CA 1
ATOM 3276 C C . MET A 1 402 ? -16.666 6.499 24.183 1.00 74.00 402 MET A C 1
ATOM 3278 O O . MET A 1 402 ? -16.540 6.275 22.974 1.00 74.00 402 MET A O 1
ATOM 3282 N N . TYR A 1 403 ? -17.250 5.622 25.005 1.00 70.75 403 TYR A N 1
ATOM 3283 C CA . TYR A 1 403 ? -17.767 4.330 24.541 1.00 70.75 403 TYR A CA 1
ATOM 3284 C C . TYR A 1 403 ? -18.925 4.491 23.552 1.00 70.75 403 TYR A C 1
ATOM 3286 O O . TYR A 1 403 ? -18.935 3.843 22.499 1.00 70.75 403 TYR A O 1
ATOM 3294 N N . LYS A 1 404 ? -19.858 5.405 23.840 1.00 74.31 404 LYS A N 1
ATOM 3295 C CA . LYS A 1 404 ? -20.983 5.744 22.958 1.00 74.31 404 LYS A CA 1
ATOM 3296 C C . LYS A 1 404 ? -20.504 6.304 21.618 1.00 74.31 404 LYS A C 1
ATOM 3298 O O . LYS A 1 404 ? -20.902 5.811 20.560 1.00 74.31 404 LYS A O 1
ATOM 3303 N N . THR A 1 405 ? -19.586 7.270 21.652 1.00 74.62 405 THR A N 1
ATOM 3304 C CA . THR A 1 405 ? -18.997 7.879 20.452 1.00 74.62 405 THR A CA 1
ATOM 3305 C C . THR A 1 405 ? -18.236 6.847 19.623 1.00 74.62 405 THR A C 1
ATOM 3307 O O . THR A 1 405 ? -18.387 6.795 18.403 1.00 74.62 405 THR A O 1
ATOM 3310 N N . LEU A 1 406 ? -17.450 5.972 20.257 1.00 70.94 406 LEU A N 1
ATOM 3311 C CA . LEU A 1 406 ? -16.710 4.930 19.550 1.00 70.94 406 LEU A CA 1
ATOM 3312 C C . LEU A 1 406 ? -17.642 3.920 18.872 1.00 70.94 406 LEU A C 1
ATOM 3314 O O . LEU A 1 406 ? -17.397 3.551 17.722 1.00 70.94 406 LEU A O 1
ATOM 3318 N N . LYS A 1 407 ? -18.721 3.498 19.543 1.00 74.25 407 LYS A N 1
ATOM 3319 C CA . LYS A 1 407 ? -19.746 2.630 18.944 1.00 74.25 407 LYS A CA 1
ATOM 3320 C C . LYS A 1 407 ? -20.345 3.279 17.694 1.00 74.25 407 LYS A C 1
ATOM 3322 O O . LYS A 1 407 ? -20.438 2.629 16.651 1.00 74.25 407 LYS A O 1
ATOM 3327 N N . GLN A 1 408 ? -20.682 4.565 17.776 1.00 76.94 408 GLN A N 1
ATOM 3328 C CA . GLN A 1 408 ? -21.225 5.320 16.649 1.00 76.94 408 GLN A CA 1
ATOM 3329 C C . GLN A 1 408 ? -20.218 5.465 15.495 1.00 76.94 408 GLN A C 1
ATOM 3331 O O . GLN A 1 408 ? -20.588 5.330 14.328 1.00 76.94 408 GLN A O 1
ATOM 3336 N N . GLU A 1 409 ? -18.936 5.683 15.791 1.00 76.56 409 GLU A N 1
ATOM 3337 C CA . GLU A 1 409 ? -17.868 5.727 14.783 1.00 76.56 409 GLU A CA 1
ATOM 3338 C C . GLU A 1 409 ? -17.674 4.369 14.091 1.00 76.56 409 GLU A C 1
ATOM 3340 O O . GLU A 1 409 ? -17.507 4.325 12.873 1.00 76.56 409 GLU A O 1
ATOM 3345 N N . LEU A 1 410 ? -17.751 3.252 14.823 1.00 73.69 410 LEU A N 1
ATOM 3346 C CA . LEU A 1 410 ? -17.686 1.906 14.236 1.00 73.69 410 LEU A CA 1
ATOM 3347 C C . LEU A 1 410 ? -18.868 1.639 13.294 1.00 73.69 410 LEU A C 1
ATOM 3349 O O . LEU A 1 410 ? -18.663 1.143 12.186 1.00 73.69 410 LEU A O 1
ATOM 3353 N N . LEU A 1 411 ? -20.084 2.031 13.690 1.00 76.62 411 LEU A N 1
ATOM 3354 C CA . LEU A 1 411 ? -21.272 1.970 12.828 1.00 76.62 411 LEU A CA 1
ATOM 3355 C C . LEU A 1 411 ? -21.124 2.858 11.587 1.00 76.62 411 LEU A C 1
ATOM 3357 O O . LEU A 1 411 ? -21.487 2.459 10.482 1.00 76.62 411 LEU A O 1
ATOM 3361 N N . THR A 1 412 ? -20.553 4.052 11.754 1.00 78.31 412 THR A N 1
ATOM 3362 C CA . THR A 1 412 ? -20.299 4.979 10.646 1.00 78.31 412 THR A CA 1
ATOM 3363 C C . THR A 1 412 ? -19.300 4.388 9.655 1.00 78.31 412 THR A C 1
ATOM 3365 O O . THR A 1 412 ? -19.535 4.451 8.4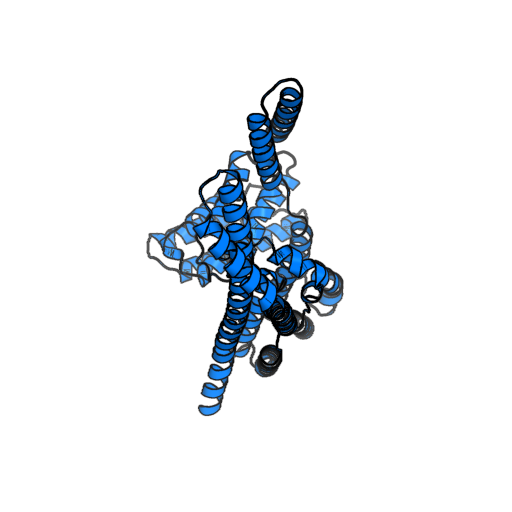52 1.00 78.31 412 THR A O 1
ATOM 3368 N N . ILE A 1 413 ? -18.220 3.762 10.135 1.00 73.50 413 ILE A N 1
ATOM 3369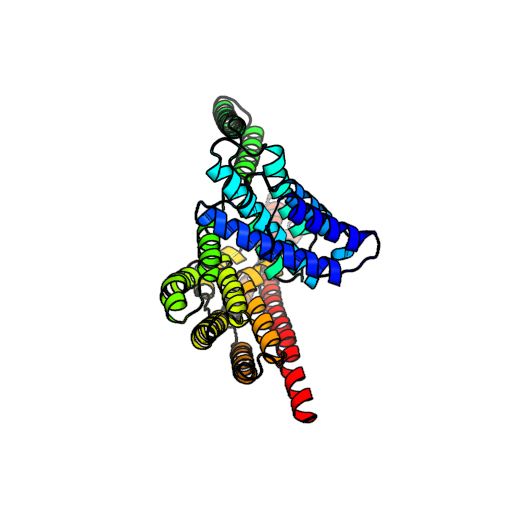 C CA . ILE A 1 413 ? -17.227 3.094 9.283 1.00 73.50 413 ILE A CA 1
ATOM 3370 C C . ILE A 1 413 ? -17.865 1.950 8.488 1.00 73.50 413 ILE A C 1
ATOM 3372 O O . ILE A 1 413 ? -17.662 1.882 7.277 1.00 73.50 413 ILE A O 1
ATOM 3376 N N . GLU A 1 414 ? -18.660 1.086 9.125 1.00 73.38 414 GLU A N 1
ATOM 3377 C CA . GLU A 1 414 ? -19.371 0.009 8.418 1.00 73.38 414 GLU A CA 1
ATOM 3378 C C . GLU A 1 414 ? -20.368 0.561 7.393 1.00 73.38 414 GLU A C 1
ATOM 3380 O O . GLU A 1 414 ? -20.446 0.058 6.275 1.00 73.38 414 GLU A O 1
ATOM 3385 N N . SER A 1 415 ? -21.086 1.637 7.724 1.00 76.88 415 SER A N 1
ATOM 3386 C CA . SER A 1 415 ? -21.989 2.304 6.781 1.00 76.88 415 SER A CA 1
ATOM 3387 C C . SER A 1 415 ? -21.239 2.906 5.585 1.00 76.88 415 SER A C 1
ATOM 3389 O O . SER A 1 415 ? -21.677 2.755 4.446 1.00 76.88 415 SER A O 1
ATOM 3391 N N . GLU A 1 416 ? -20.095 3.564 5.806 1.00 76.44 416 GLU A N 1
ATOM 3392 C CA . GLU A 1 416 ? -19.236 4.100 4.740 1.00 76.44 416 GLU A CA 1
ATOM 3393 C C . GLU A 1 416 ? -18.697 2.980 3.827 1.00 76.44 416 GLU A C 1
ATOM 3395 O O . GLU A 1 416 ? -18.651 3.148 2.604 1.00 76.44 416 GLU A O 1
ATOM 3400 N N . GLU A 1 417 ? -18.309 1.836 4.401 1.00 73.06 417 GLU A N 1
ATOM 3401 C CA . GLU A 1 417 ? -17.889 0.644 3.655 1.00 73.06 417 GLU A CA 1
ATOM 3402 C C . GLU A 1 417 ? -19.033 0.062 2.820 1.00 73.06 417 GLU A C 1
ATOM 3404 O O . GLU A 1 417 ? -18.859 -0.162 1.619 1.00 73.06 417 GLU A O 1
ATOM 3409 N N . ASN A 1 418 ? -20.209 -0.111 3.424 1.00 74.25 418 ASN A N 1
ATOM 3410 C CA . ASN A 1 418 ? -21.392 -0.639 2.753 1.00 74.25 418 ASN A CA 1
ATOM 3411 C C . ASN A 1 418 ? -21.851 0.277 1.618 1.00 74.25 418 ASN A C 1
ATOM 3413 O O . ASN A 1 418 ? -22.060 -0.206 0.514 1.00 74.25 418 ASN A O 1
ATOM 3417 N N . LYS A 1 419 ? -21.844 1.604 1.795 1.00 75.38 419 LYS A N 1
ATOM 3418 C CA . LYS A 1 419 ? -22.118 2.552 0.696 1.00 75.38 419 LYS A CA 1
ATOM 3419 C C . LYS A 1 419 ? -21.146 2.388 -0.476 1.00 75.38 419 LYS A C 1
ATOM 3421 O O . LYS A 1 419 ? -21.548 2.480 -1.638 1.00 75.38 419 LYS A O 1
ATOM 3426 N N . GLN A 1 420 ? -19.859 2.146 -0.204 1.00 69.88 420 GLN A N 1
ATOM 3427 C CA . GLN A 1 420 ? -18.893 1.858 -1.269 1.00 69.88 420 GLN A CA 1
ATOM 3428 C C . GLN A 1 420 ? -19.218 0.531 -1.962 1.00 69.88 420 GLN A C 1
ATOM 3430 O O . GLN A 1 420 ? -19.202 0.488 -3.192 1.00 69.88 420 GLN A O 1
ATOM 3435 N N . LEU A 1 421 ? -19.538 -0.519 -1.203 1.00 72.12 421 LEU A N 1
ATOM 3436 C CA . LEU A 1 421 ? -19.928 -1.834 -1.720 1.00 72.12 421 LEU A CA 1
ATOM 3437 C C . LEU A 1 421 ? -21.199 -1.760 -2.572 1.00 72.12 421 LEU A C 1
ATOM 3439 O O . LEU A 1 421 ? -21.182 -2.210 -3.718 1.00 72.12 421 LEU A O 1
ATOM 3443 N N . ASP A 1 422 ? -22.241 -1.098 -2.082 1.00 72.56 422 ASP A N 1
ATOM 3444 C CA . ASP A 1 422 ? -23.510 -0.885 -2.775 1.00 72.56 422 ASP A CA 1
ATOM 3445 C C . ASP A 1 422 ? -23.298 -0.137 -4.088 1.00 72.56 422 ASP A C 1
ATOM 3447 O O . ASP A 1 422 ? -23.852 -0.522 -5.114 1.00 72.56 422 ASP A O 1
ATOM 3451 N N . SER A 1 423 ? -22.398 0.854 -4.125 1.00 74.88 423 SER A N 1
ATOM 3452 C CA . SER A 1 423 ? -22.045 1.519 -5.385 1.00 74.88 423 SER A CA 1
ATOM 3453 C C . SER A 1 423 ? -21.486 0.540 -6.432 1.00 74.88 423 SER A C 1
ATOM 3455 O O . SER A 1 423 ? -21.685 0.724 -7.636 1.00 74.88 423 SER A O 1
ATOM 3457 N N . PHE A 1 424 ? -20.774 -0.514 -6.013 1.00 68.06 424 PHE A N 1
ATOM 3458 C CA . PHE A 1 424 ? -20.271 -1.557 -6.911 1.00 68.06 424 PHE A CA 1
ATOM 3459 C C . PHE A 1 424 ? -21.370 -2.533 -7.333 1.00 68.06 424 PHE A C 1
ATOM 3461 O O . PHE A 1 424 ? -21.404 -2.895 -8.509 1.00 68.06 424 PHE A O 1
ATOM 3468 N N . LEU A 1 425 ? -22.264 -2.905 -6.415 1.00 66.06 425 LEU A N 1
ATOM 3469 C CA . LEU A 1 425 ? -23.332 -3.884 -6.636 1.00 66.06 425 LEU A CA 1
ATOM 3470 C C . LEU A 1 425 ? -24.515 -3.311 -7.443 1.00 66.06 425 LEU A C 1
ATOM 3472 O O . LEU A 1 425 ? -25.010 -3.971 -8.352 1.00 66.06 425 LEU A O 1
ATOM 3476 N N . LEU A 1 426 ? -24.917 -2.060 -7.200 1.00 64.81 426 LEU A N 1
ATOM 3477 C CA . LEU A 1 426 ? -26.013 -1.384 -7.915 1.00 64.81 426 LEU A CA 1
ATOM 3478 C C . LEU A 1 426 ? -25.671 -1.107 -9.389 1.00 64.81 426 LEU A C 1
ATOM 3480 O O . LEU A 1 426 ? -26.524 -1.221 -10.268 1.00 64.81 426 LEU A O 1
ATOM 3484 N N . CYS A 1 427 ? -24.401 -0.806 -9.697 1.00 58.94 427 CYS A N 1
ATOM 3485 C CA . CYS A 1 427 ? -23.933 -0.695 -11.086 1.00 58.94 427 CYS A CA 1
ATOM 3486 C C . CYS A 1 427 ? -24.077 -2.007 -11.879 1.00 58.94 427 CYS A C 1
ATOM 3488 O O . CYS A 1 427 ? -24.090 -1.967 -13.109 1.00 58.94 427 CYS A O 1
ATOM 3490 N N . ASP A 1 428 ? -24.125 -3.154 -11.200 1.00 55.88 428 ASP A N 1
ATOM 3491 C CA . ASP A 1 428 ? -24.305 -4.464 -11.823 1.00 55.88 428 ASP A CA 1
ATOM 3492 C C . ASP A 1 428 ? -25.777 -4.699 -12.186 1.00 55.88 428 ASP A C 1
ATOM 3494 O O . ASP A 1 428 ? -26.077 -5.014 -13.337 1.00 55.88 428 ASP A O 1
ATOM 3498 N N . GLN A 1 429 ? -26.685 -4.407 -11.247 1.00 58.25 429 GLN A N 1
ATOM 3499 C CA . GLN A 1 429 ? -28.138 -4.517 -11.430 1.00 58.25 429 GLN A CA 1
ATOM 3500 C C . GLN A 1 429 ? -28.662 -3.618 -12.560 1.00 58.25 429 GLN A C 1
ATOM 3502 O O . GLN A 1 429 ? -29.489 -4.041 -13.363 1.00 58.25 429 GLN A O 1
ATOM 3507 N N . ALA A 1 430 ? -28.124 -2.400 -12.684 1.00 57.88 430 ALA A N 1
ATOM 3508 C CA . ALA A 1 430 ? -28.466 -1.481 -13.772 1.00 57.88 430 ALA A CA 1
ATOM 3509 C C . ALA A 1 430 ? -27.932 -1.912 -15.155 1.00 57.88 430 ALA A C 1
ATOM 3511 O O . ALA A 1 430 ? -28.351 -1.370 -16.177 1.00 57.88 430 ALA A O 1
ATOM 3512 N N . ARG A 1 431 ? -26.965 -2.842 -15.206 1.00 55.88 431 ARG A N 1
ATOM 3513 C CA . ARG A 1 431 ? -26.435 -3.410 -16.458 1.00 55.88 431 ARG A CA 1
ATOM 3514 C C . ARG A 1 431 ? -27.171 -4.682 -16.859 1.00 55.88 431 ARG A C 1
ATOM 3516 O O . ARG A 1 431 ? -27.330 -4.903 -18.051 1.00 55.88 431 ARG A O 1
ATOM 3523 N N . SER A 1 432 ? -27.617 -5.487 -15.896 1.00 53.09 432 SER A N 1
ATOM 3524 C CA . SER A 1 432 ? -28.454 -6.665 -16.148 1.00 53.09 432 SER A CA 1
ATOM 3525 C C . SER A 1 432 ? -29.891 -6.319 -16.538 1.00 53.09 432 SER A C 1
ATOM 3527 O O . SER A 1 432 ? -30.559 -7.158 -17.110 1.00 53.09 432 SER A O 1
ATOM 3529 N N . SER A 1 433 ? -30.373 -5.105 -16.247 1.00 44.38 433 SER A N 1
ATOM 3530 C CA . SER A 1 433 ? -31.691 -4.625 -16.692 1.00 44.38 433 SER A CA 1
ATOM 3531 C C . SER A 1 433 ? -31.685 -3.955 -18.075 1.00 44.38 433 SER A C 1
ATOM 3533 O O . SER A 1 433 ? -32.735 -3.535 -18.553 1.00 44.38 433 SER A O 1
ATOM 3535 N N . LYS A 1 434 ? -30.507 -3.813 -18.701 1.00 47.44 434 LYS A N 1
ATOM 3536 C CA . LYS A 1 434 ? -30.314 -3.211 -20.035 1.00 47.44 434 LYS A CA 1
ATOM 3537 C C . LYS A 1 434 ? -29.791 -4.197 -21.089 1.00 47.44 434 LYS A C 1
ATOM 3539 O O . LYS A 1 434 ? -29.609 -3.788 -22.234 1.00 47.44 434 LYS A O 1
ATOM 3544 N N . ALA A 1 435 ? -29.490 -5.429 -20.689 1.00 43.91 435 ALA A N 1
ATOM 3545 C CA . ALA A 1 435 ? -29.168 -6.556 -21.561 1.00 43.91 435 ALA A CA 1
ATOM 3546 C C . ALA A 1 435 ? -30.370 -7.497 -21.559 1.00 43.91 435 ALA A C 1
ATOM 3548 O O . ALA A 1 435 ? -30.629 -8.089 -22.626 1.00 43.91 435 ALA A O 1
#

Foldseek 3Di:
DPQDELVVLLVLLVVLVCCCPVPNNLVSNQVSLQVLLVSLLVQVVCLVVVNGSYLDQSLSNLVSLLVNLPDPSCQVVLSSLLSSLSSNLSSLLSNLSSQVVVVPDQPEPVSLVVQLVSLVVSLVSHDPPRQLSSNLSSLLSNLSSLSRHHDPVLVVVLVVLVVQLVVCVVDDDPVSNVVSVVVNVVSCVNNDRDPVNVLLVQLLSLLVPAAEPVSCVVRPVVSLVVLLVVFASSLQSLLVSLLVLLVDPSHDPNSNVVSVVSLLVLLVRDDCVLQPLVVVVVCLLDDDLVCLLVVLCVSDRSNSSNVSSLVSLLVLLPDPVNVVCNVVSLVSLVVSLPDPRCVSVLVSLVVVLVVLVVCVVVLVVLVVLLVVLVVVPPDPVSVVVNVVSVVVNVSSVSSNVSSVSSSVSNVVSSVVSVVSSCVSVVVVVVVVVVD